Protein AF-A0A517WKD0-F1 (afdb_monomer)

Mean predicted aligned error: 14.49 Å

Organism: NCBI:txid2605989

pLDDT: mean 73.76, std 24.03, range [23.38, 98.62]

Radius of gyration: 26.59 Å; Cα contacts (8 Å, |Δi|>4): 570; chains: 1; bounding box: 70×53×84 Å

Sequence (513 aa):
MKIQEMSMSKTCILGFMILISLSGGEGQAQSVKDQHWKRIVDGESVAVALTGRKQEQAYRDLCYVLTSYMKSYLAASPNSAAYVRELFRLGTFCEYGGQLHDALACYDGCRSFPDAVRTATWNGVPLETVIEQRRVFVLESLTNNLMSRRSGTRSGNYFFSGFEHHKGSISKVFHVAYGEAHKPLKPTEAVRVMLRKIPADQEKEGEKIGRQLLAAKNLDCDVEIRTGMVVFSVYDRINGRPYGNEHRTKYLADILHQARQRMRKVYFDGGGTRPLLYVFANLYRGEELAQKMSIAVHSRGKNELEGYYVPLDNSIVLRKGLLVDNEWYLGTAMHELVHAEVKADLPFAPRWLDECLATLHEETSNGNPIDNYRLFYVQAAIDQNKLPSLSDFISSDISQWYGEEAPLLAAMARYFGIYLIENGNQRVLDSLYKELRAADFKNPPDHIQLVSRLMRKPIGKLDSDFRNFVRKRNPPLSKWRDLRSAISRYVHNLDDKDDKQENSDSGKAQRSK

Nearest PDB structures (foldseek):
  8v41-assembly1_A  TM=3.048E-01  e=5.112E+00  Clostridioides difficile

Foldseek 3Di:
DDDDDDDDDCVVVVVVVVVVVVPDDDDDDPDVVVVVVVVVVVDDDDDDDDDDVVVVVVVVVLCVLVVVVVCQLVVQPVLALSNLVVLQLQLLLCVVLVVLVSSLVSLVVSVVRVNSQQPHDDLNHRNVVVSVVSNVVSVVLVVVVVVVVVLDDPDDPPDDDDADPDDQDGDDDDDDDDDDDDDPDDPVRVSVSSLLQQPQPDQVSNVVSLCVLQVVLVWDWDWDDDVLEIATETEDDDVNDDPPCNVVSVVLVVVLVVLLVVCCVQAFPDPDDATREYEYAYQAQDLVRLQSSCCSNSNRHDDSDQKAADQSNNYIRGSGRQADPNDGQCLSVQLRSLLRSCCRRQVPPQVLLNLLRSNQRRDDDPSGRDFALLLLLLLLCLVVVNQDAPLCLSVPDVVCCVDLCVSSSSSLSNLVSVVCCVQLVSVLSNVLSVPQSPDDPVCGDDSQVSSCVSSVHHRVVVRVVSSVVSNPDDHPCPPNVSCNVVSSVSSVCPVVPPVVSVVVVVVVVVVPD

Structure (mmCIF, N/CA/C/O backbone):
data_AF-A0A517WKD0-F1
#
_entry.id   AF-A0A517WKD0-F1
#
loop_
_atom_site.group_PDB
_atom_site.id
_atom_site.type_symbol
_atom_site.label_atom_id
_atom_site.label_alt_id
_atom_site.label_comp_id
_atom_site.label_asym_id
_atom_site.label_entity_id
_atom_site.label_seq_id
_atom_site.pdbx_PDB_ins_code
_atom_site.Cartn_x
_atom_site.Cartn_y
_atom_site.Cartn_z
_atom_site.occupancy
_atom_site.B_iso_or_equiv
_atom_site.auth_seq_id
_atom_site.auth_comp_id
_atom_site.auth_asym_id
_atom_site.auth_atom_id
_atom_site.pdbx_PDB_model_num
ATOM 1 N N . MET A 1 1 ? 47.918 29.313 9.735 1.00 33.41 1 MET A N 1
ATOM 2 C CA . MET A 1 1 ? 46.905 28.252 9.953 1.00 33.41 1 MET A CA 1
ATOM 3 C C . MET A 1 1 ? 47.048 27.209 8.858 1.00 33.41 1 MET A C 1
ATOM 5 O O . MET A 1 1 ? 47.208 27.605 7.712 1.00 33.41 1 MET A O 1
ATOM 9 N N . LYS A 1 2 ? 47.030 25.913 9.192 1.00 30.30 2 LYS A N 1
ATOM 10 C CA . LYS A 1 2 ? 46.943 24.824 8.204 1.00 30.30 2 LYS A CA 1
ATOM 11 C C . LYS A 1 2 ? 45.466 24.553 7.909 1.00 30.30 2 LYS A C 1
ATOM 13 O O . LYS A 1 2 ? 44.710 24.350 8.852 1.00 30.30 2 LYS A O 1
ATOM 18 N N . ILE A 1 3 ? 45.087 24.504 6.636 1.00 26.50 3 ILE A N 1
ATOM 19 C CA . ILE A 1 3 ? 43.852 23.855 6.177 1.00 26.50 3 ILE A CA 1
ATOM 20 C C . ILE A 1 3 ? 44.295 22.574 5.468 1.00 26.50 3 ILE A C 1
ATOM 22 O O . ILE A 1 3 ? 45.237 22.608 4.678 1.00 26.50 3 ILE A O 1
ATOM 26 N N . GLN A 1 4 ? 43.692 21.439 5.820 1.00 27.39 4 GLN A N 1
ATOM 27 C CA . GLN A 1 4 ? 44.045 20.141 5.245 1.00 27.39 4 GLN A CA 1
ATOM 28 C C . GLN A 1 4 ? 43.453 19.988 3.843 1.00 27.39 4 GLN A C 1
ATOM 30 O O . GLN A 1 4 ? 42.280 20.279 3.619 1.00 27.39 4 GLN A O 1
ATOM 35 N N . GLU A 1 5 ? 44.258 19.474 2.918 1.00 31.47 5 GLU A N 1
ATOM 36 C CA . GLU A 1 5 ? 43.792 19.024 1.609 1.00 31.47 5 GLU A CA 1
ATOM 37 C C . GLU A 1 5 ? 42.893 17.787 1.772 1.00 31.47 5 GLU A C 1
ATOM 39 O O . GLU A 1 5 ? 43.320 16.768 2.320 1.00 31.47 5 GLU A O 1
ATOM 44 N N . MET A 1 6 ? 41.663 17.835 1.253 1.00 27.38 6 MET A N 1
ATOM 45 C CA . MET A 1 6 ? 40.891 16.615 1.005 1.00 27.38 6 MET A CA 1
ATOM 46 C C . MET A 1 6 ? 41.373 15.977 -0.298 1.00 27.38 6 MET A C 1
ATOM 48 O O . MET A 1 6 ? 41.206 16.540 -1.380 1.00 27.38 6 MET A O 1
ATOM 52 N N . SER A 1 7 ? 41.957 14.782 -0.211 1.00 28.94 7 SER A N 1
ATOM 53 C CA . SER A 1 7 ? 42.450 14.059 -1.381 1.00 28.94 7 SER A CA 1
ATOM 54 C C . SER A 1 7 ? 41.310 13.423 -2.187 1.00 28.94 7 SER A C 1
ATOM 56 O O . SER A 1 7 ? 40.875 12.300 -1.936 1.00 28.94 7 SER A O 1
ATOM 58 N N . MET A 1 8 ? 40.869 14.098 -3.251 1.00 28.86 8 MET A N 1
ATOM 59 C CA . MET A 1 8 ? 40.267 13.374 -4.375 1.00 28.86 8 MET A CA 1
ATOM 60 C C . MET A 1 8 ? 41.344 12.513 -5.044 1.00 28.86 8 MET A C 1
ATOM 62 O O . MET A 1 8 ? 42.437 12.994 -5.348 1.00 28.86 8 MET A O 1
ATOM 66 N N . SER A 1 9 ? 41.056 11.229 -5.287 1.00 31.91 9 SER A N 1
ATOM 67 C CA . SER A 1 9 ? 42.052 10.344 -5.901 1.00 31.91 9 SER A CA 1
ATOM 68 C C . SER A 1 9 ? 42.379 10.798 -7.330 1.00 31.91 9 SER A C 1
ATOM 70 O O . SER A 1 9 ? 41.478 11.080 -8.126 1.00 31.91 9 SER A O 1
ATOM 72 N N . LYS A 1 10 ? 43.675 10.830 -7.673 1.00 29.64 10 LYS A N 1
ATOM 73 C CA . LYS A 1 10 ? 44.179 11.274 -8.989 1.00 29.64 10 LYS A CA 1
ATOM 74 C C . LYS A 1 10 ? 43.578 10.484 -10.165 1.00 29.64 10 LYS A C 1
ATOM 76 O O . LYS A 1 10 ? 43.495 11.004 -11.274 1.00 29.64 10 LYS A O 1
ATOM 81 N N . THR A 1 11 ? 43.075 9.275 -9.909 1.00 32.00 11 THR A N 1
ATOM 82 C CA . THR A 1 11 ? 42.337 8.425 -10.855 1.00 32.00 11 THR A CA 1
ATOM 83 C C . THR A 1 11 ? 41.104 9.117 -11.449 1.00 32.00 11 THR A C 1
ATOM 85 O O . THR A 1 11 ? 40.816 8.936 -12.630 1.00 32.00 11 THR A O 1
ATOM 88 N N . CYS A 1 12 ? 40.404 9.956 -10.672 1.00 34.38 12 CYS A N 1
ATOM 89 C CA . CYS A 1 12 ? 39.228 10.691 -11.152 1.00 34.38 12 CYS A CA 1
ATOM 90 C C . CYS A 1 12 ? 39.596 11.800 -12.150 1.00 34.38 12 CYS A C 1
ATOM 92 O O . CYS A 1 12 ? 38.839 12.0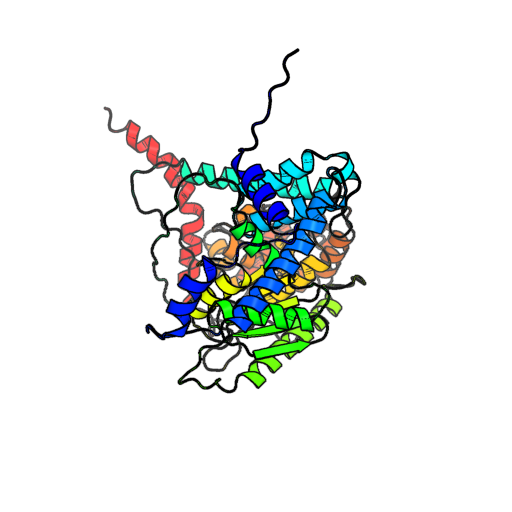54 -13.081 1.00 34.38 12 CYS A O 1
ATOM 94 N N . ILE A 1 13 ? 40.767 12.427 -11.992 1.00 35.78 13 ILE A N 1
ATOM 95 C CA . ILE A 1 13 ? 41.262 13.469 -12.908 1.00 35.78 13 ILE A CA 1
ATOM 96 C C . ILE A 1 13 ? 41.819 12.829 -14.189 1.00 35.78 13 ILE A C 1
ATOM 98 O O . ILE A 1 13 ? 41.575 13.329 -15.285 1.00 35.78 13 ILE A O 1
ATOM 102 N N . LEU A 1 14 ? 42.501 11.684 -14.076 1.00 31.34 14 LEU A N 1
ATOM 103 C CA . LEU A 1 14 ? 43.092 11.000 -15.231 1.00 31.34 14 LEU A CA 1
ATOM 104 C C . LEU A 1 14 ? 42.028 10.439 -16.193 1.00 31.34 14 LEU A C 1
ATOM 106 O O . LEU A 1 14 ? 42.157 10.593 -17.406 1.00 31.34 14 LEU A O 1
ATOM 110 N N . GLY A 1 15 ? 40.936 9.867 -15.668 1.00 35.09 15 GLY A N 1
ATOM 111 C CA . GLY A 1 15 ? 39.791 9.454 -16.492 1.00 35.09 15 GLY A CA 1
ATOM 112 C C . GLY A 1 15 ? 39.073 10.630 -17.172 1.00 35.09 15 GLY A C 1
ATOM 113 O O . GLY A 1 15 ? 38.565 10.486 -18.282 1.00 35.09 15 GLY A O 1
ATOM 114 N N . PHE A 1 16 ? 39.080 11.807 -16.539 1.00 39.97 16 PHE A N 1
ATOM 115 C CA . PHE A 1 16 ? 38.471 13.030 -17.065 1.00 39.97 16 PHE A CA 1
ATOM 116 C C . PHE A 1 16 ? 39.306 13.655 -18.197 1.00 39.97 16 PHE A C 1
ATOM 118 O O . PHE A 1 16 ? 38.752 14.086 -19.206 1.00 39.97 16 PHE A O 1
ATOM 125 N N . MET A 1 17 ? 40.641 13.632 -18.087 1.00 31.98 17 MET A N 1
ATOM 126 C CA . MET A 1 17 ? 41.530 14.118 -19.151 1.00 31.98 17 MET A CA 1
ATOM 127 C C . MET A 1 17 ? 41.516 13.227 -20.399 1.00 31.98 17 MET A C 1
ATOM 129 O O . MET A 1 17 ? 41.488 13.758 -21.504 1.00 31.98 17 MET A O 1
ATOM 133 N N . ILE A 1 18 ? 41.437 11.899 -20.255 1.00 39.50 18 ILE A N 1
ATOM 134 C CA . ILE A 1 18 ? 41.333 10.985 -21.410 1.00 39.50 18 ILE A CA 1
ATOM 135 C C . ILE A 1 18 ? 40.042 11.236 -22.213 1.00 39.50 18 ILE A C 1
ATOM 137 O O . ILE A 1 18 ? 40.062 11.179 -23.440 1.00 39.50 18 ILE A O 1
ATOM 141 N N . LEU A 1 19 ? 38.931 11.571 -21.547 1.00 38.09 19 LEU A N 1
ATOM 142 C CA . LEU A 1 19 ? 37.661 11.880 -22.216 1.00 38.09 19 LEU A CA 1
ATOM 143 C C . LEU A 1 19 ? 37.651 13.242 -22.929 1.00 38.09 19 LEU A C 1
ATOM 145 O O . LEU A 1 19 ? 36.985 13.364 -23.952 1.00 38.09 19 LEU A O 1
ATOM 149 N N . ILE A 1 20 ? 38.406 14.234 -22.447 1.00 37.69 20 ILE A N 1
ATOM 150 C CA . ILE A 1 20 ? 38.555 15.537 -23.124 1.00 37.69 20 ILE A CA 1
ATOM 151 C C . ILE A 1 20 ? 39.562 15.444 -24.287 1.00 37.69 20 ILE A C 1
ATOM 153 O O . ILE A 1 20 ? 39.328 16.013 -25.353 1.00 37.69 20 ILE A O 1
ATOM 157 N N . SER A 1 21 ? 40.642 14.667 -24.137 1.00 34.97 21 SER A N 1
ATOM 158 C CA . SER A 1 21 ? 41.628 14.422 -25.203 1.00 34.97 21 SER A CA 1
ATOM 159 C C . SER A 1 21 ? 41.096 13.586 -26.376 1.00 34.97 21 SER A C 1
ATOM 161 O O . SER A 1 21 ? 41.702 13.596 -27.441 1.00 34.97 21 SER A O 1
ATOM 163 N N . LEU A 1 22 ? 39.970 12.882 -26.217 1.00 41.44 22 LEU A N 1
ATOM 164 C CA . LEU A 1 22 ? 39.315 12.128 -27.297 1.00 41.44 22 LEU A CA 1
ATOM 165 C C . LEU A 1 22 ? 38.266 12.944 -28.078 1.00 41.44 22 LEU A C 1
ATOM 167 O O . LEU A 1 22 ? 37.609 12.397 -28.963 1.00 41.44 22 LEU A O 1
ATOM 171 N N . SER A 1 23 ? 38.118 14.242 -27.787 1.00 43.59 23 SER A N 1
ATOM 172 C CA . SER A 1 23 ? 37.191 15.146 -28.486 1.00 43.59 23 SER A CA 1
ATOM 173 C C . SER A 1 23 ? 37.846 16.424 -29.031 1.00 43.59 23 SER A C 1
ATOM 175 O O . SER A 1 23 ? 37.154 17.419 -29.238 1.00 43.59 23 SER A O 1
ATOM 177 N N . GLY A 1 24 ? 39.162 16.426 -29.270 1.00 37.25 24 GLY A N 1
ATOM 178 C CA . GLY A 1 24 ? 39.855 17.571 -29.865 1.00 37.25 24 GLY A CA 1
ATOM 179 C C . GLY A 1 24 ? 41.128 17.189 -30.620 1.00 37.25 24 GLY A C 1
ATOM 180 O O . GLY A 1 24 ? 42.026 16.591 -30.038 1.00 37.25 24 GLY A O 1
ATOM 181 N N . GLY A 1 25 ? 41.215 17.600 -31.889 1.00 39.69 25 GLY A N 1
ATOM 182 C CA . GLY A 1 25 ? 42.435 17.536 -32.702 1.00 39.69 25 GLY A CA 1
ATOM 183 C C . GLY A 1 25 ? 42.382 16.533 -33.857 1.00 39.69 25 GLY A C 1
ATOM 184 O O . GLY A 1 25 ? 42.365 15.322 -33.655 1.00 39.69 25 GLY A O 1
ATOM 185 N N . GLU A 1 26 ? 42.400 17.053 -35.083 1.00 42.84 26 GLU A N 1
ATOM 186 C CA . GLU A 1 26 ? 42.705 16.287 -36.295 1.00 42.84 26 GLU A CA 1
ATOM 187 C C . GLU A 1 26 ? 44.201 15.916 -36.331 1.00 42.84 26 GLU A C 1
ATOM 189 O O . GLU A 1 26 ? 45.035 16.696 -35.874 1.00 42.84 26 GLU A O 1
ATOM 194 N N . GLY A 1 27 ? 44.563 14.774 -36.935 1.00 39.78 27 GLY A N 1
ATOM 195 C CA . GLY A 1 27 ? 45.956 14.507 -37.337 1.00 39.78 27 GLY A CA 1
ATOM 196 C C . GLY A 1 27 ? 46.513 13.107 -37.042 1.00 39.78 27 GLY A C 1
ATOM 197 O O . GLY A 1 27 ? 46.975 12.826 -35.947 1.00 39.78 27 GLY A O 1
ATOM 198 N N . GLN A 1 28 ? 46.556 12.271 -38.085 1.00 41.25 28 GLN A N 1
ATOM 199 C CA . GLN A 1 28 ? 47.553 11.207 -38.328 1.00 41.25 28 GLN A CA 1
ATOM 200 C C . GLN A 1 28 ? 47.929 10.224 -37.188 1.00 41.25 28 GLN A C 1
ATOM 202 O O . GLN A 1 28 ? 48.959 10.365 -36.537 1.00 41.25 28 GLN A O 1
ATOM 207 N N . ALA A 1 29 ? 47.205 9.098 -37.097 1.00 36.06 29 ALA A N 1
ATOM 208 C CA . ALA A 1 29 ? 47.723 7.837 -36.531 1.00 36.06 29 ALA A CA 1
ATOM 209 C C . ALA A 1 29 ? 46.943 6.610 -37.064 1.00 36.06 29 ALA A C 1
ATOM 211 O O . ALA A 1 29 ? 46.201 5.953 -36.329 1.00 36.06 29 ALA A O 1
ATOM 212 N N . GLN A 1 30 ? 47.058 6.327 -38.368 1.00 40.59 30 GLN A N 1
ATOM 213 C CA . GLN A 1 30 ? 46.219 5.328 -39.053 1.00 40.59 30 GLN A CA 1
ATOM 214 C C . GLN A 1 30 ? 46.807 3.896 -39.043 1.00 40.59 30 GLN A C 1
ATOM 216 O O . GLN A 1 30 ? 46.086 2.932 -38.793 1.00 40.59 30 GLN A O 1
ATOM 221 N N . SER A 1 31 ? 48.122 3.740 -39.237 1.00 40.59 31 SER A N 1
ATOM 222 C CA . SER A 1 31 ? 48.730 2.466 -39.676 1.00 40.59 31 SER A CA 1
ATOM 223 C C . SER A 1 31 ? 48.687 1.295 -38.681 1.00 40.59 31 SER A C 1
ATOM 225 O O . SER A 1 31 ? 48.734 0.142 -39.103 1.00 40.59 31 SER A O 1
ATOM 227 N N . VAL A 1 32 ? 48.573 1.546 -37.372 1.00 40.22 32 VAL A N 1
ATOM 228 C CA . VAL A 1 32 ? 48.476 0.470 -36.360 1.00 40.22 32 VAL A CA 1
ATOM 229 C C . VAL A 1 32 ? 47.051 -0.098 -36.269 1.00 40.22 32 VAL A C 1
ATOM 231 O O . VAL A 1 32 ? 46.872 -1.276 -35.953 1.00 40.22 32 VAL A O 1
ATOM 234 N N . LYS A 1 33 ? 46.025 0.704 -36.592 1.00 43.59 33 LYS A N 1
ATOM 235 C CA . LYS A 1 33 ? 44.623 0.252 -36.590 1.00 43.59 33 LYS A CA 1
ATOM 236 C C . LYS A 1 33 ? 44.352 -0.734 -37.726 1.00 43.59 33 LYS A C 1
ATOM 238 O O . LYS A 1 33 ? 43.658 -1.728 -37.516 1.00 43.59 33 LYS A O 1
ATOM 243 N N . ASP A 1 34 ? 44.957 -0.506 -38.889 1.00 42.75 34 ASP A N 1
ATOM 244 C CA . ASP A 1 34 ? 44.676 -1.277 -40.103 1.00 42.75 34 ASP A CA 1
ATOM 245 C C . ASP A 1 34 ? 45.132 -2.751 -40.003 1.00 42.75 34 ASP A C 1
ATOM 247 O O . ASP A 1 34 ? 44.473 -3.638 -40.547 1.00 42.75 34 ASP A O 1
ATOM 251 N N . GLN A 1 35 ? 46.192 -3.063 -39.239 1.00 40.62 35 GLN A N 1
ATOM 252 C CA . GLN A 1 35 ? 46.623 -4.456 -39.016 1.00 40.62 35 GLN A CA 1
ATOM 253 C C . GLN A 1 35 ? 45.673 -5.258 -38.112 1.00 40.62 35 GLN A C 1
ATOM 255 O O . GLN A 1 35 ? 45.451 -6.444 -38.364 1.00 40.62 35 GLN A O 1
ATOM 260 N N . HIS A 1 36 ? 45.083 -4.636 -37.084 1.00 41.44 36 HIS A N 1
ATOM 261 C CA . HIS A 1 36 ? 44.039 -5.290 -36.283 1.00 41.44 36 HIS A CA 1
ATOM 262 C C . HIS A 1 36 ? 42.720 -5.391 -37.053 1.00 41.44 36 HIS A C 1
ATOM 264 O O . HIS A 1 36 ? 42.025 -6.399 -36.944 1.00 41.44 36 HIS A O 1
ATOM 270 N N . TRP A 1 37 ? 42.404 -4.390 -37.880 1.00 41.25 37 TRP A N 1
ATOM 271 C CA . TRP A 1 37 ? 41.227 -4.416 -38.744 1.00 41.25 37 TRP A CA 1
ATOM 272 C C . TRP A 1 37 ? 41.281 -5.567 -39.755 1.00 41.25 37 TRP A C 1
ATOM 274 O O . TRP A 1 37 ? 40.298 -6.287 -39.916 1.00 41.25 37 TRP A O 1
ATOM 284 N N . LYS A 1 38 ? 42.445 -5.815 -40.371 1.00 38.94 38 LYS A N 1
ATOM 285 C CA . LYS A 1 38 ? 42.604 -6.887 -41.362 1.00 38.94 38 LYS A CA 1
ATOM 286 C C . LYS A 1 38 ? 42.314 -8.287 -40.798 1.00 38.94 38 LYS A C 1
ATOM 288 O O . LYS A 1 38 ? 41.573 -9.038 -41.417 1.00 38.94 38 LYS A O 1
ATOM 293 N N . ARG A 1 39 ? 42.772 -8.597 -39.577 1.00 44.56 39 ARG A N 1
ATOM 294 C CA . ARG A 1 39 ? 42.451 -9.872 -38.897 1.00 44.56 39 ARG A CA 1
ATOM 295 C C . ARG A 1 39 ? 40.954 -10.088 -38.645 1.00 44.56 39 ARG A C 1
ATOM 297 O O . ARG A 1 39 ? 40.509 -11.225 -38.588 1.00 44.56 39 ARG A O 1
ATOM 304 N N . ILE A 1 40 ? 40.184 -9.009 -38.502 1.00 41.00 40 ILE A N 1
ATOM 305 C CA . ILE A 1 40 ? 38.724 -9.064 -38.326 1.00 41.00 40 ILE A CA 1
ATOM 306 C C . ILE A 1 40 ? 38.013 -9.224 -39.684 1.00 41.00 40 ILE A C 1
ATOM 308 O O . ILE A 1 40 ? 36.951 -9.837 -39.752 1.00 41.00 40 ILE A O 1
ATOM 312 N N . VAL A 1 41 ? 38.605 -8.712 -40.770 1.00 39.59 41 VAL A N 1
ATOM 313 C CA . VAL A 1 41 ? 38.112 -8.889 -42.149 1.00 39.59 41 VAL A CA 1
ATOM 314 C C . VAL A 1 41 ? 38.370 -10.307 -42.677 1.00 39.59 41 VAL A C 1
ATOM 316 O O . VAL A 1 41 ? 37.521 -10.843 -43.384 1.00 39.59 41 VAL A O 1
ATOM 319 N N . ASP A 1 42 ? 39.487 -10.935 -42.297 1.00 36.56 42 ASP A N 1
ATOM 320 C CA . ASP A 1 42 ? 39.921 -12.243 -42.820 1.00 36.56 42 ASP A CA 1
ATOM 321 C C . ASP A 1 42 ? 39.166 -13.463 -42.217 1.00 36.56 42 ASP A C 1
ATOM 323 O O . ASP A 1 42 ? 39.445 -14.605 -42.574 1.00 36.56 42 ASP A O 1
ATOM 327 N N . GLY A 1 43 ? 38.154 -13.244 -41.363 1.00 35.44 43 GLY A N 1
ATOM 328 C CA . GLY A 1 43 ? 37.092 -14.232 -41.110 1.00 35.44 43 GLY A CA 1
ATOM 329 C C . GLY A 1 43 ? 37.357 -15.340 -40.077 1.00 35.44 43 GLY A C 1
ATOM 330 O O . GLY A 1 43 ? 36.654 -16.352 -40.101 1.00 35.44 43 GLY A O 1
ATOM 331 N N . GLU A 1 44 ? 38.309 -15.178 -39.153 1.00 34.44 44 GLU A N 1
ATOM 332 C CA . GLU A 1 44 ? 38.514 -16.144 -38.057 1.00 34.44 44 GLU A CA 1
ATOM 333 C C . GLU A 1 44 ? 37.291 -16.199 -37.111 1.00 34.44 44 GLU A C 1
ATOM 335 O O . GLU A 1 44 ? 36.836 -15.191 -36.566 1.00 34.44 44 GLU A O 1
ATOM 340 N N . SER A 1 45 ? 36.713 -17.393 -36.940 1.00 32.31 45 SER A N 1
ATOM 341 C CA . SER A 1 45 ? 35.328 -17.563 -36.484 1.00 32.31 45 SER A CA 1
ATOM 342 C C . SER A 1 45 ? 35.162 -18.008 -35.024 1.00 32.31 45 SER A C 1
ATOM 344 O O . SER A 1 45 ? 35.586 -19.112 -34.682 1.00 32.31 45 SER A O 1
ATOM 346 N N . VAL A 1 46 ? 34.371 -17.268 -34.230 1.00 30.70 46 VAL A N 1
ATOM 347 C CA . VAL A 1 46 ? 33.496 -17.841 -33.177 1.00 30.70 46 VAL A CA 1
ATOM 348 C C . VAL A 1 46 ? 32.154 -17.081 -33.118 1.00 30.70 46 VAL A C 1
ATOM 350 O O . VAL A 1 46 ? 32.112 -15.859 -33.000 1.00 30.70 46 VAL A O 1
ATOM 353 N N . ALA A 1 47 ? 31.051 -17.825 -33.216 1.00 28.62 47 ALA A N 1
ATOM 354 C CA . ALA A 1 47 ? 29.640 -17.393 -33.210 1.00 28.62 47 ALA A CA 1
ATOM 355 C C . ALA A 1 47 ? 29.077 -17.228 -31.762 1.00 28.62 47 ALA A C 1
ATOM 357 O O . ALA A 1 47 ? 29.709 -17.726 -30.839 1.00 28.62 47 ALA A O 1
ATOM 358 N N . VAL A 1 48 ? 27.898 -16.671 -31.404 1.00 32.56 48 VAL A N 1
ATOM 359 C CA . VAL A 1 48 ? 26.823 -15.813 -31.993 1.00 32.56 48 VAL A CA 1
ATOM 360 C C . VAL A 1 48 ? 25.834 -15.472 -30.837 1.00 32.56 48 VAL A C 1
ATOM 362 O O . VAL A 1 48 ? 25.702 -16.282 -29.927 1.00 32.56 48 VAL A O 1
ATOM 365 N N . ALA A 1 49 ? 25.012 -14.409 -30.794 1.00 30.25 49 ALA A N 1
ATOM 366 C CA . ALA A 1 49 ? 25.125 -13.003 -31.218 1.00 30.25 49 ALA A CA 1
ATOM 367 C C . ALA A 1 49 ? 23.909 -12.191 -30.679 1.00 30.25 49 ALA A C 1
ATOM 369 O O . ALA A 1 49 ? 22.790 -12.698 -30.650 1.00 30.25 49 ALA A O 1
ATOM 370 N N . LEU A 1 50 ? 24.083 -10.898 -30.370 1.00 31.56 50 LEU A N 1
ATOM 371 C CA . LEU A 1 50 ? 23.029 -9.868 -30.482 1.00 31.56 50 LEU A CA 1
ATOM 372 C C . LEU A 1 50 ? 23.619 -8.694 -31.280 1.00 31.56 50 LEU A C 1
ATOM 374 O O . LEU A 1 50 ? 24.803 -8.395 -31.154 1.00 31.56 50 LEU A O 1
ATOM 378 N N . THR A 1 51 ? 22.842 -8.073 -32.1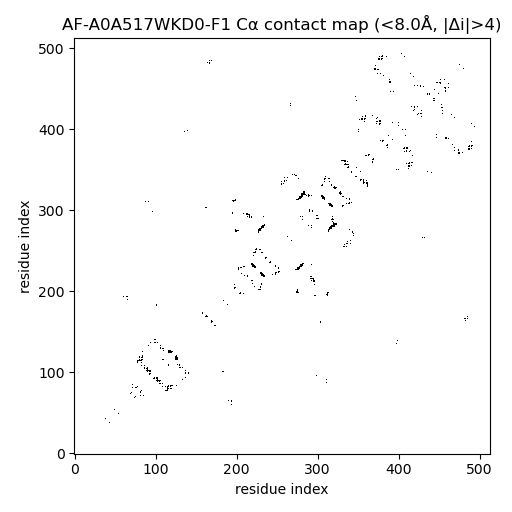72 1.00 44.41 51 THR A N 1
ATOM 379 C CA . THR A 1 51 ? 23.415 -7.268 -33.267 1.00 44.41 51 THR A CA 1
ATOM 380 C C . THR A 1 51 ? 23.894 -5.872 -32.846 1.00 44.41 51 THR A C 1
ATOM 382 O O . THR A 1 51 ? 23.140 -5.061 -32.301 1.00 44.41 51 THR A O 1
ATOM 385 N N . GLY A 1 52 ? 25.154 -5.569 -33.187 1.00 45.06 52 GLY A N 1
ATOM 386 C CA . GLY A 1 52 ? 25.911 -4.423 -32.670 1.00 45.06 52 GLY A CA 1
ATOM 387 C C . GLY A 1 52 ? 25.217 -3.063 -32.771 1.00 45.06 52 GLY A C 1
ATOM 388 O O . GLY A 1 52 ? 25.149 -2.364 -31.769 1.00 45.06 52 GLY A O 1
ATOM 389 N N . ARG A 1 53 ? 24.609 -2.697 -33.912 1.00 40.75 53 ARG A N 1
ATOM 390 C CA . ARG A 1 53 ? 23.987 -1.360 -34.074 1.00 40.75 53 ARG A CA 1
ATOM 391 C C . ARG A 1 53 ? 22.866 -1.070 -33.065 1.00 40.75 53 ARG A C 1
ATOM 393 O O . ARG A 1 53 ? 22.681 0.081 -32.688 1.00 40.75 53 ARG A O 1
ATOM 400 N N . LYS A 1 54 ? 22.117 -2.087 -32.616 1.00 37.91 54 LYS A N 1
ATOM 401 C CA . LYS A 1 54 ? 21.043 -1.902 -31.619 1.00 37.91 54 LYS A CA 1
ATOM 402 C C . LYS A 1 54 ? 21.594 -1.788 -30.198 1.00 37.91 54 LYS A C 1
ATOM 404 O O . LYS A 1 54 ? 21.078 -0.992 -29.422 1.00 37.91 54 LYS A O 1
ATOM 409 N N . GLN A 1 55 ? 22.653 -2.533 -29.875 1.00 39.12 55 GLN A N 1
ATOM 410 C CA . GLN A 1 55 ? 23.369 -2.385 -28.603 1.00 39.12 55 GLN A CA 1
ATOM 411 C C . GLN A 1 55 ? 24.111 -1.046 -28.533 1.00 39.12 55 GLN A C 1
ATOM 413 O O . GLN A 1 55 ? 24.066 -0.377 -27.508 1.00 39.12 55 GLN A O 1
ATOM 418 N N . GLU A 1 56 ? 24.728 -0.622 -29.635 1.00 41.56 56 GLU A N 1
ATOM 419 C CA . GLU A 1 56 ? 25.410 0.662 -29.754 1.00 41.56 56 GLU A CA 1
ATOM 420 C C . GLU A 1 56 ? 24.427 1.835 -29.659 1.00 41.56 56 GLU A C 1
ATOM 422 O O . GLU A 1 56 ? 24.695 2.778 -28.923 1.00 41.56 56 GLU A O 1
ATOM 427 N N . GLN A 1 57 ? 23.264 1.774 -30.322 1.00 44.62 57 GLN A N 1
ATOM 428 C CA . GLN A 1 57 ? 22.241 2.813 -30.171 1.00 44.62 57 GLN A CA 1
ATOM 429 C C . GLN A 1 57 ? 21.682 2.847 -28.745 1.00 44.62 57 GLN A C 1
ATOM 431 O O . GLN A 1 57 ? 21.612 3.920 -28.160 1.00 44.62 57 GLN A O 1
ATOM 436 N N . ALA A 1 58 ? 21.372 1.693 -28.142 1.00 39.44 58 ALA A N 1
ATOM 437 C CA . ALA A 1 58 ? 20.943 1.642 -26.745 1.00 39.44 58 ALA A CA 1
ATOM 438 C C . ALA A 1 58 ? 22.018 2.197 -25.792 1.00 39.44 58 ALA A C 1
ATOM 440 O O . ALA A 1 58 ? 21.677 2.875 -24.829 1.00 39.44 58 ALA A O 1
ATOM 441 N N . TYR A 1 59 ? 23.306 1.970 -26.079 1.00 40.28 59 TYR A N 1
ATOM 442 C CA . TYR A 1 59 ? 24.431 2.544 -25.336 1.00 40.28 59 TYR A CA 1
ATOM 443 C C . TYR A 1 59 ? 24.589 4.059 -25.568 1.00 40.28 59 TYR A C 1
ATOM 445 O O . TYR A 1 59 ? 24.901 4.793 -24.634 1.00 40.28 59 TYR A O 1
ATOM 453 N N . ARG A 1 60 ? 24.321 4.557 -26.780 1.00 42.88 60 ARG A N 1
ATOM 454 C CA . ARG A 1 60 ? 24.307 5.995 -27.099 1.00 42.88 60 ARG A CA 1
ATOM 455 C C . ARG A 1 60 ? 23.133 6.711 -26.421 1.00 42.88 60 ARG A C 1
ATOM 457 O O . ARG A 1 60 ? 23.353 7.761 -25.825 1.00 42.88 60 ARG A O 1
ATOM 464 N N . ASP A 1 61 ? 21.935 6.127 -26.431 1.00 41.81 61 ASP A N 1
ATOM 465 C CA . ASP A 1 61 ? 20.736 6.647 -25.753 1.00 41.81 61 ASP A CA 1
ATOM 466 C C . ASP A 1 61 ? 20.927 6.653 -24.223 1.00 41.81 61 ASP A C 1
ATOM 468 O O . ASP A 1 61 ? 20.681 7.660 -23.558 1.00 41.81 61 ASP A O 1
ATOM 472 N N . LEU A 1 62 ? 21.468 5.557 -23.677 1.00 39.16 62 LEU A N 1
ATOM 473 C CA . LEU A 1 62 ? 21.967 5.423 -22.304 1.00 39.16 62 LEU A CA 1
ATOM 474 C C . LEU A 1 62 ? 22.927 6.567 -21.951 1.00 39.16 62 LEU A C 1
ATOM 476 O O . LEU A 1 62 ? 22.676 7.324 -21.014 1.00 39.16 62 LEU A O 1
ATOM 480 N N . CYS A 1 63 ? 24.006 6.731 -22.719 1.00 38.97 63 CYS A N 1
ATOM 481 C CA . CYS A 1 63 ? 24.966 7.809 -22.516 1.00 38.97 63 CYS A CA 1
ATOM 482 C C . CYS A 1 63 ? 24.320 9.191 -22.653 1.00 38.97 63 CYS A C 1
ATOM 484 O O . CYS A 1 63 ? 24.710 10.087 -21.913 1.00 38.97 63 CYS A O 1
ATOM 486 N N . TYR A 1 64 ? 23.327 9.380 -23.524 1.00 42.09 64 TYR A N 1
ATOM 487 C CA . TYR A 1 64 ? 22.616 10.648 -23.686 1.00 42.09 64 TYR A CA 1
ATOM 488 C C . TYR A 1 64 ? 21.756 10.995 -22.464 1.00 42.09 64 TYR A C 1
ATOM 490 O O . TYR A 1 64 ? 21.886 12.100 -21.939 1.00 42.09 64 TYR A O 1
ATOM 498 N N . VAL A 1 65 ? 20.945 10.062 -21.950 1.00 41.72 65 VAL A N 1
ATOM 499 C CA . VAL A 1 65 ? 20.118 10.273 -20.743 1.00 41.72 65 VAL A CA 1
ATOM 500 C C . VAL A 1 65 ? 20.997 10.523 -19.518 1.00 41.72 65 VAL A C 1
ATOM 502 O O . VAL A 1 65 ? 20.768 11.478 -18.775 1.00 41.72 65 VAL A O 1
ATOM 505 N N . LEU A 1 66 ? 22.056 9.729 -19.343 1.00 40.75 66 LEU A N 1
ATOM 506 C CA . LEU A 1 66 ? 23.034 9.921 -18.272 1.00 40.75 66 LEU A CA 1
ATOM 507 C C . LEU A 1 66 ? 23.789 11.239 -18.402 1.00 40.75 66 LEU A C 1
ATOM 509 O O . LEU A 1 66 ? 23.991 11.925 -17.408 1.00 40.75 66 LEU A O 1
ATOM 513 N N . THR A 1 67 ? 24.187 11.614 -19.617 1.00 42.12 67 THR A N 1
ATOM 514 C CA . THR A 1 67 ? 24.849 12.894 -19.877 1.00 42.12 67 THR A CA 1
ATOM 515 C C . THR A 1 67 ? 23.886 14.047 -19.645 1.00 42.12 67 THR A C 1
ATOM 517 O O . THR A 1 67 ? 24.317 15.061 -19.124 1.00 42.12 67 THR A O 1
ATOM 520 N N . SER A 1 68 ? 22.598 13.915 -19.968 1.00 46.56 68 SER A N 1
ATOM 521 C CA . SER A 1 68 ? 21.586 14.938 -19.693 1.00 46.56 68 SER A CA 1
ATOM 522 C C . SER A 1 68 ? 21.341 15.091 -18.190 1.00 46.56 68 SER A C 1
ATOM 524 O O . SER A 1 68 ? 21.407 16.203 -17.680 1.00 46.56 68 SER A O 1
ATOM 526 N N . TYR A 1 69 ? 21.181 13.990 -17.447 1.00 49.19 69 TYR A N 1
ATOM 527 C CA . TYR A 1 69 ? 20.975 14.041 -15.998 1.00 49.19 69 TYR A CA 1
ATOM 528 C C . TYR A 1 69 ? 22.231 14.454 -15.225 1.00 49.19 69 TYR A C 1
ATOM 530 O O . TYR A 1 69 ? 22.150 15.307 -14.346 1.00 49.19 69 TYR A O 1
ATOM 538 N N . MET A 1 70 ? 23.409 13.919 -15.566 1.00 47.12 70 MET A N 1
ATOM 539 C CA . MET A 1 70 ? 24.660 14.410 -14.988 1.00 47.12 70 MET A CA 1
ATOM 540 C C . MET A 1 70 ? 24.927 15.852 -15.413 1.00 47.12 70 MET A C 1
ATOM 542 O O . MET A 1 70 ? 25.403 16.607 -14.583 1.00 47.12 70 MET A O 1
ATOM 546 N N . LYS A 1 71 ? 24.553 16.302 -16.621 1.00 49.06 71 LYS A N 1
ATOM 547 C CA . LYS A 1 71 ? 24.539 17.741 -16.936 1.00 49.06 71 LYS A CA 1
ATOM 548 C C . LYS A 1 71 ? 23.560 18.490 -16.038 1.00 49.06 71 LYS A C 1
ATOM 550 O O . LYS A 1 71 ? 23.944 19.528 -15.537 1.00 49.06 71 LYS A O 1
ATOM 555 N N . SER A 1 72 ? 22.355 17.996 -15.757 1.00 52.59 72 SER A N 1
ATOM 556 C CA . SER A 1 72 ? 21.448 18.659 -14.808 1.00 52.59 72 SER A CA 1
ATOM 557 C C . SER A 1 72 ? 22.014 18.714 -13.386 1.00 52.59 72 SER A C 1
ATOM 559 O O . SER A 1 72 ? 21.864 19.738 -12.738 1.00 52.59 72 SER A O 1
ATOM 561 N N . TYR A 1 73 ? 22.698 17.672 -12.911 1.00 53.62 73 TYR A N 1
ATOM 562 C CA . TYR A 1 73 ? 23.311 17.624 -11.576 1.00 53.62 73 TYR A CA 1
ATOM 563 C C . TYR A 1 73 ? 24.618 18.435 -11.472 1.00 53.62 73 TYR A C 1
ATOM 565 O O . TYR A 1 73 ? 24.873 19.047 -10.442 1.00 53.62 73 TYR A O 1
ATOM 573 N N . LEU A 1 74 ? 25.430 18.467 -12.537 1.00 47.94 74 LEU A N 1
ATOM 574 C CA . LEU A 1 74 ? 26.713 19.185 -12.612 1.00 47.94 74 LEU A CA 1
ATOM 575 C C . LEU A 1 74 ? 26.565 20.646 -13.081 1.00 47.94 74 LEU A C 1
ATOM 577 O O . LEU A 1 74 ? 27.441 21.457 -12.799 1.00 47.94 74 LEU A O 1
ATOM 581 N N . ALA A 1 75 ? 25.495 20.983 -13.810 1.00 52.91 75 ALA A N 1
ATOM 582 C CA . ALA A 1 75 ? 25.152 22.353 -14.213 1.00 52.91 75 ALA A CA 1
ATOM 583 C C . ALA A 1 75 ? 24.108 23.000 -13.291 1.00 52.91 75 ALA A C 1
ATOM 585 O O . ALA A 1 75 ? 23.987 24.225 -13.276 1.00 52.91 75 ALA A O 1
ATOM 586 N N . ALA A 1 76 ? 23.386 22.221 -12.475 1.00 63.66 76 ALA A N 1
ATOM 587 C CA . ALA A 1 76 ? 22.850 22.765 -11.238 1.00 63.66 76 ALA A CA 1
ATOM 588 C C . ALA A 1 76 ? 24.046 23.228 -10.407 1.00 63.66 76 ALA A C 1
ATOM 590 O O . ALA A 1 76 ? 24.880 22.415 -10.014 1.00 63.66 76 ALA A O 1
ATOM 591 N N . SER A 1 77 ? 24.133 24.536 -10.153 1.00 76.31 77 SER A N 1
ATOM 592 C CA . SER A 1 77 ? 25.179 25.070 -9.284 1.00 76.31 77 SER A CA 1
ATOM 593 C C . SER A 1 77 ? 25.185 24.270 -7.977 1.00 76.31 77 SER A C 1
ATOM 595 O O . SER A 1 77 ? 24.102 24.063 -7.403 1.00 76.31 77 SER A O 1
ATOM 597 N N . PRO A 1 78 ? 26.360 23.870 -7.461 1.00 68.06 78 PRO A N 1
ATOM 598 C CA . PRO A 1 78 ? 26.501 23.570 -6.046 1.00 68.06 78 PRO A CA 1
ATOM 599 C C . PRO A 1 78 ? 25.811 24.686 -5.250 1.00 68.06 78 PRO A C 1
ATOM 601 O O . PRO A 1 78 ? 25.870 25.857 -5.639 1.00 68.06 78 PRO A O 1
ATOM 604 N N . ASN A 1 79 ? 25.092 24.320 -4.190 1.00 78.62 79 ASN A N 1
ATOM 605 C CA . ASN A 1 79 ? 24.253 25.234 -3.404 1.00 78.62 79 ASN A CA 1
ATOM 606 C C . ASN A 1 79 ? 22.966 25.735 -4.114 1.00 78.62 79 ASN A C 1
ATOM 608 O O . ASN A 1 79 ? 22.347 26.683 -3.638 1.00 78.62 79 ASN A O 1
ATOM 612 N N . SER A 1 80 ? 22.512 25.123 -5.216 1.00 88.56 80 SER A N 1
ATOM 613 C CA . SER A 1 80 ? 21.201 25.443 -5.816 1.00 88.56 80 SER A CA 1
ATOM 614 C C . SER A 1 80 ? 20.070 24.549 -5.299 1.00 88.56 80 SER A C 1
ATOM 616 O O . SER A 1 80 ? 20.256 23.357 -5.048 1.00 88.56 80 SER A O 1
ATOM 618 N N . ALA A 1 81 ? 18.852 25.096 -5.239 1.00 86.00 81 ALA A N 1
ATOM 619 C CA . ALA A 1 81 ? 17.641 24.343 -4.900 1.00 86.00 81 ALA A CA 1
ATOM 620 C C . ALA A 1 81 ? 17.399 23.128 -5.826 1.00 86.00 81 ALA A C 1
ATOM 622 O O . ALA A 1 81 ? 16.771 22.151 -5.425 1.00 86.00 81 ALA A O 1
ATOM 623 N N . ALA A 1 82 ? 17.895 23.169 -7.070 1.00 81.62 82 ALA A N 1
ATOM 624 C CA . ALA A 1 82 ? 17.855 22.034 -7.990 1.00 81.62 82 ALA A CA 1
ATOM 625 C C . ALA A 1 82 ? 18.821 20.920 -7.561 1.00 81.62 82 ALA A C 1
ATOM 627 O O . ALA A 1 82 ? 18.398 19.773 -7.440 1.00 81.62 82 ALA A O 1
ATOM 628 N N . TYR A 1 83 ? 20.075 21.267 -7.255 1.00 82.56 83 TYR A N 1
ATOM 629 C CA . TYR A 1 83 ? 21.098 20.322 -6.806 1.00 82.56 83 TYR A CA 1
ATOM 630 C C . TYR A 1 83 ? 20.635 19.513 -5.582 1.00 82.56 83 TYR A C 1
ATOM 632 O O . TYR A 1 83 ? 20.674 18.282 -5.595 1.00 82.56 83 TYR A O 1
ATOM 640 N N . VAL A 1 84 ? 20.104 20.182 -4.551 1.00 85.75 84 VAL A N 1
ATOM 641 C CA . VAL A 1 84 ? 19.646 19.488 -3.332 1.00 85.75 84 VAL A CA 1
ATOM 642 C C . VAL A 1 84 ? 18.379 18.660 -3.535 1.00 85.75 84 VAL A C 1
ATOM 644 O O . VAL A 1 84 ? 18.231 17.635 -2.876 1.00 85.75 84 VAL A O 1
ATOM 647 N N . ARG A 1 85 ? 17.490 19.021 -4.476 1.00 84.75 85 ARG A N 1
ATOM 648 C CA . ARG A 1 85 ? 16.353 18.158 -4.848 1.00 84.75 85 ARG A CA 1
ATOM 649 C C . ARG A 1 85 ? 16.820 16.849 -5.473 1.00 84.75 85 ARG A C 1
ATOM 651 O O . ARG A 1 85 ? 16.256 15.806 -5.156 1.00 84.75 85 ARG A O 1
ATOM 658 N N . GLU A 1 86 ? 17.832 16.888 -6.337 1.00 79.38 86 GLU A N 1
ATOM 659 C CA . GLU A 1 86 ? 18.382 15.676 -6.956 1.00 79.38 86 GLU A CA 1
ATOM 660 C C . GLU A 1 86 ? 19.186 14.830 -5.954 1.00 79.38 86 GLU A C 1
ATOM 662 O O . GLU A 1 86 ? 19.083 13.603 -5.965 1.00 79.38 86 GLU A O 1
ATOM 667 N N . LEU A 1 87 ? 19.904 15.459 -5.017 1.00 80.50 87 LEU A N 1
ATOM 668 C CA . LEU A 1 87 ? 20.597 14.748 -3.938 1.00 80.50 87 LEU A CA 1
ATOM 669 C C . LEU A 1 87 ? 19.614 14.103 -2.939 1.00 80.50 87 LEU A C 1
ATOM 671 O O . LEU A 1 87 ? 19.771 12.936 -2.581 1.00 80.50 87 LEU A O 1
ATOM 675 N N . PHE A 1 88 ? 18.539 14.801 -2.559 1.00 85.50 88 PHE A N 1
ATOM 676 C CA . PHE A 1 88 ? 17.463 14.237 -1.735 1.00 85.50 88 PHE A CA 1
ATOM 677 C C . PHE A 1 88 ? 16.723 13.098 -2.456 1.00 85.50 88 PHE A C 1
ATOM 679 O O . PHE A 1 88 ? 16.391 12.076 -1.846 1.00 85.50 88 PHE A O 1
ATOM 686 N N . ARG A 1 89 ? 16.503 13.240 -3.771 1.00 77.75 89 ARG A N 1
ATOM 687 C CA . ARG A 1 89 ? 15.936 12.192 -4.630 1.00 77.75 89 ARG A CA 1
ATOM 688 C C . ARG A 1 89 ? 16.809 10.937 -4.636 1.00 77.75 89 ARG A C 1
ATOM 690 O O . ARG A 1 89 ? 16.270 9.838 -4.529 1.00 77.75 89 ARG A O 1
ATOM 697 N N . LEU A 1 90 ? 18.133 11.093 -4.712 1.00 73.44 90 LEU A N 1
ATOM 698 C CA . LEU A 1 90 ? 19.078 9.979 -4.618 1.00 73.44 90 LEU A CA 1
ATOM 699 C C . LEU A 1 90 ? 19.016 9.302 -3.240 1.00 73.44 90 LEU A C 1
ATOM 701 O O . LEU A 1 90 ? 18.943 8.077 -3.176 1.00 73.44 90 LEU A O 1
ATOM 705 N N . GLY A 1 91 ? 18.937 10.075 -2.152 1.00 76.94 91 GLY A N 1
ATOM 706 C CA . GLY A 1 91 ? 18.752 9.522 -0.805 1.00 76.94 91 GLY A CA 1
ATOM 707 C C . GLY A 1 91 ? 17.461 8.715 -0.667 1.00 76.94 91 GLY A C 1
ATOM 708 O O . GLY A 1 91 ? 17.479 7.577 -0.202 1.00 76.94 91 GLY A O 1
ATOM 709 N N . THR A 1 92 ? 16.365 9.261 -1.197 1.00 73.38 92 THR A N 1
ATOM 710 C CA . THR A 1 92 ? 15.054 8.598 -1.261 1.00 73.38 92 THR A CA 1
ATOM 711 C C . THR A 1 92 ? 15.109 7.299 -2.066 1.00 73.38 92 THR A C 1
ATOM 713 O O . THR A 1 92 ? 14.506 6.303 -1.664 1.00 73.38 92 THR A O 1
ATOM 716 N N . PHE A 1 93 ? 15.854 7.272 -3.178 1.00 60.84 93 PHE A N 1
ATOM 717 C CA . PHE A 1 93 ? 16.084 6.041 -3.932 1.00 60.84 93 PHE A CA 1
ATOM 718 C C . PHE A 1 93 ? 16.835 4.998 -3.097 1.00 60.84 93 PHE A C 1
ATOM 720 O O . PHE A 1 93 ? 16.398 3.849 -3.020 1.00 60.84 93 PHE A O 1
ATOM 727 N N . CYS A 1 94 ? 17.961 5.380 -2.487 1.00 62.28 94 CYS A N 1
ATOM 728 C CA . CYS A 1 94 ? 18.777 4.465 -1.694 1.00 62.28 94 CYS A CA 1
ATOM 729 C C . CYS A 1 94 ? 17.954 3.850 -0.557 1.00 62.28 94 CYS A C 1
ATOM 731 O O . CYS A 1 94 ? 17.991 2.636 -0.364 1.00 62.28 94 CYS A O 1
ATOM 733 N N . GLU A 1 95 ? 17.122 4.656 0.104 1.00 72.88 95 GLU A N 1
ATOM 734 C CA . GLU A 1 95 ? 16.234 4.211 1.173 1.00 72.88 95 GLU A CA 1
ATOM 735 C C . GLU A 1 95 ? 15.234 3.153 0.690 1.00 72.88 95 GLU A C 1
ATOM 737 O O . GLU A 1 95 ? 15.197 2.048 1.229 1.00 72.88 95 GLU A O 1
ATOM 742 N N . TYR A 1 96 ? 14.487 3.434 -0.385 1.00 58.66 96 TYR A N 1
ATOM 743 C CA . TYR A 1 96 ? 13.569 2.458 -0.981 1.00 58.66 96 TYR A CA 1
ATOM 744 C C . TYR A 1 96 ? 14.294 1.252 -1.606 1.00 58.66 96 TYR A C 1
ATOM 746 O O . TYR A 1 96 ? 13.671 0.223 -1.873 1.00 58.66 96 TYR A O 1
ATOM 754 N N . GLY A 1 97 ? 15.602 1.340 -1.845 1.00 50.84 97 GLY A N 1
ATOM 755 C CA . GLY A 1 97 ? 16.454 0.211 -2.214 1.00 50.84 97 GLY A CA 1
ATOM 756 C C . GLY A 1 97 ? 16.930 -0.642 -1.030 1.00 50.84 97 GLY A C 1
ATOM 757 O O . GLY A 1 97 ? 17.630 -1.623 -1.266 1.00 50.84 97 GLY A O 1
ATOM 758 N N . GLY A 1 98 ? 16.609 -0.276 0.217 1.00 53.50 98 GLY A N 1
ATOM 759 C CA . GLY A 1 98 ? 17.167 -0.890 1.431 1.00 53.50 98 GLY A CA 1
ATOM 760 C C . GLY A 1 98 ? 18.617 -0.477 1.733 1.00 53.50 98 GLY A C 1
ATOM 761 O O . GLY A 1 98 ? 19.223 -0.972 2.680 1.00 53.50 98 GLY A O 1
ATOM 762 N N . GLN A 1 99 ? 19.185 0.449 0.955 1.00 64.06 99 GLN A N 1
ATOM 763 C CA . GLN A 1 99 ? 20.542 0.985 1.107 1.00 64.06 99 GLN A CA 1
ATOM 764 C C . GLN A 1 99 ? 20.519 2.170 2.084 1.00 64.06 99 GLN A C 1
ATOM 766 O O . GLN A 1 99 ? 20.792 3.317 1.732 1.00 64.06 99 GLN A O 1
ATOM 771 N N . LEU A 1 100 ? 20.134 1.883 3.329 1.00 73.00 100 LEU A N 1
ATOM 772 C CA . LEU A 1 100 ? 19.868 2.891 4.359 1.00 73.00 100 LEU A CA 1
ATOM 773 C C . LEU A 1 100 ? 21.093 3.777 4.668 1.00 73.00 100 LEU A C 1
ATOM 775 O O . LEU A 1 100 ? 20.944 4.974 4.889 1.00 73.00 100 LEU A O 1
ATOM 779 N N . HIS A 1 101 ? 22.316 3.240 4.618 1.00 69.31 101 HIS A N 1
ATOM 780 C CA . HIS A 1 101 ? 23.529 4.047 4.813 1.00 69.31 101 HIS A CA 1
ATOM 781 C C . HIS A 1 101 ? 23.765 5.062 3.679 1.00 69.31 101 HIS A C 1
ATOM 783 O O . HIS A 1 101 ? 24.074 6.220 3.957 1.00 69.31 101 HIS A O 1
ATOM 789 N N . ASP A 1 102 ? 23.573 4.671 2.416 1.00 65.50 102 ASP A N 1
ATOM 790 C CA . ASP A 1 102 ? 23.688 5.588 1.274 1.00 65.50 102 ASP A CA 1
ATOM 791 C C . ASP A 1 102 ? 22.553 6.624 1.263 1.00 65.50 102 ASP A C 1
ATOM 793 O O . ASP A 1 102 ? 22.762 7.775 0.875 1.00 65.50 102 ASP A O 1
ATOM 797 N N . ALA A 1 103 ? 21.364 6.243 1.747 1.00 74.56 103 ALA A N 1
ATOM 798 C CA . ALA A 1 103 ? 20.254 7.165 1.965 1.00 74.56 103 ALA A CA 1
ATOM 799 C C . ALA A 1 103 ? 20.626 8.262 2.967 1.00 74.56 103 ALA A C 1
ATOM 801 O O . ALA A 1 103 ? 20.510 9.450 2.658 1.00 74.56 103 ALA A O 1
ATOM 802 N N . LEU A 1 104 ? 21.155 7.858 4.129 1.00 83.25 104 LEU A N 1
ATOM 803 C CA . LEU A 1 104 ? 21.634 8.764 5.169 1.00 83.25 104 LEU A CA 1
ATOM 804 C C . LEU A 1 104 ? 22.705 9.718 4.634 1.00 83.25 104 LEU A C 1
ATOM 806 O O . LEU A 1 104 ? 22.599 10.924 4.838 1.00 83.25 104 LEU A O 1
ATOM 810 N N . ALA A 1 105 ? 23.691 9.194 3.900 1.00 72.81 105 ALA A N 1
ATOM 811 C CA . ALA A 1 105 ? 24.766 9.992 3.316 1.00 72.81 105 ALA A CA 1
ATOM 812 C C . ALA A 1 105 ? 24.246 11.053 2.329 1.00 72.81 105 ALA A C 1
ATOM 814 O O . ALA A 1 105 ? 24.738 12.180 2.320 1.00 72.81 105 ALA A O 1
ATOM 815 N N . CYS A 1 106 ? 23.220 10.734 1.536 1.00 80.75 106 CYS A N 1
ATOM 816 C CA . CYS A 1 106 ? 22.575 11.708 0.655 1.00 80.75 106 CYS A CA 1
ATOM 817 C C . CYS A 1 106 ? 21.777 12.760 1.440 1.00 80.75 106 CYS A C 1
ATOM 819 O O . CYS A 1 106 ? 21.838 13.945 1.112 1.00 80.75 106 CYS A O 1
ATOM 821 N N . TYR A 1 107 ? 21.054 12.359 2.491 1.00 89.06 107 TYR A N 1
ATOM 822 C CA . TYR A 1 107 ? 20.299 13.284 3.339 1.00 89.06 107 TYR A CA 1
ATOM 823 C C . TYR A 1 107 ? 21.224 14.235 4.122 1.00 89.06 107 TYR A C 1
ATOM 825 O O . TYR A 1 107 ? 21.012 15.446 4.083 1.00 89.06 107 TYR A O 1
ATOM 833 N N . ASP A 1 108 ? 22.302 13.739 4.739 1.00 84.12 108 ASP A N 1
ATOM 834 C CA . ASP A 1 108 ? 23.342 14.579 5.359 1.00 84.12 108 ASP A CA 1
ATOM 835 C C . ASP A 1 108 ? 24.095 15.436 4.325 1.00 84.12 108 ASP A C 1
ATOM 837 O O . ASP A 1 108 ? 24.397 16.607 4.576 1.00 84.12 108 ASP A O 1
ATOM 841 N N . GLY A 1 109 ? 24.304 14.909 3.116 1.00 79.44 109 GLY A N 1
ATOM 842 C CA . GLY A 1 109 ? 24.815 15.675 1.984 1.00 79.44 109 GLY A CA 1
ATOM 843 C C . GLY A 1 109 ? 23.925 16.870 1.632 1.00 79.44 109 GLY A C 1
ATOM 844 O O . GLY A 1 109 ? 24.445 17.953 1.387 1.00 79.44 109 GLY A O 1
ATOM 845 N N . CYS A 1 110 ? 22.594 16.737 1.683 1.00 89.19 110 CYS A N 1
ATOM 846 C CA . CYS A 1 110 ? 21.687 17.873 1.477 1.00 89.19 110 CYS A CA 1
ATOM 847 C C . CYS A 1 110 ? 21.857 18.946 2.563 1.00 89.19 110 CYS A C 1
ATOM 849 O O . CYS A 1 110 ? 21.888 20.135 2.252 1.00 89.19 110 CYS A O 1
ATOM 851 N N . ARG A 1 111 ? 22.027 18.538 3.829 1.00 90.00 111 ARG A N 1
ATOM 852 C CA . ARG A 1 111 ? 22.188 19.444 4.987 1.00 90.00 111 ARG A CA 1
ATOM 853 C C . ARG A 1 111 ? 23.468 20.279 4.934 1.00 90.00 111 ARG A C 1
ATOM 855 O O . ARG A 1 111 ? 23.535 21.327 5.566 1.00 90.00 111 ARG A O 1
ATOM 862 N N . SER A 1 112 ? 24.446 19.869 4.125 1.00 85.75 112 SER A N 1
ATOM 863 C CA . SER A 1 112 ? 25.641 20.670 3.821 1.00 85.75 112 SER A CA 1
ATOM 864 C C . SER A 1 112 ? 25.340 21.922 2.974 1.00 85.75 112 SER A C 1
ATOM 866 O O . SER A 1 112 ? 26.221 22.756 2.784 1.00 85.75 112 SER A O 1
ATOM 868 N N . PHE A 1 113 ? 24.101 22.085 2.488 1.00 90.44 113 PHE A N 1
ATOM 869 C CA . PHE A 1 113 ? 23.661 23.182 1.621 1.00 90.44 113 PHE A CA 1
ATOM 870 C C . PHE A 1 113 ? 22.391 23.881 2.164 1.00 90.44 113 PHE A C 1
ATOM 872 O O . PHE A 1 113 ? 21.353 23.878 1.496 1.00 90.44 113 PHE A O 1
ATOM 879 N N . PRO A 1 114 ? 22.428 24.487 3.368 1.00 91.06 114 PRO A N 1
ATOM 880 C CA . PRO A 1 114 ? 21.227 24.952 4.071 1.00 91.06 114 PRO A CA 1
ATOM 881 C C . PRO A 1 114 ? 20.400 25.988 3.290 1.00 91.06 114 PRO A C 1
ATOM 883 O O . PRO A 1 114 ? 19.177 25.890 3.267 1.00 91.06 114 PRO A O 1
ATOM 886 N N . ASP A 1 115 ? 21.020 26.939 2.585 1.00 92.50 115 ASP A N 1
ATOM 887 C CA . ASP A 1 115 ? 20.288 27.934 1.777 1.00 92.50 115 ASP A CA 1
ATOM 888 C C . ASP A 1 115 ? 19.569 27.316 0.569 1.00 92.50 115 ASP A C 1
ATOM 890 O O . ASP A 1 115 ? 18.435 27.678 0.238 1.00 92.50 115 ASP A O 1
ATOM 894 N N . ALA A 1 116 ? 20.204 26.327 -0.058 1.00 90.06 116 ALA A N 1
ATOM 895 C CA . ALA A 1 116 ? 19.628 25.558 -1.153 1.00 90.06 116 ALA A CA 1
ATOM 896 C C . ALA A 1 116 ? 18.428 24.731 -0.676 1.00 90.06 116 ALA A C 1
ATOM 898 O O . ALA A 1 116 ? 17.407 24.650 -1.354 1.00 90.06 116 ALA A O 1
ATOM 899 N N . VAL A 1 117 ? 18.559 24.129 0.508 1.00 92.75 117 VAL A N 1
ATOM 900 C CA . VAL A 1 117 ? 17.530 23.311 1.155 1.00 92.75 117 VAL A CA 1
ATOM 901 C C . VAL A 1 117 ? 16.334 24.159 1.600 1.00 92.75 117 VAL A C 1
ATOM 903 O O . VAL A 1 117 ? 15.200 23.781 1.308 1.00 92.75 117 VAL A O 1
ATOM 906 N N . ARG A 1 118 ? 16.567 25.337 2.198 1.00 93.25 118 ARG A N 1
ATOM 907 C CA . ARG A 1 118 ? 15.515 26.302 2.579 1.00 93.25 118 ARG A CA 1
ATOM 908 C C . ARG A 1 118 ? 14.692 26.811 1.393 1.00 93.25 118 ARG A C 1
ATOM 910 O O . ARG A 1 118 ? 13.504 27.081 1.541 1.00 93.25 118 ARG A O 1
ATOM 917 N N . THR A 1 119 ? 15.319 26.961 0.226 1.00 93.00 119 THR A N 1
ATOM 918 C CA . THR A 1 119 ? 14.670 27.459 -1.004 1.00 93.00 119 THR A CA 1
ATOM 919 C C . THR A 1 119 ? 14.114 26.349 -1.900 1.00 93.00 119 THR A C 1
ATOM 921 O O . THR A 1 119 ? 13.418 26.625 -2.880 1.00 93.00 119 THR A O 1
ATOM 924 N N . ALA A 1 120 ? 14.390 25.083 -1.585 1.00 90.81 120 ALA A N 1
ATOM 925 C CA . ALA A 1 120 ? 13.864 23.939 -2.310 1.00 90.81 120 ALA A CA 1
ATOM 926 C C . ALA A 1 120 ? 12.537 23.443 -1.726 1.00 90.81 120 ALA A C 1
ATOM 928 O O . ALA A 1 120 ? 12.319 23.437 -0.517 1.00 90.81 120 ALA A O 1
ATOM 929 N N . THR A 1 121 ? 11.677 22.921 -2.599 1.00 86.62 121 THR A N 1
ATOM 930 C CA . THR A 1 121 ? 10.494 22.149 -2.213 1.00 86.62 121 THR A CA 1
ATOM 931 C C . THR A 1 121 ? 10.501 20.765 -2.856 1.00 86.62 121 THR A C 1
ATOM 933 O O . THR A 1 121 ? 11.071 20.562 -3.930 1.00 86.62 121 THR A O 1
ATOM 936 N N . TRP A 1 122 ? 9.851 19.805 -2.207 1.00 80.62 122 TRP A N 1
ATOM 937 C CA . TRP A 1 122 ? 9.550 18.479 -2.730 1.00 80.62 122 TRP A CA 1
ATOM 938 C C . TRP A 1 122 ? 8.040 18.269 -2.679 1.00 80.62 122 TRP A C 1
ATOM 940 O O . TRP A 1 122 ? 7.447 18.333 -1.606 1.00 80.62 122 TRP A O 1
ATOM 950 N N . ASN A 1 123 ? 7.402 18.074 -3.836 1.00 72.81 123 ASN A N 1
ATOM 951 C CA . ASN A 1 123 ? 5.939 17.986 -3.962 1.00 72.81 123 ASN A CA 1
ATOM 952 C C . ASN A 1 123 ? 5.191 19.128 -3.228 1.00 72.81 123 ASN A C 1
ATOM 954 O O . ASN A 1 123 ? 4.187 18.897 -2.565 1.00 72.81 123 ASN A O 1
ATOM 958 N N . GLY A 1 124 ? 5.710 20.361 -3.314 1.00 72.06 124 GLY A N 1
ATOM 959 C CA . GLY A 1 124 ? 5.134 21.549 -2.661 1.00 72.06 124 GLY A CA 1
ATOM 960 C C . GLY A 1 124 ? 5.601 21.811 -1.220 1.00 72.06 124 GLY A C 1
ATOM 961 O O . GLY A 1 124 ? 5.372 22.899 -0.702 1.00 72.06 124 GLY A O 1
ATOM 962 N N . VAL A 1 125 ? 6.299 20.867 -0.588 1.00 72.38 125 VAL A N 1
ATOM 963 C CA . VAL A 1 125 ? 6.683 20.915 0.836 1.00 72.38 125 VAL A CA 1
ATOM 964 C C . VAL A 1 125 ? 8.142 21.371 0.969 1.00 72.38 125 VAL A C 1
ATOM 966 O O . VAL A 1 125 ? 8.961 20.898 0.183 1.00 72.38 125 VAL A O 1
ATOM 969 N N . PRO A 1 126 ? 8.522 22.249 1.920 1.00 89.12 126 PRO A N 1
ATOM 970 C CA . PRO A 1 126 ? 9.916 22.650 2.140 1.00 89.12 126 PRO A CA 1
ATOM 971 C C . PRO A 1 126 ? 10.856 21.450 2.288 1.00 89.12 126 PRO A C 1
ATOM 973 O O . PRO A 1 126 ? 10.642 20.586 3.140 1.00 89.12 126 PRO A O 1
ATOM 976 N N . LEU A 1 127 ? 11.902 21.397 1.457 1.00 89.88 127 LEU A N 1
ATOM 977 C CA . LEU A 1 127 ? 12.781 20.230 1.345 1.00 89.88 127 LEU A CA 1
ATOM 978 C C . LEU A 1 127 ? 13.492 19.920 2.671 1.00 89.88 127 LEU A C 1
ATOM 980 O O . LEU A 1 127 ? 13.696 18.754 2.982 1.00 89.88 127 LEU A O 1
ATOM 984 N N . GLU A 1 128 ? 13.806 20.950 3.462 1.00 93.38 128 GLU A N 1
ATOM 985 C CA . GLU A 1 128 ? 14.421 20.847 4.794 1.00 93.38 128 GLU A CA 1
ATOM 986 C C . GLU A 1 128 ? 13.672 19.880 5.715 1.00 93.38 128 GLU A C 1
ATOM 988 O O . GLU A 1 128 ? 14.264 18.952 6.265 1.00 93.38 128 GLU A O 1
ATOM 993 N N . THR A 1 129 ? 12.350 20.040 5.817 1.00 82.25 129 THR A N 1
ATOM 994 C CA . THR A 1 129 ? 11.515 19.187 6.665 1.00 82.25 129 THR A CA 1
ATOM 995 C C . THR A 1 129 ? 11.482 17.752 6.152 1.00 82.25 129 THR A C 1
ATOM 997 O O . THR A 1 129 ? 11.575 16.817 6.945 1.00 82.25 129 THR A O 1
ATOM 1000 N N . VAL A 1 130 ? 11.409 17.565 4.830 1.00 83.25 130 VAL A N 1
ATOM 1001 C CA . VAL A 1 130 ? 11.391 16.222 4.235 1.00 83.25 130 VAL A CA 1
ATOM 1002 C C . VAL A 1 130 ? 12.746 15.523 4.409 1.00 83.25 130 VAL A C 1
ATOM 1004 O O . VAL A 1 130 ? 12.775 14.336 4.715 1.00 83.25 130 VAL A O 1
ATOM 1007 N N . ILE A 1 131 ? 13.868 16.240 4.281 1.00 89.88 131 ILE A N 1
ATOM 1008 C CA . ILE A 1 131 ? 15.209 15.699 4.553 1.00 89.88 131 ILE A CA 1
ATOM 1009 C C . ILE A 1 131 ? 15.292 15.189 5.992 1.00 89.88 131 ILE A C 1
ATOM 1011 O O . ILE A 1 131 ? 15.642 14.028 6.186 1.00 89.88 131 ILE A O 1
ATOM 1015 N N . GLU A 1 132 ? 14.953 16.012 6.989 1.00 88.00 132 GLU A N 1
ATOM 1016 C CA . GLU A 1 132 ? 15.105 15.620 8.398 1.00 88.00 132 GLU A CA 1
ATOM 1017 C C . GLU A 1 132 ? 14.184 14.452 8.781 1.00 88.00 132 GLU A C 1
ATOM 1019 O O . GLU A 1 132 ? 14.646 13.501 9.407 1.00 88.00 132 GLU A O 1
ATOM 1024 N N . GLN A 1 133 ? 12.922 14.443 8.332 1.00 79.25 133 GLN A N 1
ATOM 1025 C CA . GLN A 1 133 ? 12.002 13.317 8.567 1.00 79.25 133 GLN A CA 1
ATOM 1026 C C . GLN A 1 133 ? 12.557 11.991 8.027 1.00 79.25 133 GLN A C 1
ATOM 1028 O O . GLN A 1 133 ? 12.575 10.975 8.722 1.00 79.25 133 GLN A O 1
ATOM 1033 N N . ARG A 1 134 ? 13.031 11.993 6.776 1.00 86.94 134 ARG A N 1
ATOM 1034 C CA . ARG A 1 134 ? 13.533 10.783 6.106 1.00 86.94 134 ARG A CA 1
ATOM 1035 C C . ARG A 1 134 ? 14.883 10.348 6.681 1.00 86.94 134 ARG A C 1
ATOM 1037 O O . ARG A 1 134 ? 15.149 9.157 6.806 1.00 86.94 134 ARG A O 1
ATOM 1044 N N . ARG A 1 135 ? 15.702 11.311 7.106 1.00 91.06 135 ARG A N 1
ATOM 1045 C CA . ARG A 1 135 ? 16.963 11.095 7.819 1.00 91.06 135 ARG A CA 1
ATOM 1046 C C . ARG A 1 135 ? 16.763 10.436 9.182 1.00 91.06 135 ARG A C 1
ATOM 1048 O O . ARG A 1 135 ? 17.477 9.482 9.481 1.00 91.06 135 ARG A O 1
ATOM 1055 N N . VAL A 1 136 ? 15.813 10.921 9.984 1.00 79.50 136 VAL A N 1
ATOM 1056 C CA . VAL A 1 136 ? 15.462 10.330 11.288 1.00 79.50 136 VAL A CA 1
ATOM 1057 C C . VAL A 1 136 ? 14.975 8.894 11.100 1.00 79.50 136 VAL A C 1
ATOM 1059 O O . VAL A 1 136 ? 15.579 7.988 11.669 1.00 79.50 136 VAL A O 1
ATOM 1062 N N . PHE A 1 137 ? 14.025 8.664 10.186 1.00 79.56 137 PHE A N 1
ATOM 1063 C CA . PHE A 1 137 ? 13.552 7.316 9.846 1.00 79.56 137 PHE A CA 1
ATOM 1064 C C . PHE A 1 137 ? 14.691 6.352 9.464 1.00 79.56 137 PHE A C 1
ATOM 1066 O O . PHE A 1 137 ? 14.731 5.197 9.896 1.00 79.56 137 PHE A O 1
ATOM 1073 N N . VAL A 1 138 ? 15.643 6.819 8.651 1.00 73.69 138 VAL A N 1
ATOM 1074 C CA . VAL A 1 138 ? 16.807 6.021 8.252 1.00 73.69 138 VAL A CA 1
ATOM 1075 C C . VAL A 1 138 ? 17.727 5.717 9.438 1.00 73.69 138 VAL A C 1
ATOM 1077 O O . VAL A 1 138 ? 18.213 4.592 9.546 1.00 73.69 138 VAL A O 1
ATOM 1080 N N . LEU A 1 139 ? 17.956 6.674 10.342 1.00 77.94 139 LEU A N 1
ATOM 1081 C CA . LEU A 1 139 ? 18.759 6.470 11.554 1.00 77.94 139 LEU A CA 1
ATOM 1082 C C . LEU A 1 139 ? 18.112 5.470 12.521 1.00 77.94 139 LEU A C 1
ATOM 1084 O O . LEU A 1 139 ? 18.807 4.597 13.045 1.00 77.94 139 LEU A O 1
ATOM 1088 N N . GLU A 1 140 ? 16.799 5.555 12.719 1.00 71.19 140 GLU A N 1
ATOM 1089 C CA . GLU A 1 140 ? 16.014 4.606 13.521 1.00 71.19 140 GLU A CA 1
ATOM 1090 C C . GLU A 1 140 ? 16.086 3.203 12.907 1.00 71.19 140 GLU A C 1
ATOM 1092 O O . GLU A 1 140 ? 16.498 2.247 13.566 1.00 71.19 140 GLU A O 1
ATOM 1097 N N . SER A 1 141 ? 15.830 3.094 11.600 1.00 74.62 141 SER A N 1
ATOM 1098 C CA . SER A 1 141 ? 15.921 1.834 10.851 1.00 74.62 141 SER A CA 1
ATOM 1099 C C . SER A 1 141 ? 17.319 1.205 10.923 1.00 74.62 141 SER A C 1
ATOM 1101 O O . SER A 1 141 ? 17.454 -0.012 11.065 1.00 74.62 141 SER A O 1
ATOM 1103 N N . LEU A 1 142 ? 18.387 2.007 10.849 1.00 73.69 142 LEU A N 1
ATOM 1104 C CA . LEU A 1 142 ? 19.765 1.534 11.022 1.00 73.69 142 LEU A CA 1
ATOM 1105 C C . LEU A 1 142 ? 20.051 1.086 12.463 1.00 73.69 142 LEU A C 1
ATOM 1107 O O . LEU A 1 142 ? 20.739 0.086 12.665 1.00 73.69 142 LEU A O 1
ATOM 1111 N N . THR A 1 143 ? 19.505 1.786 13.457 1.00 72.19 143 THR A N 1
ATOM 1112 C CA . THR A 1 143 ? 19.675 1.455 14.879 1.00 72.19 143 THR A CA 1
ATOM 1113 C C . THR A 1 143 ? 18.976 0.140 15.224 1.00 72.19 143 THR A C 1
ATOM 1115 O O . THR A 1 143 ? 19.602 -0.750 15.805 1.00 72.19 143 THR A O 1
ATOM 1118 N N . ASN A 1 144 ? 17.738 -0.053 14.764 1.00 67.06 144 ASN A N 1
ATOM 1119 C CA . ASN A 1 144 ? 16.973 -1.287 14.971 1.00 67.06 144 ASN A CA 1
ATOM 1120 C C . ASN A 1 144 ? 17.667 -2.497 14.305 1.00 67.06 144 ASN A C 1
ATOM 1122 O O . ASN A 1 144 ? 17.759 -3.575 14.897 1.00 67.06 144 ASN A O 1
ATOM 1126 N N . ASN A 1 145 ? 18.284 -2.297 13.132 1.00 61.59 145 ASN A N 1
ATOM 1127 C CA . ASN A 1 145 ? 19.128 -3.297 12.458 1.00 61.59 145 ASN A CA 1
ATOM 1128 C C . ASN A 1 145 ? 20.456 -3.619 13.181 1.00 61.59 145 ASN A C 1
ATOM 1130 O O . ASN A 1 145 ? 21.050 -4.671 12.935 1.00 61.59 145 ASN A O 1
ATOM 1134 N N . LEU A 1 146 ? 20.956 -2.734 14.049 1.00 47.78 146 LEU A N 1
ATOM 1135 C CA . LEU A 1 146 ? 22.153 -2.982 14.864 1.00 47.78 146 LEU A CA 1
ATOM 1136 C C . LEU A 1 146 ? 21.811 -3.677 16.185 1.00 47.78 146 LEU A C 1
ATOM 1138 O O . LEU A 1 146 ? 22.550 -4.569 16.610 1.00 47.78 146 LEU A O 1
ATOM 1142 N N . MET A 1 147 ? 20.688 -3.314 16.810 1.00 43.09 147 MET A N 1
ATOM 1143 C CA . MET A 1 147 ? 20.218 -3.946 18.046 1.00 43.09 147 MET A CA 1
ATOM 1144 C C . MET A 1 147 ? 19.850 -5.417 17.813 1.00 43.09 147 MET A C 1
ATOM 1146 O O . MET A 1 147 ? 20.308 -6.281 18.561 1.00 43.09 147 MET A O 1
ATOM 1150 N N . SER A 1 148 ? 19.171 -5.732 16.703 1.00 47.78 148 SER A N 1
ATOM 1151 C CA . SER A 1 148 ? 18.862 -7.118 16.310 1.00 47.78 148 SER A CA 1
ATOM 1152 C C . SER A 1 148 ? 20.100 -7.989 16.035 1.00 47.78 148 SER A C 1
ATOM 1154 O O . SER A 1 148 ? 20.016 -9.213 16.109 1.00 47.78 148 SER A O 1
ATOM 1156 N N . ARG A 1 149 ? 21.267 -7.381 15.761 1.00 44.06 149 ARG A N 1
ATOM 1157 C CA . ARG A 1 149 ? 22.547 -8.081 15.533 1.00 44.06 149 ARG A CA 1
ATOM 1158 C C . ARG A 1 149 ? 23.404 -8.265 16.788 1.00 44.06 149 ARG A C 1
ATOM 1160 O O . ARG A 1 149 ? 24.285 -9.123 16.787 1.00 44.06 149 ARG A O 1
ATOM 1167 N N . ARG A 1 150 ? 23.194 -7.477 17.850 1.00 38.50 150 ARG A N 1
ATOM 1168 C CA . ARG A 1 150 ? 24.007 -7.544 19.083 1.00 38.50 150 ARG A CA 1
ATOM 1169 C C . ARG A 1 150 ? 23.581 -8.642 20.067 1.00 38.50 150 ARG A C 1
ATOM 1171 O O . ARG A 1 150 ? 24.333 -8.915 20.995 1.00 38.50 150 ARG A O 1
ATOM 1178 N N . SER A 1 151 ? 22.458 -9.321 19.829 1.00 42.62 151 SER A N 1
ATOM 1179 C CA . SER A 1 151 ? 21.917 -10.413 20.665 1.00 42.62 151 SER A CA 1
ATOM 1180 C C . SER A 1 151 ? 22.693 -11.747 20.604 1.00 42.62 151 SER A C 1
ATOM 1182 O O . SER A 1 151 ? 22.350 -12.694 21.304 1.00 42.62 151 SER A O 1
ATOM 1184 N N . GLY A 1 152 ? 23.772 -11.827 19.817 1.00 39.34 152 GLY A N 1
ATOM 1185 C CA . GLY A 1 152 ? 24.975 -12.592 20.171 1.00 39.34 152 GLY A CA 1
ATOM 1186 C C . GLY A 1 152 ? 24.834 -14.063 20.599 1.00 39.34 152 GLY A C 1
ATOM 1187 O O . GLY A 1 152 ? 25.442 -14.448 21.599 1.00 39.34 152 GLY A O 1
ATOM 1188 N N . THR A 1 153 ? 24.148 -14.920 19.831 1.00 34.78 153 THR A N 1
ATOM 1189 C CA . THR A 1 153 ? 24.303 -16.385 19.982 1.00 34.78 153 THR A CA 1
ATOM 1190 C C . THR A 1 153 ? 25.258 -16.982 18.941 1.00 34.78 153 THR A C 1
ATOM 1192 O O . THR A 1 153 ? 25.364 -16.515 17.806 1.00 34.78 153 THR A O 1
ATOM 1195 N N . ARG A 1 154 ? 26.010 -18.021 19.340 1.00 35.53 154 ARG A N 1
ATOM 1196 C CA . ARG A 1 154 ? 26.970 -18.736 18.478 1.00 35.53 154 ARG A CA 1
ATOM 1197 C C . ARG A 1 154 ? 26.266 -19.400 17.294 1.00 35.53 154 ARG A C 1
ATOM 1199 O O . ARG A 1 154 ? 25.475 -20.307 17.520 1.00 35.53 154 ARG A O 1
ATOM 1206 N N . SER A 1 155 ? 26.647 -19.011 16.074 1.00 36.88 155 SER A N 1
ATOM 1207 C CA . SER A 1 155 ? 26.537 -19.777 14.813 1.00 36.88 155 SER A CA 1
ATOM 1208 C C . SER A 1 155 ? 25.369 -20.776 14.707 1.00 36.88 155 SER A C 1
ATOM 1210 O O . SER A 1 155 ? 25.561 -21.934 14.336 1.00 36.88 155 SER A O 1
ATOM 1212 N N . GLY A 1 156 ? 24.157 -20.317 15.015 1.00 27.39 156 GLY A N 1
ATOM 1213 C CA . GLY A 1 156 ? 22.910 -20.919 14.567 1.00 27.39 156 GLY A CA 1
ATOM 1214 C C . GLY A 1 156 ? 22.396 -20.104 13.388 1.00 27.39 156 GLY A C 1
ATOM 1215 O O . GLY A 1 156 ? 22.424 -18.876 13.435 1.00 27.39 156 GLY A O 1
ATOM 1216 N N . ASN A 1 157 ? 21.958 -20.763 12.316 1.00 26.73 157 ASN A N 1
ATOM 1217 C CA . ASN A 1 157 ? 21.429 -20.083 11.133 1.00 26.73 157 ASN A CA 1
ATOM 1218 C C . ASN A 1 157 ? 20.197 -19.241 11.510 1.00 26.73 157 ASN A C 1
ATOM 1220 O O . ASN A 1 157 ? 19.119 -19.792 11.739 1.00 26.73 157 ASN A O 1
ATOM 1224 N N . TYR A 1 158 ? 20.354 -17.915 11.569 1.00 27.03 158 TYR A N 1
ATOM 1225 C CA . TYR A 1 158 ? 19.259 -16.974 11.806 1.00 27.03 158 TYR A CA 1
ATOM 1226 C C . TYR A 1 158 ? 18.386 -16.878 10.550 1.00 27.03 158 TYR A C 1
ATOM 1228 O O . TYR A 1 158 ? 18.637 -16.075 9.651 1.00 27.03 158 TYR A O 1
ATOM 1236 N N . PHE A 1 159 ? 17.371 -17.737 10.476 1.00 25.55 159 PHE A N 1
ATOM 1237 C CA . PHE A 1 159 ? 16.340 -17.669 9.447 1.00 25.55 159 PHE A CA 1
ATOM 1238 C C . PHE A 1 159 ? 15.569 -16.350 9.581 1.00 25.55 159 PHE A C 1
ATOM 1240 O O . PHE A 1 159 ? 14.869 -16.151 10.570 1.00 25.55 159 PHE A O 1
ATOM 1247 N N . PHE A 1 160 ? 15.646 -15.490 8.565 1.00 25.17 160 PHE A N 1
ATOM 1248 C CA . PHE A 1 160 ? 14.522 -14.607 8.253 1.00 25.17 160 PHE A CA 1
ATOM 1249 C C . PHE A 1 160 ? 13.411 -15.490 7.673 1.00 25.17 160 PHE A C 1
ATOM 1251 O O . PHE A 1 160 ? 13.692 -16.367 6.851 1.00 25.17 160 PHE A O 1
ATOM 1258 N N . SER A 1 161 ? 12.176 -15.308 8.135 1.00 25.91 161 SER A N 1
ATOM 1259 C CA . SER A 1 161 ? 11.033 -16.097 7.677 1.00 25.91 161 SER A CA 1
ATOM 1260 C C . SER A 1 161 ? 9.870 -15.206 7.260 1.00 25.91 161 SER A C 1
ATOM 1262 O O . SER A 1 161 ? 8.927 -15.011 8.030 1.00 25.91 161 SER A O 1
ATOM 1264 N N . GLY A 1 162 ? 9.884 -14.742 6.012 1.00 26.36 162 GLY A N 1
ATOM 1265 C CA . GLY A 1 162 ? 8.639 -14.439 5.328 1.00 26.36 162 GLY A CA 1
ATOM 1266 C C . GLY A 1 162 ? 7.824 -15.712 5.157 1.00 26.36 162 GLY A C 1
ATOM 1267 O O . GLY A 1 162 ? 8.295 -16.729 4.641 1.00 26.36 162 GLY A O 1
ATOM 1268 N N . PHE A 1 163 ? 6.577 -15.661 5.603 1.00 30.56 163 PHE A N 1
ATOM 1269 C CA . PHE A 1 163 ? 5.626 -16.740 5.394 1.00 30.56 163 PHE A CA 1
ATOM 1270 C C . PHE A 1 163 ? 4.984 -16.583 4.011 1.00 30.56 163 PHE A C 1
ATOM 1272 O O . PHE A 1 163 ? 4.069 -15.780 3.834 1.00 30.56 163 PHE A O 1
ATOM 1279 N N . GLU A 1 164 ? 5.438 -17.368 3.028 1.00 32.53 164 GLU A N 1
ATOM 1280 C CA . GLU A 1 164 ? 4.719 -17.517 1.757 1.00 32.53 164 GLU A CA 1
ATOM 1281 C C . GLU A 1 164 ? 3.321 -18.113 2.017 1.00 32.53 164 GLU A C 1
ATOM 1283 O O . GLU A 1 164 ? 3.182 -19.230 2.520 1.00 32.53 164 GLU A O 1
ATOM 1288 N N . HIS A 1 165 ? 2.265 -17.397 1.619 1.00 34.31 165 HIS A N 1
ATOM 1289 C CA . HIS A 1 165 ? 0.911 -17.955 1.544 1.00 34.31 165 HIS A CA 1
ATOM 1290 C C . HIS A 1 165 ? 0.710 -18.660 0.198 1.00 34.31 165 HIS A C 1
ATOM 1292 O O . HIS A 1 165 ? 0.188 -18.085 -0.762 1.00 34.31 165 HIS A O 1
ATOM 1298 N N . HIS A 1 166 ? 1.108 -19.931 0.119 1.00 31.34 166 HIS A N 1
ATOM 1299 C CA . HIS A 1 166 ? 0.809 -20.808 -1.018 1.00 31.34 166 HIS A CA 1
ATOM 1300 C C . HIS A 1 166 ? 0.041 -22.058 -0.572 1.00 31.34 166 HIS A C 1
ATOM 1302 O O . HIS A 1 166 ? 0.550 -22.829 0.231 1.00 31.34 166 HIS A O 1
ATOM 1308 N N . LYS A 1 167 ? -1.194 -22.221 -1.095 1.00 32.12 167 LYS A N 1
ATOM 1309 C CA . LYS A 1 167 ? -2.117 -23.385 -0.985 1.00 32.12 167 LYS A CA 1
ATOM 1310 C C . LYS A 1 167 ? -1.750 -24.393 0.141 1.00 32.12 167 LYS A C 1
ATOM 1312 O O . LYS A 1 167 ? -1.435 -25.543 -0.133 1.00 32.12 167 LYS A O 1
ATOM 1317 N N . GLY A 1 168 ? -1.801 -23.957 1.406 1.00 30.05 168 GLY A N 1
ATOM 1318 C CA . GLY A 1 168 ? -1.665 -24.822 2.590 1.00 30.05 168 GLY A CA 1
ATOM 1319 C C . GLY A 1 168 ? -0.249 -25.244 3.031 1.00 30.05 168 GLY A C 1
ATOM 1320 O O . GLY A 1 168 ? -0.146 -25.982 4.011 1.00 30.05 168 GLY A O 1
ATOM 1321 N N . SER A 1 169 ? 0.838 -24.789 2.395 1.00 24.28 169 SER A N 1
ATOM 1322 C CA . SER A 1 169 ? 2.215 -25.196 2.742 1.00 24.28 169 SER A CA 1
ATOM 1323 C C . SER A 1 169 ? 3.140 -24.021 3.082 1.00 24.28 169 SER A C 1
ATOM 1325 O O . SER A 1 169 ? 3.294 -23.105 2.281 1.00 24.28 169 SER A O 1
ATOM 1327 N N . ILE A 1 170 ? 3.814 -24.098 4.236 1.00 32.31 170 ILE A N 1
ATOM 1328 C CA . ILE A 1 170 ? 4.912 -23.198 4.633 1.00 32.31 170 ILE A CA 1
ATOM 1329 C C . ILE A 1 170 ? 6.236 -23.925 4.357 1.00 32.31 170 ILE A C 1
ATOM 1331 O O . ILE A 1 170 ? 6.483 -24.973 4.956 1.00 32.31 170 ILE A O 1
ATOM 1335 N N . SER A 1 171 ? 7.095 -23.374 3.498 1.00 26.31 171 SER A N 1
ATOM 1336 C CA . SER A 1 171 ? 8.390 -23.968 3.117 1.00 26.31 171 SER A CA 1
ATOM 1337 C C . SER A 1 171 ? 9.582 -23.074 3.480 1.00 26.31 171 SER A C 1
ATOM 1339 O O . SER A 1 171 ? 9.551 -21.864 3.285 1.00 26.31 171 SER A O 1
ATOM 1341 N N . LYS A 1 172 ? 10.657 -23.687 3.996 1.00 25.53 172 LYS A N 1
ATOM 1342 C CA . LYS A 1 172 ? 11.934 -23.024 4.326 1.00 25.53 172 LYS A CA 1
ATOM 1343 C C . LYS A 1 172 ? 12.783 -22.818 3.066 1.00 25.53 172 LYS A C 1
ATOM 1345 O O . LYS A 1 172 ? 12.951 -23.760 2.297 1.00 25.53 172 LYS A O 1
ATOM 1350 N N . VAL A 1 173 ? 13.393 -21.641 2.909 1.00 28.52 173 VAL A N 1
ATOM 1351 C CA . VAL A 1 173 ? 14.367 -21.335 1.839 1.00 28.52 173 VAL A CA 1
ATOM 1352 C C . VAL A 1 173 ? 15.612 -20.663 2.445 1.00 28.52 173 VAL A C 1
ATOM 1354 O O . VAL A 1 173 ? 15.538 -20.067 3.517 1.00 28.52 173 VAL A O 1
ATOM 1357 N N . PHE A 1 174 ? 16.777 -20.845 1.814 1.00 24.98 174 PHE A N 1
ATOM 1358 C CA . PHE A 1 174 ? 18.102 -20.551 2.382 1.00 24.98 174 PHE A CA 1
ATOM 1359 C C . PHE A 1 174 ? 18.660 -19.147 2.054 1.00 24.98 174 PHE A C 1
ATOM 1361 O O . PHE A 1 174 ? 18.177 -18.448 1.167 1.00 24.98 174 PHE A O 1
ATOM 1368 N N . HIS A 1 175 ? 19.702 -18.767 2.803 1.00 23.38 175 HIS A N 1
ATOM 1369 C CA . HIS A 1 175 ? 20.324 -17.438 2.878 1.00 23.38 175 HIS A CA 1
ATOM 1370 C C . HIS A 1 175 ? 20.968 -16.892 1.589 1.00 23.38 175 HIS A C 1
ATOM 1372 O O . HIS A 1 175 ? 21.536 -17.631 0.787 1.00 23.38 175 HIS A O 1
ATOM 1378 N N . VAL A 1 176 ? 21.054 -15.557 1.526 1.00 24.03 176 VAL A N 1
ATOM 1379 C CA . VAL A 1 176 ? 22.106 -14.813 0.808 1.00 24.03 176 VAL A CA 1
ATOM 1380 C C . VAL A 1 176 ? 23.090 -14.252 1.844 1.00 24.03 176 VAL A C 1
ATOM 1382 O O . VAL A 1 176 ? 22.669 -13.709 2.865 1.00 24.03 176 VAL A O 1
ATOM 1385 N N . ALA A 1 177 ? 24.396 -14.393 1.606 1.00 23.69 177 ALA A N 1
ATOM 1386 C CA . ALA A 1 177 ? 25.434 -13.887 2.505 1.00 23.69 177 ALA A CA 1
ATOM 1387 C C . ALA A 1 177 ? 25.708 -12.387 2.283 1.00 23.69 177 ALA A C 1
ATOM 1389 O O . ALA A 1 177 ? 25.789 -11.932 1.143 1.00 23.69 177 ALA A O 1
ATOM 1390 N N . TYR A 1 178 ? 25.909 -11.637 3.371 1.00 28.89 178 TYR A N 1
ATOM 1391 C CA . TYR A 1 178 ? 26.331 -10.233 3.332 1.00 28.89 178 TYR A CA 1
ATOM 1392 C C . TYR A 1 178 ? 27.842 -10.110 3.552 1.00 28.89 178 TYR A C 1
ATOM 1394 O O . TYR A 1 178 ? 28.362 -10.584 4.562 1.00 28.89 178 TYR A O 1
ATOM 1402 N N . GLY A 1 179 ? 28.522 -9.442 2.620 1.00 26.80 179 GLY A N 1
ATOM 1403 C CA . GLY A 1 179 ? 29.901 -8.980 2.774 1.00 26.80 179 GLY A CA 1
ATOM 1404 C C . GLY A 1 179 ? 29.982 -7.546 3.312 1.00 26.80 179 GLY A C 1
ATOM 1405 O O . GLY A 1 179 ? 28.999 -6.815 3.297 1.00 26.80 179 GLY A O 1
ATOM 1406 N N . GLU A 1 180 ? 31.178 -7.211 3.796 1.00 25.83 180 GLU A N 1
ATOM 1407 C CA . GLU A 1 180 ? 31.703 -5.959 4.374 1.00 25.83 180 GLU A CA 1
ATOM 1408 C C . GLU A 1 180 ? 31.029 -4.610 4.037 1.00 25.83 180 GLU A C 1
ATOM 1410 O O . GLU A 1 180 ? 30.470 -4.396 2.966 1.00 25.83 180 GLU A O 1
ATOM 1415 N N . ALA A 1 181 ? 31.200 -3.635 4.944 1.00 30.25 181 ALA A N 1
ATOM 1416 C CA . ALA A 1 181 ? 30.760 -2.250 4.763 1.00 30.25 181 ALA A CA 1
ATOM 1417 C C . ALA A 1 181 ? 31.258 -1.666 3.427 1.00 30.25 181 ALA A C 1
ATOM 1419 O O . ALA A 1 181 ? 32.464 -1.554 3.183 1.00 30.25 181 ALA A O 1
ATOM 1420 N N . HIS A 1 182 ? 30.324 -1.310 2.546 1.00 36.69 182 HIS A N 1
ATOM 1421 C CA . HIS A 1 182 ? 30.644 -0.939 1.175 1.00 36.69 182 HIS A CA 1
ATOM 1422 C C . HIS A 1 182 ? 30.810 0.567 0.953 1.00 36.69 182 HIS A C 1
ATOM 1424 O O . HIS A 1 182 ? 30.285 1.419 1.664 1.00 36.69 182 HIS A O 1
ATOM 1430 N N . LYS A 1 183 ? 31.640 0.851 -0.051 1.00 30.67 183 LYS A N 1
ATOM 1431 C CA . LYS A 1 183 ? 31.994 2.179 -0.558 1.00 30.67 183 LYS A CA 1
ATOM 1432 C C . LYS A 1 183 ? 30.797 2.780 -1.315 1.00 30.67 183 LYS A C 1
ATOM 1434 O O . LYS A 1 183 ? 29.972 1.997 -1.784 1.00 30.67 183 LYS A O 1
ATOM 1439 N N . PRO A 1 184 ? 30.732 4.116 -1.493 1.00 35.84 184 PRO A N 1
ATOM 1440 C CA . PRO A 1 184 ? 29.665 4.765 -2.258 1.00 35.84 184 PRO A CA 1
ATOM 1441 C C . PRO A 1 184 ? 29.420 4.091 -3.612 1.00 35.84 184 PRO A C 1
ATOM 1443 O O . PRO A 1 184 ? 30.379 3.654 -4.262 1.00 35.84 184 PRO A O 1
ATOM 1446 N N . LEU A 1 185 ? 28.143 4.053 -4.019 1.00 37.34 185 LEU A N 1
ATOM 1447 C CA . LEU A 1 185 ? 27.655 3.488 -5.285 1.00 37.34 185 LEU A CA 1
ATOM 1448 C C . LEU A 1 185 ? 28.647 3.711 -6.429 1.00 37.34 185 LEU A C 1
ATOM 1450 O O . LEU A 1 185 ? 29.010 4.849 -6.748 1.00 37.34 185 LEU A O 1
ATOM 1454 N N . LYS A 1 186 ? 29.054 2.628 -7.101 1.00 43.25 186 LYS A N 1
ATOM 1455 C CA . LYS A 1 186 ? 29.911 2.753 -8.283 1.00 43.25 186 LYS A CA 1
ATOM 1456 C C . LYS A 1 186 ? 29.161 3.573 -9.336 1.00 43.25 186 LYS A C 1
ATOM 1458 O O . LYS A 1 186 ? 27.941 3.432 -9.451 1.00 43.25 186 LYS A O 1
ATOM 1463 N N . PRO A 1 187 ? 29.850 4.357 -10.184 1.00 43.25 187 PRO A N 1
ATOM 1464 C CA . PRO A 1 187 ? 29.188 5.121 -11.239 1.00 43.25 187 PRO A CA 1
ATOM 1465 C C . PRO A 1 187 ? 28.258 4.266 -12.110 1.00 43.25 187 PRO A C 1
ATOM 1467 O O . PRO A 1 187 ? 27.182 4.716 -12.469 1.00 43.25 187 PRO A O 1
ATOM 1470 N N . THR A 1 188 ? 28.601 3.000 -12.372 1.00 43.41 188 THR A N 1
ATOM 1471 C CA . THR A 1 188 ? 27.756 2.037 -13.103 1.00 43.41 188 THR A CA 1
ATOM 1472 C C . THR A 1 188 ? 26.481 1.613 -12.361 1.00 43.41 188 THR A C 1
ATOM 1474 O O . THR A 1 188 ? 25.492 1.25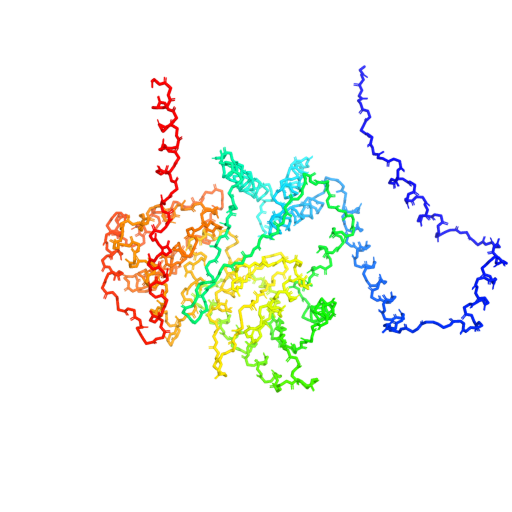5 -13.001 1.00 43.41 188 THR A O 1
ATOM 1477 N N . GLU A 1 189 ? 26.473 1.652 -11.031 1.00 43.31 189 GLU A N 1
ATOM 1478 C CA . GLU A 1 189 ? 25.308 1.365 -10.189 1.00 43.31 189 GLU A CA 1
ATOM 1479 C C . GLU A 1 189 ? 24.414 2.606 -10.102 1.00 43.31 189 GLU A C 1
ATOM 1481 O O . GLU A 1 189 ? 23.230 2.504 -10.413 1.00 43.31 189 GLU A O 1
ATOM 1486 N N . ALA A 1 190 ? 24.981 3.792 -9.846 1.00 45.56 190 ALA A N 1
ATOM 1487 C CA . ALA A 1 190 ? 24.263 5.070 -9.938 1.00 45.56 190 ALA A CA 1
ATOM 1488 C C . ALA A 1 190 ? 23.632 5.282 -11.332 1.00 45.56 190 ALA A C 1
ATOM 1490 O O . ALA A 1 190 ? 22.476 5.680 -11.449 1.00 45.56 190 ALA A O 1
ATOM 1491 N N . VAL A 1 191 ? 24.340 4.909 -12.401 1.00 45.78 191 VAL A N 1
ATOM 1492 C CA . VAL A 1 191 ? 23.814 4.836 -13.773 1.00 45.78 191 VAL A CA 1
ATOM 1493 C C . VAL A 1 191 ? 22.584 3.927 -13.863 1.00 45.78 191 VAL A C 1
ATOM 1495 O O . VAL A 1 191 ? 21.540 4.356 -14.350 1.00 45.78 191 VAL A O 1
ATOM 1498 N N . ARG A 1 192 ? 22.665 2.685 -13.361 1.00 51.06 192 ARG A N 1
ATOM 1499 C CA . ARG A 1 192 ? 21.533 1.737 -13.362 1.00 51.06 192 ARG A CA 1
ATOM 1500 C C . ARG A 1 192 ? 20.339 2.221 -12.551 1.00 51.06 192 ARG A C 1
ATOM 1502 O O . ARG A 1 192 ? 19.230 1.783 -12.834 1.00 51.06 192 ARG A O 1
ATOM 1509 N N . VAL A 1 193 ? 20.564 3.050 -11.537 1.00 46.66 193 VAL A N 1
ATOM 1510 C CA . VAL A 1 193 ? 19.519 3.718 -10.756 1.00 46.66 193 VAL A CA 1
ATOM 1511 C C . VAL A 1 193 ? 18.858 4.811 -11.590 1.00 46.66 193 VAL A C 1
ATOM 1513 O O . VAL A 1 193 ? 17.640 4.805 -11.750 1.00 46.66 193 VAL A O 1
ATOM 1516 N N . MET A 1 194 ? 19.653 5.698 -12.191 1.00 48.00 194 MET A N 1
ATOM 1517 C CA . MET A 1 194 ? 19.136 6.863 -12.912 1.00 48.00 194 MET A CA 1
ATOM 1518 C C . MET A 1 194 ? 18.355 6.526 -14.186 1.00 48.00 194 MET A C 1
ATOM 1520 O O . MET A 1 194 ? 17.430 7.252 -14.542 1.00 48.00 194 MET A O 1
ATOM 1524 N N . LEU A 1 195 ? 18.668 5.405 -14.839 1.00 49.88 195 LEU A N 1
ATOM 1525 C CA . LEU A 1 195 ? 17.939 4.918 -16.020 1.00 49.88 195 LEU A CA 1
ATOM 1526 C C . LEU A 1 195 ? 16.503 4.466 -15.745 1.00 49.88 195 LEU A C 1
ATOM 1528 O O . LEU A 1 195 ? 15.736 4.282 -16.684 1.00 49.88 195 LEU A O 1
ATOM 1532 N N . ARG A 1 196 ? 16.138 4.261 -14.477 1.00 58.53 196 ARG A N 1
ATOM 1533 C CA . ARG A 1 196 ? 14.797 3.802 -14.086 1.00 58.53 196 ARG A CA 1
ATOM 1534 C C . ARG A 1 196 ? 13.783 4.930 -14.031 1.00 58.53 196 ARG A C 1
ATOM 1536 O O . ARG A 1 196 ? 12.610 4.658 -13.819 1.00 58.53 196 ARG A O 1
ATOM 1543 N N . LYS A 1 197 ? 14.209 6.186 -14.212 1.00 58.38 197 LYS A N 1
ATOM 1544 C CA . LYS A 1 197 ? 13.295 7.325 -14.258 1.00 58.38 197 LYS A CA 1
ATOM 1545 C C . LYS A 1 197 ? 12.471 7.274 -15.544 1.00 58.38 197 LYS A C 1
ATOM 1547 O O . LYS A 1 197 ? 12.788 7.932 -16.533 1.00 58.38 197 LYS A O 1
ATOM 1552 N N . ILE A 1 198 ? 11.395 6.501 -15.494 1.00 63.16 198 ILE A N 1
ATOM 1553 C CA . ILE A 1 198 ? 10.342 6.525 -16.496 1.00 63.16 198 ILE A CA 1
ATOM 1554 C C . ILE A 1 198 ? 9.696 7.932 -16.441 1.00 63.16 198 ILE A C 1
ATOM 1556 O O . ILE A 1 198 ? 9.384 8.396 -15.339 1.00 63.16 198 ILE A O 1
ATOM 1560 N N . PRO A 1 199 ? 9.569 8.676 -17.559 1.00 68.00 199 PRO A N 1
ATOM 1561 C CA . PRO A 1 199 ? 9.074 10.055 -17.534 1.00 68.00 199 PRO A CA 1
ATOM 1562 C C . PRO A 1 199 ? 7.657 10.148 -16.962 1.00 68.00 199 PRO A C 1
ATOM 1564 O O . PRO A 1 199 ? 6.720 9.636 -17.557 1.00 68.00 199 PRO A O 1
ATOM 1567 N N . ALA A 1 200 ? 7.475 10.832 -15.830 1.00 66.62 200 ALA A N 1
ATOM 1568 C CA . ALA A 1 200 ? 6.205 10.866 -15.087 1.00 66.62 200 ALA A CA 1
ATOM 1569 C C . ALA A 1 200 ? 5.027 11.564 -15.816 1.00 66.62 200 ALA A C 1
ATOM 1571 O O . ALA A 1 200 ? 3.950 11.722 -15.240 1.00 66.62 200 ALA A O 1
ATOM 1572 N N . ASP A 1 201 ? 5.244 11.995 -17.057 1.00 76.44 201 ASP A N 1
ATOM 1573 C CA . ASP A 1 201 ? 4.377 12.803 -17.907 1.00 76.44 201 ASP A CA 1
ATOM 1574 C C . ASP A 1 201 ? 4.241 12.272 -19.355 1.00 76.44 201 ASP A C 1
ATOM 1576 O O . ASP A 1 201 ? 3.456 12.827 -20.122 1.00 76.44 201 ASP A O 1
ATOM 1580 N N . GLN A 1 202 ? 4.960 11.207 -19.759 1.00 86.38 202 GLN A N 1
ATOM 1581 C CA . GLN A 1 202 ? 4.986 10.740 -21.160 1.00 86.38 202 GLN A CA 1
ATOM 1582 C C . GLN A 1 202 ? 4.711 9.235 -21.308 1.00 86.38 202 GLN A C 1
ATOM 1584 O O . GLN A 1 202 ? 5.608 8.394 -21.222 1.00 86.38 202 GLN A O 1
ATOM 1589 N N . GLU A 1 203 ? 3.458 8.893 -21.627 1.00 92.12 203 GLU A N 1
ATOM 1590 C CA . GLU A 1 203 ? 2.972 7.510 -21.789 1.00 92.12 203 GLU A CA 1
ATOM 1591 C C . GLU A 1 203 ? 3.809 6.691 -22.791 1.00 92.12 203 GLU A C 1
ATOM 1593 O O . GLU A 1 203 ? 4.234 5.581 -22.475 1.00 92.12 203 GLU A O 1
ATOM 1598 N N . LYS A 1 204 ? 4.120 7.253 -23.968 1.00 91.88 204 LYS A N 1
ATOM 1599 C CA . LYS A 1 204 ? 4.851 6.551 -25.044 1.00 91.88 204 LYS A CA 1
ATOM 1600 C C . LYS A 1 204 ? 6.336 6.324 -24.752 1.00 91.88 204 LYS A C 1
ATOM 1602 O O . LYS A 1 204 ? 6.856 5.246 -25.033 1.00 91.88 204 LYS A O 1
ATOM 1607 N N . GLU A 1 205 ? 7.030 7.317 -24.196 1.00 88.25 205 GLU A N 1
ATOM 1608 C CA . GLU A 1 205 ? 8.438 7.135 -23.811 1.00 88.25 205 GLU A CA 1
ATOM 1609 C C . GLU A 1 205 ? 8.534 6.188 -22.606 1.00 88.25 205 GLU A C 1
ATOM 1611 O O . GLU A 1 205 ? 9.442 5.362 -22.530 1.00 88.25 205 GLU A O 1
ATOM 1616 N N . GLY A 1 206 ? 7.535 6.220 -21.718 1.00 88.56 206 GLY A N 1
ATOM 1617 C CA . GLY A 1 206 ? 7.441 5.273 -20.620 1.00 88.56 206 GLY A CA 1
ATOM 1618 C C . GLY A 1 206 ? 7.179 3.830 -21.048 1.00 88.56 206 GLY A C 1
ATOM 1619 O O . GLY A 1 206 ? 7.841 2.929 -20.535 1.00 88.56 206 GLY A O 1
ATOM 1620 N N . GLU A 1 207 ? 6.303 3.596 -22.035 1.00 94.50 207 GLU A N 1
ATOM 1621 C CA . GLU A 1 207 ? 6.174 2.288 -22.697 1.00 94.50 207 GLU A CA 1
ATOM 1622 C C . GLU A 1 207 ? 7.534 1.803 -23.220 1.00 94.50 207 GLU A C 1
ATOM 1624 O O . GLU A 1 207 ? 7.961 0.687 -22.917 1.00 94.50 207 GLU A O 1
ATOM 1629 N N . LYS A 1 208 ? 8.233 2.644 -23.991 1.00 92.62 208 LYS A N 1
ATOM 1630 C CA . LYS A 1 208 ? 9.530 2.306 -24.590 1.00 92.62 208 LYS A CA 1
ATOM 1631 C C . LYS A 1 208 ? 10.562 1.913 -23.528 1.00 92.62 208 LYS A C 1
ATOM 1633 O O . LYS A 1 208 ? 11.212 0.878 -23.680 1.00 92.62 208 LYS A O 1
ATOM 1638 N N . ILE A 1 209 ? 10.682 2.687 -22.448 1.00 86.56 209 ILE A N 1
ATOM 1639 C CA . ILE A 1 209 ? 11.613 2.404 -21.343 1.00 86.56 209 ILE A CA 1
ATOM 1640 C C . ILE A 1 209 ? 11.214 1.124 -20.599 1.00 86.56 209 ILE A C 1
ATOM 1642 O O . ILE A 1 209 ? 12.061 0.256 -20.390 1.00 86.56 209 ILE A O 1
ATOM 1646 N N . GLY A 1 210 ? 9.935 0.940 -20.257 1.00 90.56 210 GLY A N 1
ATOM 1647 C CA . GLY A 1 210 ? 9.471 -0.274 -19.577 1.00 90.56 210 GLY A CA 1
ATOM 1648 C C . GLY A 1 210 ? 9.715 -1.545 -20.399 1.00 90.56 210 GLY A C 1
ATOM 1649 O O . GLY A 1 210 ? 10.212 -2.539 -19.865 1.00 90.56 210 GLY A O 1
ATOM 1650 N N . ARG A 1 211 ? 9.491 -1.492 -21.721 1.00 94.12 211 ARG A N 1
ATOM 1651 C CA . ARG A 1 211 ? 9.853 -2.581 -22.647 1.00 94.12 211 ARG A CA 1
ATOM 1652 C C . ARG A 1 211 ? 11.361 -2.850 -22.663 1.00 94.12 211 ARG A C 1
ATOM 1654 O O . ARG A 1 211 ? 11.757 -4.012 -22.651 1.00 94.12 211 ARG A O 1
ATOM 1661 N N . GLN A 1 212 ? 12.205 -1.814 -22.667 1.00 89.31 212 GLN A N 1
ATOM 1662 C CA . GLN A 1 212 ? 13.667 -1.970 -22.620 1.00 89.31 212 GLN A CA 1
ATOM 1663 C C . GLN A 1 212 ? 14.148 -2.612 -21.308 1.00 89.31 212 GLN A C 1
ATOM 1665 O O . GLN A 1 212 ? 14.987 -3.514 -21.348 1.00 89.31 212 GLN A O 1
ATOM 1670 N N . LEU A 1 213 ? 13.599 -2.194 -20.160 1.00 87.12 213 LEU A N 1
ATOM 1671 C CA . LEU A 1 213 ? 13.918 -2.764 -18.844 1.00 87.12 213 LEU A CA 1
ATOM 1672 C C . LEU A 1 213 ? 13.592 -4.264 -18.794 1.00 87.12 213 LEU A C 1
ATOM 1674 O O . LEU A 1 213 ? 14.436 -5.069 -18.399 1.00 87.12 213 LEU A O 1
ATOM 1678 N N . LEU A 1 214 ? 12.394 -4.648 -19.245 1.00 92.56 214 LEU A N 1
ATOM 1679 C CA . LEU A 1 214 ? 11.943 -6.042 -19.286 1.00 92.56 214 LEU A CA 1
ATOM 1680 C C . LEU A 1 214 ? 12.757 -6.885 -20.285 1.00 92.56 214 LEU A C 1
ATOM 1682 O O . LEU A 1 214 ? 13.272 -7.950 -19.924 1.00 92.56 214 LEU A O 1
ATOM 1686 N N . ALA A 1 215 ? 12.987 -6.375 -21.498 1.00 90.69 215 ALA A N 1
ATOM 1687 C CA . ALA A 1 215 ? 13.797 -7.050 -22.512 1.00 90.69 215 ALA A CA 1
ATOM 1688 C C . ALA A 1 215 ? 15.241 -7.314 -22.041 1.00 90.69 215 ALA A C 1
ATOM 1690 O O . ALA A 1 215 ? 15.808 -8.358 -22.359 1.00 90.69 215 ALA A O 1
ATOM 1691 N N . ALA A 1 216 ? 15.821 -6.440 -21.205 1.00 86.06 216 ALA A N 1
ATOM 1692 C CA . ALA A 1 216 ? 17.146 -6.645 -20.608 1.00 86.06 216 ALA A CA 1
ATOM 1693 C C . ALA A 1 216 ? 17.229 -7.850 -19.639 1.00 86.06 216 ALA A C 1
ATOM 1695 O O . ALA A 1 216 ? 18.327 -8.227 -19.216 1.00 86.06 216 ALA A O 1
ATOM 1696 N N . LYS A 1 217 ? 16.092 -8.469 -19.286 1.00 88.50 217 LYS A N 1
ATOM 1697 C CA . LYS A 1 217 ? 15.993 -9.744 -18.553 1.00 88.50 217 LYS A CA 1
ATOM 1698 C C . LYS A 1 217 ? 15.354 -10.873 -19.365 1.00 88.50 217 LYS A C 1
ATOM 1700 O O . LYS A 1 217 ? 14.968 -11.883 -18.782 1.00 88.50 217 LYS A O 1
ATOM 1705 N N . ASN A 1 218 ? 15.298 -10.726 -20.692 1.00 91.06 218 ASN A N 1
ATOM 1706 C CA . ASN A 1 218 ? 14.626 -11.644 -21.614 1.00 91.06 218 ASN A CA 1
ATOM 1707 C C . ASN A 1 218 ? 13.145 -11.856 -21.251 1.00 91.06 218 ASN A C 1
ATOM 1709 O O . ASN A 1 218 ? 12.634 -12.970 -21.344 1.00 91.06 218 ASN A O 1
ATOM 1713 N N . LEU A 1 219 ? 12.476 -10.793 -20.790 1.00 90.88 219 LEU A N 1
ATOM 1714 C CA . LEU A 1 219 ? 11.047 -10.795 -20.498 1.00 90.88 219 LEU A CA 1
ATOM 1715 C C . LEU A 1 219 ? 10.288 -10.144 -21.646 1.00 90.88 219 LEU A C 1
ATOM 1717 O O . LEU A 1 219 ? 10.504 -8.971 -21.961 1.00 90.88 219 LEU A O 1
ATOM 1721 N N . ASP A 1 220 ? 9.370 -10.900 -22.234 1.00 90.12 220 ASP A N 1
ATOM 1722 C CA . ASP A 1 220 ? 8.345 -10.351 -23.108 1.00 90.12 220 ASP A CA 1
ATOM 1723 C C . ASP A 1 220 ? 7.235 -9.688 -22.288 1.00 90.12 220 ASP A C 1
ATOM 1725 O O . ASP A 1 220 ? 6.982 -10.044 -21.133 1.00 90.12 220 ASP A O 1
ATOM 1729 N N . CYS A 1 221 ? 6.560 -8.719 -22.902 1.00 93.50 221 CYS A N 1
ATOM 1730 C CA . CYS A 1 221 ? 5.377 -8.103 -22.325 1.00 93.50 221 CYS A CA 1
ATOM 1731 C C . CYS A 1 221 ? 4.405 -7.600 -23.390 1.00 93.50 221 CYS A C 1
ATOM 1733 O O . CYS A 1 221 ? 4.793 -6.993 -24.398 1.00 93.50 221 CYS A O 1
ATOM 1735 N N . ASP A 1 222 ? 3.127 -7.770 -23.083 1.00 94.62 222 ASP A N 1
ATOM 1736 C CA . ASP A 1 222 ? 2.066 -6.980 -23.691 1.00 94.62 222 ASP A CA 1
ATOM 1737 C C . ASP A 1 222 ? 1.994 -5.642 -22.946 1.00 94.62 222 ASP A C 1
ATOM 1739 O O . ASP A 1 222 ? 2.275 -5.583 -21.742 1.00 94.62 222 ASP A O 1
ATOM 1743 N N . VAL A 1 223 ? 1.608 -4.569 -23.641 1.00 95.75 223 VAL A N 1
ATOM 1744 C CA . VAL A 1 223 ? 1.459 -3.241 -23.031 1.00 95.75 223 VAL A CA 1
ATOM 1745 C C . VAL A 1 223 ? 0.143 -2.616 -23.444 1.00 95.75 223 VAL A C 1
ATOM 1747 O O . VAL A 1 223 ? -0.197 -2.601 -24.623 1.00 95.75 223 VAL A O 1
ATOM 1750 N N . GLU A 1 224 ? -0.567 -2.067 -22.466 1.00 97.25 224 GLU A N 1
ATOM 1751 C CA . GLU A 1 224 ? -1.816 -1.338 -22.656 1.00 97.25 224 GLU A CA 1
ATOM 1752 C C . GLU A 1 224 ? -1.728 0.030 -21.978 1.00 97.25 224 GLU A C 1
ATOM 1754 O O . GLU A 1 224 ? -1.346 0.146 -20.811 1.00 97.25 224 GLU A O 1
ATOM 1759 N N . ILE A 1 225 ? -2.087 1.076 -22.724 1.00 96.25 225 ILE A N 1
ATOM 1760 C CA . ILE A 1 225 ? -2.074 2.464 -22.255 1.00 96.25 225 ILE A CA 1
ATOM 1761 C C . ILE A 1 225 ? -3.513 2.912 -21.993 1.00 96.25 225 ILE A C 1
ATOM 1763 O O . ILE A 1 225 ? -4.404 2.741 -22.828 1.00 96.25 225 ILE A O 1
ATOM 1767 N N . ARG A 1 226 ? -3.744 3.514 -20.829 1.00 95.75 226 ARG A N 1
ATOM 1768 C CA . ARG A 1 226 ? -4.955 4.269 -20.480 1.00 95.75 226 ARG A CA 1
ATOM 1769 C C . ARG A 1 226 ? -4.522 5.631 -19.962 1.00 95.75 226 ARG A C 1
ATOM 1771 O O . ARG A 1 226 ? -3.415 5.756 -19.463 1.00 95.75 226 ARG A O 1
ATOM 1778 N N . THR A 1 227 ? -5.392 6.635 -20.016 1.00 91.75 227 THR A N 1
ATOM 1779 C CA . THR A 1 227 ? -5.032 8.001 -19.606 1.00 91.75 227 THR A CA 1
ATOM 1780 C C . THR A 1 227 ? -4.424 8.032 -18.198 1.00 91.75 227 THR A C 1
ATOM 1782 O O . THR A 1 227 ? -5.089 7.706 -17.207 1.00 91.75 227 THR A O 1
ATOM 1785 N N . GLY A 1 228 ? -3.148 8.410 -18.122 1.00 91.56 228 GLY A N 1
ATOM 1786 C CA . GLY A 1 228 ? -2.358 8.462 -16.896 1.00 91.56 228 GLY A CA 1
ATOM 1787 C C . GLY A 1 228 ? -1.837 7.111 -16.390 1.00 91.56 228 GLY A C 1
ATOM 1788 O O . GLY A 1 228 ? -1.421 7.046 -15.233 1.00 91.56 228 GLY A O 1
ATOM 1789 N N . MET A 1 229 ? -1.870 6.026 -17.169 1.00 95.62 229 MET A N 1
ATOM 1790 C CA . MET A 1 229 ? -1.389 4.703 -16.747 1.00 95.62 229 MET A CA 1
ATOM 1791 C C . MET A 1 229 ? -0.899 3.835 -17.919 1.00 95.62 229 MET A C 1
ATOM 1793 O O . MET A 1 229 ? -1.630 3.605 -18.880 1.00 95.62 229 MET A O 1
ATOM 1797 N N . VAL A 1 230 ? 0.296 3.259 -17.789 1.00 97.06 230 VAL A N 1
ATOM 1798 C CA . VAL A 1 230 ? 0.828 2.235 -18.703 1.00 97.06 230 VAL A CA 1
ATOM 1799 C C . VAL A 1 230 ? 0.936 0.910 -17.951 1.00 97.06 230 VAL A C 1
ATOM 1801 O O . VAL A 1 230 ? 1.545 0.853 -16.883 1.00 97.06 230 VAL A O 1
ATOM 1804 N N . VAL A 1 231 ? 0.338 -0.151 -18.493 1.00 97.75 231 VAL A N 1
ATOM 1805 C CA . VAL A 1 231 ? 0.315 -1.487 -17.881 1.00 97.75 231 VAL A CA 1
ATOM 1806 C C . VAL A 1 231 ? 1.102 -2.463 -18.744 1.00 97.75 231 VAL A C 1
ATOM 1808 O O . VAL A 1 231 ? 0.693 -2.766 -19.861 1.00 97.75 231 VAL A O 1
ATOM 1811 N N . PHE A 1 232 ? 2.205 -2.978 -18.207 1.00 97.00 232 PHE A N 1
ATOM 1812 C CA . PHE A 1 232 ? 3.023 -4.049 -18.770 1.00 97.00 232 PHE A CA 1
ATOM 1813 C C . PHE A 1 232 ? 2.599 -5.370 -18.132 1.00 97.00 232 PHE A C 1
ATOM 1815 O O . PHE A 1 232 ? 2.730 -5.538 -16.919 1.00 97.00 232 PHE A O 1
ATOM 1822 N N . SER A 1 233 ? 2.123 -6.323 -18.928 1.00 95.88 233 SER A N 1
ATOM 1823 C CA . SER A 1 233 ? 1.827 -7.676 -18.447 1.00 95.88 233 SER A CA 1
ATOM 1824 C C . SER A 1 233 ? 2.894 -8.653 -18.917 1.00 95.88 233 SER A C 1
ATOM 1826 O O . SER A 1 233 ? 3.107 -8.823 -20.117 1.00 95.88 233 SER A O 1
ATOM 1828 N N . VAL A 1 234 ? 3.557 -9.289 -17.955 1.00 93.06 234 VAL A N 1
ATOM 1829 C CA . VAL A 1 234 ? 4.642 -10.254 -18.148 1.00 93.06 234 VAL A CA 1
ATOM 1830 C C . VAL A 1 234 ? 4.101 -11.670 -17.941 1.00 93.06 234 VAL A C 1
ATOM 1832 O O . VAL A 1 234 ? 3.302 -11.926 -17.034 1.00 93.06 234 VAL A O 1
ATOM 1835 N N . TYR A 1 235 ? 4.527 -12.593 -18.801 1.00 87.25 235 TYR A N 1
ATOM 1836 C CA . TYR A 1 235 ? 4.080 -13.984 -18.821 1.00 87.25 235 TYR A CA 1
ATOM 1837 C C . TYR A 1 235 ? 5.154 -14.907 -19.407 1.00 87.25 235 TYR A C 1
ATOM 1839 O O . TYR A 1 235 ? 5.960 -14.487 -20.236 1.00 87.25 235 TYR A O 1
ATOM 1847 N N . ASP A 1 236 ? 5.134 -16.184 -19.022 1.00 79.81 236 ASP A N 1
ATOM 1848 C CA . ASP A 1 236 ? 5.997 -17.196 -19.631 1.00 79.81 236 ASP A CA 1
ATOM 1849 C C . ASP A 1 236 ? 5.488 -17.591 -21.027 1.00 79.81 236 ASP A C 1
ATOM 1851 O O . ASP A 1 236 ? 4.290 -17.803 -21.247 1.00 79.81 236 ASP A O 1
ATOM 1855 N N . ARG A 1 237 ? 6.408 -17.739 -21.989 1.00 72.62 237 ARG A N 1
ATOM 1856 C CA . ARG A 1 237 ? 6.093 -18.299 -23.311 1.00 72.62 237 ARG A CA 1
ATOM 1857 C C . ARG A 1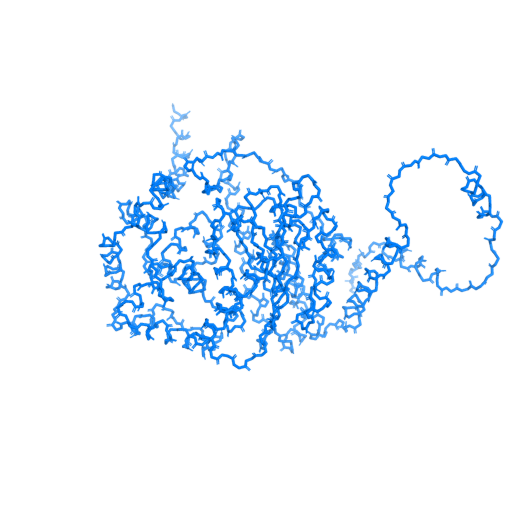 237 ? 6.041 -19.824 -23.251 1.00 72.62 237 ARG A C 1
ATOM 1859 O O . ARG A 1 237 ? 7.070 -20.488 -23.362 1.00 72.62 237 ARG A O 1
ATOM 1866 N N . ILE A 1 238 ? 4.842 -20.395 -23.199 1.00 62.38 238 ILE A N 1
ATOM 1867 C CA . ILE A 1 238 ? 4.666 -21.836 -23.418 1.00 62.38 238 ILE A CA 1
ATOM 1868 C C . ILE A 1 238 ? 4.875 -22.126 -24.914 1.00 62.38 238 ILE A C 1
ATOM 1870 O O . ILE A 1 238 ? 4.160 -21.602 -25.770 1.00 62.38 238 ILE A O 1
ATOM 1874 N N . ASN A 1 239 ? 5.876 -22.948 -25.245 1.00 61.06 239 ASN A N 1
ATOM 1875 C CA . ASN A 1 239 ? 6.231 -23.336 -26.621 1.00 61.06 239 ASN A CA 1
ATOM 1876 C C . ASN A 1 239 ? 6.445 -22.145 -27.583 1.00 61.06 239 ASN A C 1
ATOM 1878 O O . ASN A 1 239 ? 6.084 -22.201 -28.759 1.00 61.06 239 ASN A O 1
ATOM 1882 N N . GLY A 1 240 ? 7.004 -21.038 -27.079 1.00 65.56 240 GLY A N 1
ATOM 1883 C CA . GLY A 1 240 ? 7.355 -19.856 -27.877 1.00 65.56 240 GLY A CA 1
ATOM 1884 C C . GLY A 1 240 ? 6.180 -18.980 -28.338 1.00 65.56 240 GLY A C 1
ATOM 1885 O O . GLY A 1 240 ? 6.426 -17.899 -28.882 1.00 65.56 240 GLY A O 1
ATOM 1886 N N . ARG A 1 241 ? 4.926 -19.391 -28.097 1.00 56.66 241 ARG A N 1
ATOM 1887 C CA . ARG A 1 241 ? 3.722 -18.622 -28.447 1.00 56.66 241 ARG A CA 1
ATOM 1888 C C . ARG A 1 241 ? 3.242 -17.783 -27.251 1.00 56.66 241 ARG A C 1
ATOM 1890 O O . ARG A 1 241 ? 3.184 -18.313 -26.141 1.00 56.66 241 ARG A O 1
ATOM 1897 N N . PRO A 1 242 ? 2.860 -16.507 -27.445 1.00 59.25 242 PRO A N 1
ATOM 1898 C CA . PRO A 1 242 ? 2.146 -15.755 -26.419 1.00 59.25 242 PRO A CA 1
ATOM 1899 C C . PRO A 1 242 ? 0.758 -16.380 -26.214 1.00 59.25 242 PRO A C 1
ATOM 1901 O O . PRO A 1 242 ? 0.021 -16.616 -27.173 1.00 59.25 242 PRO A O 1
ATOM 1904 N N . TYR A 1 243 ? 0.402 -16.686 -24.966 1.00 59.78 243 TYR A N 1
ATOM 1905 C CA . TYR A 1 243 ? -0.816 -17.435 -24.637 1.00 59.78 243 TYR A CA 1
ATOM 1906 C C . TYR A 1 243 ? -2.056 -16.520 -24.598 1.00 59.78 243 TYR A C 1
ATOM 1908 O O . TYR A 1 243 ? -2.637 -16.292 -23.543 1.00 59.78 243 TYR A O 1
ATOM 1916 N N . GLY A 1 244 ? -2.438 -15.938 -25.743 1.00 59.16 244 GLY A N 1
ATOM 1917 C CA . GLY A 1 244 ? -3.669 -15.137 -25.885 1.00 59.16 244 GLY A CA 1
ATOM 1918 C C . GLY A 1 244 ? -3.802 -13.975 -24.886 1.00 59.16 244 GLY A C 1
ATOM 1919 O O . GLY A 1 244 ? -4.911 -13.647 -24.462 1.00 59.16 244 GLY A O 1
ATOM 1920 N N . ASN A 1 245 ? -2.674 -13.401 -24.452 1.00 67.00 245 ASN A N 1
ATOM 1921 C CA . ASN A 1 245 ? -2.617 -12.519 -23.285 1.00 67.00 245 ASN A CA 1
ATOM 1922 C C . ASN A 1 245 ? -3.020 -11.062 -23.572 1.00 67.00 245 ASN A C 1
ATOM 1924 O O . ASN A 1 245 ? -3.381 -10.369 -22.625 1.00 67.00 245 ASN A O 1
ATOM 1928 N N . GLU A 1 246 ? -3.075 -10.612 -24.832 1.00 76.31 246 GLU A N 1
ATOM 1929 C CA . GLU A 1 246 ? -3.422 -9.220 -25.178 1.00 76.31 246 GLU A CA 1
ATOM 1930 C C . GLU A 1 246 ? -4.760 -8.793 -24.550 1.00 76.31 246 GLU A C 1
ATOM 1932 O O . GLU A 1 246 ? -4.851 -7.776 -23.861 1.00 76.31 246 GLU A O 1
ATOM 1937 N N . HIS A 1 247 ? -5.790 -9.640 -24.664 1.00 87.12 247 HIS A N 1
ATOM 1938 C CA . HIS A 1 247 ? -7.091 -9.413 -24.028 1.00 87.12 247 HIS A CA 1
ATOM 1939 C C . HIS A 1 247 ? -7.021 -9.357 -22.490 1.00 87.12 247 HIS A C 1
ATOM 1941 O O . HIS A 1 247 ? -7.812 -8.645 -21.872 1.00 87.12 247 HIS A O 1
ATOM 1947 N N . ARG A 1 248 ? -6.084 -10.082 -21.863 1.00 91.44 248 ARG A N 1
ATOM 1948 C CA . ARG A 1 248 ? -5.881 -10.111 -20.401 1.00 91.44 248 ARG A CA 1
ATOM 1949 C C . ARG A 1 248 ? -5.194 -8.835 -19.921 1.00 91.44 248 ARG A C 1
ATOM 1951 O O . ARG A 1 248 ? -5.641 -8.236 -18.947 1.00 91.44 248 ARG A O 1
ATOM 1958 N N . THR A 1 249 ? -4.177 -8.383 -20.647 1.00 93.81 249 THR A N 1
ATOM 1959 C CA . THR A 1 249 ? -3.485 -7.103 -20.436 1.00 93.81 249 THR A CA 1
ATOM 1960 C C . THR A 1 249 ? -4.462 -5.937 -20.561 1.00 93.81 249 THR A C 1
ATOM 1962 O O . THR A 1 249 ? -4.517 -5.073 -19.683 1.00 93.81 249 THR A O 1
ATOM 1965 N N . LYS A 1 250 ? -5.310 -5.967 -21.598 1.00 95.62 250 LYS A N 1
ATOM 1966 C CA . LYS A 1 250 ? -6.359 -4.972 -21.835 1.00 95.62 250 LYS A CA 1
ATOM 1967 C C . LYS A 1 250 ? -7.361 -4.916 -20.684 1.00 95.62 250 LYS A C 1
ATOM 1969 O O . LYS A 1 250 ? -7.610 -3.847 -20.135 1.00 95.62 250 LYS A O 1
ATOM 1974 N N . TYR A 1 251 ? -7.873 -6.078 -20.284 1.00 95.31 251 TYR A N 1
ATOM 1975 C CA . TYR A 1 251 ? -8.815 -6.229 -19.176 1.00 95.31 251 TYR A CA 1
ATOM 1976 C C . TYR A 1 251 ? -8.237 -5.743 -17.836 1.00 95.31 251 TYR A C 1
ATOM 1978 O O . TYR A 1 251 ? -8.914 -5.025 -17.098 1.00 95.31 251 TYR A O 1
ATOM 1986 N N . LEU A 1 252 ? -6.971 -6.065 -17.541 1.00 95.75 252 LEU A N 1
ATOM 1987 C CA . LEU A 1 252 ? -6.274 -5.568 -16.354 1.00 95.75 252 LEU A CA 1
ATOM 1988 C C . LEU A 1 252 ? -6.159 -4.036 -16.375 1.00 95.75 252 LEU A C 1
ATOM 1990 O O . LEU A 1 252 ? -6.492 -3.385 -15.384 1.00 95.75 252 LEU A O 1
ATOM 1994 N N . ALA A 1 253 ? -5.740 -3.454 -17.503 1.00 97.06 253 ALA A N 1
ATOM 1995 C CA . ALA A 1 253 ? -5.635 -2.005 -17.656 1.00 97.06 253 ALA A CA 1
ATOM 1996 C C . ALA A 1 253 ? -6.995 -1.302 -17.515 1.00 97.06 253 ALA A C 1
ATOM 1998 O O . ALA A 1 253 ? -7.086 -0.283 -16.827 1.00 97.06 253 ALA A O 1
ATOM 1999 N N . ASP A 1 254 ? -8.059 -1.864 -18.095 1.00 97.19 254 ASP A N 1
ATOM 2000 C CA . ASP A 1 254 ? -9.424 -1.343 -17.969 1.00 97.19 254 ASP A CA 1
ATOM 2001 C C . ASP A 1 254 ? -9.909 -1.372 -16.512 1.00 97.19 254 ASP A C 1
ATOM 2003 O O . ASP A 1 254 ? -10.426 -0.369 -16.013 1.00 97.19 254 ASP A O 1
ATOM 2007 N N . ILE A 1 255 ? -9.694 -2.478 -15.789 1.00 96.00 255 ILE A N 1
ATOM 2008 C CA . ILE A 1 255 ? -10.112 -2.596 -14.387 1.00 96.00 255 ILE A CA 1
ATOM 2009 C C . ILE A 1 255 ? -9.324 -1.663 -13.471 1.00 96.00 255 ILE A C 1
ATOM 2011 O O . ILE A 1 255 ? -9.940 -0.969 -12.659 1.00 96.00 255 ILE A O 1
ATOM 2015 N N . LEU A 1 256 ? -7.995 -1.607 -13.598 1.00 96.62 256 LEU A N 1
ATOM 2016 C CA . LEU A 1 256 ? -7.175 -0.703 -12.787 1.00 96.62 256 LEU A CA 1
ATOM 2017 C C . LEU A 1 256 ? -7.537 0.761 -13.070 1.00 96.62 256 LEU A C 1
ATOM 2019 O O . LEU A 1 256 ? -7.666 1.550 -12.135 1.00 96.62 256 LEU A O 1
ATOM 2023 N N . HIS A 1 257 ? -7.816 1.121 -14.327 1.00 95.94 257 HIS A N 1
ATOM 2024 C CA . HIS A 1 257 ? -8.256 2.470 -14.681 1.00 95.94 257 HIS A CA 1
ATOM 2025 C C . HIS A 1 257 ? -9.625 2.806 -14.063 1.00 95.94 257 HIS A C 1
ATOM 2027 O O . HIS A 1 257 ? -9.781 3.856 -13.437 1.00 95.94 257 HIS A O 1
ATOM 2033 N N . GLN A 1 258 ? -10.605 1.901 -14.153 1.00 94.69 258 GLN A N 1
ATOM 2034 C CA . GLN A 1 258 ? -11.927 2.080 -13.538 1.00 94.69 258 GLN A CA 1
ATOM 2035 C C . GLN A 1 258 ? -11.880 2.094 -12.003 1.00 94.69 258 GLN A C 1
ATOM 2037 O O . GLN A 1 258 ? -12.676 2.786 -11.365 1.00 94.69 258 GLN A O 1
ATOM 2042 N N . ALA A 1 259 ? -10.999 1.309 -11.380 1.00 93.88 259 ALA A N 1
ATOM 2043 C CA . ALA A 1 259 ? -10.786 1.337 -9.935 1.00 93.88 259 ALA A CA 1
ATOM 2044 C C . ALA A 1 259 ? -10.202 2.690 -9.512 1.00 93.88 259 ALA A C 1
ATOM 2046 O O . ALA A 1 259 ? -10.758 3.353 -8.640 1.00 93.88 259 ALA A O 1
ATOM 2047 N N . ARG A 1 260 ? -9.164 3.157 -10.214 1.00 92.94 260 ARG A N 1
ATOM 2048 C CA . ARG A 1 260 ? -8.540 4.472 -10.017 1.00 92.94 260 ARG A CA 1
ATOM 2049 C C . ARG A 1 260 ? -9.547 5.620 -10.129 1.00 92.94 260 ARG A C 1
ATOM 2051 O O . ARG A 1 260 ? -9.607 6.473 -9.249 1.00 92.94 260 ARG A O 1
ATOM 2058 N N . GLN A 1 261 ? -10.383 5.618 -11.171 1.00 91.38 261 GLN A N 1
ATOM 2059 C CA . GLN A 1 261 ? -11.465 6.596 -11.343 1.00 91.38 261 GLN A CA 1
ATOM 2060 C C . GLN A 1 261 ? -12.473 6.570 -10.181 1.00 91.38 261 GLN A C 1
ATOM 2062 O O . GLN A 1 261 ? -12.874 7.627 -9.693 1.00 91.38 261 GLN A O 1
ATOM 2067 N N . ARG A 1 262 ? -12.867 5.378 -9.711 1.00 89.94 262 ARG A N 1
ATOM 2068 C CA . ARG A 1 262 ? -13.789 5.226 -8.573 1.00 89.94 262 ARG A CA 1
ATOM 2069 C C . ARG A 1 262 ? -13.181 5.736 -7.269 1.00 89.94 262 ARG A C 1
ATOM 2071 O O . ARG A 1 262 ? -13.820 6.536 -6.597 1.00 89.94 262 ARG A O 1
ATOM 2078 N N . MET A 1 263 ? -11.950 5.343 -6.943 1.00 89.25 263 MET A N 1
ATOM 2079 C CA . MET A 1 263 ? -11.270 5.780 -5.716 1.00 89.25 263 MET A CA 1
ATOM 2080 C C . MET A 1 263 ? -11.087 7.299 -5.671 1.00 89.25 263 MET A C 1
ATOM 2082 O O . MET A 1 263 ? -11.320 7.910 -4.632 1.00 89.25 263 MET A O 1
ATOM 2086 N N . ARG A 1 264 ? -10.790 7.934 -6.814 1.00 87.56 264 ARG A N 1
ATOM 2087 C CA . ARG A 1 264 ? -10.756 9.402 -6.929 1.00 87.56 264 ARG A CA 1
ATOM 2088 C C . ARG A 1 264 ? -12.070 10.068 -6.560 1.00 87.56 264 ARG A C 1
ATOM 2090 O O . ARG A 1 264 ? -12.055 11.040 -5.821 1.00 87.56 264 ARG A O 1
ATOM 2097 N N . LYS A 1 265 ? -13.191 9.532 -7.047 1.00 85.88 265 LYS A N 1
ATOM 2098 C CA . LYS A 1 265 ? -14.529 10.066 -6.762 1.00 85.88 265 LYS A CA 1
ATOM 2099 C C . LYS A 1 265 ? -14.946 9.894 -5.293 1.00 85.88 265 LYS A C 1
ATOM 2101 O O . LYS A 1 265 ? -15.806 10.635 -4.834 1.00 85.88 265 LYS A O 1
ATOM 2106 N N . VAL A 1 266 ? -14.396 8.901 -4.590 1.00 83.06 266 VAL A N 1
ATOM 2107 C CA . VAL A 1 266 ? -14.746 8.605 -3.189 1.00 83.06 266 VAL A CA 1
ATOM 2108 C C . VAL A 1 266 ? -13.837 9.349 -2.205 1.00 83.06 266 VAL A C 1
ATOM 2110 O O . VAL A 1 266 ? -14.343 9.963 -1.274 1.00 83.06 266 VAL A O 1
ATOM 2113 N N . TYR A 1 267 ? -12.517 9.325 -2.418 1.00 81.44 267 TYR A N 1
ATOM 2114 C CA . TYR A 1 267 ? -11.536 9.809 -1.436 1.00 81.44 267 TYR A CA 1
ATOM 2115 C C . TYR A 1 267 ? -10.739 11.037 -1.897 1.00 81.44 267 TYR A C 1
ATOM 2117 O O . TYR A 1 267 ? -10.452 11.929 -1.098 1.00 81.44 267 TYR A O 1
ATOM 2125 N N . PHE A 1 268 ? -10.349 11.095 -3.174 1.00 82.75 268 PHE A N 1
ATOM 2126 C CA . PHE A 1 268 ? -9.265 11.973 -3.628 1.00 82.75 268 PHE A CA 1
ATOM 2127 C C . PHE A 1 268 ? -9.770 13.218 -4.373 1.00 82.75 268 PHE A C 1
ATOM 2129 O O . PHE A 1 268 ? -9.533 13.387 -5.571 1.00 82.75 268 PHE A O 1
ATOM 2136 N N . ASP A 1 269 ? -10.371 14.153 -3.627 1.00 72.81 269 ASP A N 1
ATOM 2137 C CA . ASP A 1 269 ? -10.832 15.478 -4.101 1.00 72.81 269 ASP A CA 1
ATOM 2138 C C . ASP A 1 269 ? -9.666 16.437 -4.483 1.00 72.81 269 ASP A C 1
ATOM 2140 O O . ASP A 1 269 ? -9.738 17.657 -4.331 1.00 72.81 269 ASP A O 1
ATOM 2144 N N . GLY A 1 270 ? -8.495 15.910 -4.845 1.00 58.31 270 GLY A N 1
ATOM 2145 C CA . GLY A 1 270 ? -7.290 16.685 -5.147 1.00 58.31 270 GLY A CA 1
ATOM 2146 C C . GLY A 1 270 ? -7.212 17.053 -6.619 1.00 58.31 270 GLY A C 1
ATOM 2147 O O . GLY A 1 270 ? -6.822 16.222 -7.440 1.00 58.31 270 GLY A O 1
ATOM 2148 N N . GLY A 1 271 ? -7.511 18.313 -6.942 1.00 58.25 271 GLY A N 1
ATOM 2149 C CA . GLY A 1 271 ? -7.357 18.903 -8.281 1.00 58.25 271 GLY A CA 1
ATOM 2150 C C . GLY A 1 271 ? -5.906 19.099 -8.751 1.00 58.25 271 GLY A C 1
ATOM 2151 O O . GLY A 1 271 ? -5.659 19.929 -9.619 1.00 58.25 271 GLY A O 1
ATOM 2152 N N . GLY A 1 272 ? -4.943 18.381 -8.166 1.00 62.19 272 GLY A N 1
ATOM 2153 C CA . GLY A 1 272 ? -3.548 18.374 -8.604 1.00 62.19 272 GLY A CA 1
ATOM 2154 C C . GLY A 1 272 ? -3.318 17.451 -9.803 1.00 62.19 272 GLY A C 1
ATOM 2155 O O . GLY A 1 272 ? -4.062 16.493 -10.032 1.00 62.19 272 GLY A O 1
ATOM 2156 N N . THR A 1 273 ? -2.250 17.713 -10.558 1.00 66.00 273 THR A N 1
ATOM 2157 C CA . THR A 1 273 ? -1.771 16.828 -11.626 1.00 66.00 273 THR A CA 1
ATOM 2158 C C . THR A 1 273 ? -1.379 15.469 -11.050 1.00 66.00 273 THR A C 1
ATOM 2160 O O . THR A 1 273 ? -0.418 15.336 -10.296 1.00 66.00 273 THR A O 1
ATOM 2163 N N . ARG A 1 274 ? -2.151 14.438 -11.400 1.00 78.38 274 ARG A N 1
ATOM 2164 C CA . ARG A 1 274 ? -1.927 13.064 -10.934 1.00 78.38 274 ARG A CA 1
ATOM 2165 C C . ARG A 1 274 ? -0.745 12.431 -11.670 1.00 78.38 274 ARG A C 1
ATOM 2167 O O . ARG A 1 274 ? -0.621 12.658 -12.873 1.00 78.38 274 ARG A O 1
ATOM 2174 N N . PRO A 1 275 ? 0.065 11.592 -11.004 1.00 83.00 275 PRO A N 1
ATOM 2175 C CA . PRO A 1 275 ? 1.175 10.919 -11.660 1.00 83.00 275 PRO A CA 1
ATOM 2176 C C . PRO A 1 275 ? 0.690 9.957 -12.747 1.00 83.00 275 PRO A C 1
ATOM 2178 O O . PRO A 1 275 ? -0.334 9.276 -12.595 1.00 83.00 275 PRO A O 1
ATOM 2181 N N . LEU A 1 276 ? 1.471 9.859 -13.818 1.00 90.56 276 LEU A N 1
ATOM 2182 C CA . LEU A 1 276 ? 1.442 8.718 -14.721 1.00 90.56 276 LEU A CA 1
ATOM 2183 C C . LEU A 1 276 ? 1.942 7.478 -13.964 1.00 90.56 276 LEU A C 1
ATOM 2185 O O . LEU A 1 276 ? 3.038 7.512 -13.412 1.00 90.56 276 LEU A O 1
ATOM 2189 N N . LEU A 1 277 ? 1.135 6.414 -13.899 1.00 93.50 277 LEU A N 1
ATOM 2190 C CA . LEU A 1 277 ? 1.498 5.169 -13.209 1.00 93.50 277 LEU A CA 1
ATOM 2191 C C . LEU A 1 277 ? 2.050 4.124 -14.179 1.00 93.50 277 LEU A C 1
ATOM 2193 O O . LEU A 1 277 ? 1.509 3.946 -15.273 1.00 93.50 277 LEU A O 1
ATOM 2197 N N . TYR A 1 278 ? 3.057 3.375 -13.735 1.00 95.88 278 TYR A N 1
ATOM 2198 C CA . TYR A 1 278 ? 3.685 2.302 -14.508 1.00 95.88 278 TYR A CA 1
ATOM 2199 C C . TYR A 1 278 ? 3.494 0.949 -13.823 1.00 95.88 278 TYR A C 1
ATOM 2201 O O . TYR A 1 278 ? 4.196 0.626 -12.870 1.00 95.88 278 TYR A O 1
ATOM 2209 N N . VAL A 1 279 ? 2.529 0.154 -14.284 1.00 97.06 279 VAL A N 1
ATOM 2210 C CA . VAL A 1 279 ? 2.168 -1.122 -13.648 1.00 97.06 279 VAL A CA 1
ATOM 2211 C C . VAL A 1 279 ? 2.877 -2.277 -14.346 1.00 97.06 279 VAL A C 1
ATOM 2213 O O . VAL A 1 279 ? 2.581 -2.575 -15.497 1.00 97.06 279 VAL A O 1
ATOM 2216 N N . PHE A 1 280 ? 3.778 -2.957 -13.647 1.00 96.62 280 PHE A N 1
ATOM 2217 C CA . PHE A 1 280 ? 4.470 -4.162 -14.097 1.00 96.62 280 PHE A CA 1
ATOM 2218 C C . PHE A 1 280 ? 3.841 -5.383 -13.423 1.00 96.62 280 PHE A C 1
ATOM 2220 O O . PHE A 1 280 ? 4.058 -5.634 -12.236 1.00 96.62 280 PHE A O 1
ATOM 2227 N N . ALA A 1 281 ? 3.022 -6.119 -14.169 1.00 96.50 281 ALA A N 1
ATOM 2228 C CA . ALA A 1 281 ? 2.192 -7.194 -13.649 1.00 96.50 281 ALA A CA 1
ATOM 2229 C C . ALA A 1 281 ? 2.686 -8.574 -14.086 1.00 96.50 281 ALA A C 1
ATOM 2231 O O . ALA A 1 281 ? 2.742 -8.875 -15.277 1.00 96.50 281 ALA A O 1
ATOM 2232 N N . ASN A 1 282 ? 2.965 -9.446 -13.119 1.00 93.94 282 ASN A N 1
ATOM 2233 C CA . ASN A 1 282 ? 3.113 -10.869 -13.377 1.00 93.94 282 ASN A CA 1
ATOM 2234 C C . ASN A 1 282 ? 1.719 -11.502 -13.478 1.00 93.94 282 ASN A C 1
ATOM 2236 O O . ASN A 1 282 ? 0.974 -11.550 -12.496 1.00 93.94 282 ASN A O 1
ATOM 2240 N N . LEU A 1 283 ? 1.347 -11.999 -14.658 1.00 91.19 283 LEU A N 1
ATOM 2241 C CA . LEU A 1 283 ? 0.031 -12.612 -14.828 1.00 91.19 283 LEU A CA 1
ATOM 2242 C C . LEU A 1 283 ? -0.068 -14.008 -14.196 1.00 91.19 283 LEU A C 1
ATOM 2244 O O . LEU A 1 283 ? -1.163 -14.402 -13.815 1.00 91.19 283 LEU A O 1
ATOM 2248 N N . TYR A 1 284 ? 1.032 -14.750 -14.038 1.00 86.75 284 TYR A N 1
ATOM 2249 C CA . TYR A 1 284 ? 1.009 -16.175 -13.673 1.00 86.75 284 TYR A CA 1
ATOM 2250 C C . TYR A 1 284 ? 1.812 -16.463 -12.394 1.00 86.75 284 TYR A C 1
ATOM 2252 O O . TYR A 1 284 ? 2.639 -15.669 -11.963 1.00 86.75 284 TYR A O 1
ATOM 2260 N N . ARG A 1 285 ? 1.592 -17.610 -11.738 1.00 74.31 285 ARG A N 1
ATOM 2261 C CA . ARG A 1 285 ? 2.206 -17.939 -10.428 1.00 74.31 285 ARG A CA 1
ATOM 2262 C C . ARG A 1 285 ? 3.714 -18.292 -10.456 1.00 74.31 285 ARG A C 1
ATOM 2264 O O . ARG A 1 285 ? 4.189 -19.017 -9.589 1.00 74.31 285 ARG A O 1
ATOM 2271 N N . GLY A 1 286 ? 4.479 -17.793 -11.426 1.00 84.06 286 GLY A N 1
ATOM 2272 C CA . GLY A 1 286 ? 5.924 -18.021 -11.519 1.00 84.06 286 GLY A CA 1
ATOM 2273 C C . GLY A 1 286 ? 6.734 -17.052 -10.653 1.00 84.06 286 GLY A C 1
ATOM 2274 O O . GLY A 1 286 ? 6.895 -15.892 -11.025 1.00 84.06 286 GLY A O 1
ATOM 2275 N N . GLU A 1 287 ? 7.303 -17.519 -9.538 1.00 86.88 287 GLU A N 1
ATOM 2276 C CA . GLU A 1 287 ? 8.207 -16.702 -8.702 1.00 86.88 287 GLU A CA 1
ATOM 2277 C C . GLU A 1 287 ? 9.511 -16.345 -9.438 1.00 86.88 287 GLU A C 1
ATOM 2279 O O . GLU A 1 287 ? 10.022 -15.239 -9.291 1.00 86.88 287 GLU A O 1
ATOM 2284 N N . GLU A 1 288 ? 10.030 -17.219 -10.311 1.00 88.88 288 GLU A N 1
ATOM 2285 C CA . GLU A 1 288 ? 11.184 -16.881 -11.160 1.00 88.88 288 GLU A CA 1
ATOM 2286 C C . GLU A 1 288 ? 10.872 -15.694 -12.090 1.00 88.88 288 GLU A C 1
ATOM 2288 O O . GLU A 1 288 ? 11.699 -14.795 -12.264 1.00 88.88 288 GLU A O 1
ATOM 2293 N N . LEU A 1 289 ? 9.660 -15.659 -12.650 1.00 89.69 289 LEU A N 1
ATOM 2294 C CA . LEU A 1 289 ? 9.196 -14.594 -13.534 1.00 89.69 289 LEU A CA 1
ATOM 2295 C C . LEU A 1 289 ? 9.010 -13.277 -12.763 1.00 89.69 289 LEU A C 1
ATOM 2297 O O . LEU A 1 289 ? 9.552 -12.240 -13.157 1.00 89.69 289 LEU A O 1
ATOM 2301 N N . ALA A 1 290 ? 8.342 -13.342 -11.605 1.00 90.62 290 ALA A N 1
ATOM 2302 C CA . ALA A 1 290 ? 8.207 -12.237 -10.655 1.00 90.62 290 ALA A CA 1
ATOM 2303 C C . ALA A 1 290 ? 9.566 -11.659 -10.228 1.00 90.62 290 ALA A C 1
ATOM 2305 O O . ALA A 1 290 ? 9.742 -10.437 -10.104 1.00 90.62 290 ALA A O 1
ATOM 2306 N N . GLN A 1 291 ? 10.545 -12.544 -10.032 1.00 89.88 291 GLN A N 1
ATOM 2307 C CA . GLN A 1 291 ? 11.891 -12.192 -9.624 1.00 89.88 291 GLN A CA 1
ATOM 2308 C C . GLN A 1 291 ? 12.681 -11.534 -10.755 1.00 89.88 291 GLN A C 1
ATOM 2310 O O . GLN A 1 291 ? 13.268 -10.470 -10.544 1.00 89.88 291 GLN A O 1
ATOM 2315 N N . LYS A 1 292 ? 12.662 -12.099 -11.969 1.00 90.50 292 LYS A N 1
ATOM 2316 C CA . LYS A 1 292 ? 13.263 -11.465 -13.154 1.00 90.50 292 LYS A CA 1
ATOM 2317 C C . LYS A 1 292 ? 12.671 -10.075 -13.383 1.00 90.50 292 LYS A C 1
ATOM 2319 O O . LYS A 1 292 ? 13.436 -9.139 -13.601 1.00 90.50 292 LYS A O 1
ATOM 2324 N N . MET A 1 293 ? 11.349 -9.923 -13.259 1.00 92.88 293 MET A N 1
ATOM 2325 C CA . MET A 1 293 ? 10.652 -8.641 -13.401 1.00 92.88 293 MET A CA 1
ATOM 2326 C C . MET A 1 293 ? 11.076 -7.637 -12.317 1.00 92.88 293 MET A C 1
ATOM 2328 O O . MET A 1 293 ? 11.439 -6.505 -12.629 1.00 92.88 293 MET A O 1
ATOM 2332 N N . SER A 1 294 ? 11.140 -8.056 -11.050 1.00 89.81 294 SER A N 1
ATOM 2333 C CA . SER A 1 294 ? 11.617 -7.197 -9.951 1.00 89.81 294 SER A CA 1
ATOM 2334 C C . SER A 1 294 ? 13.072 -6.746 -10.131 1.00 89.81 294 SER A C 1
ATOM 2336 O O . SER A 1 294 ? 13.414 -5.609 -9.788 1.00 89.81 294 SER A O 1
ATOM 2338 N N . ILE A 1 295 ? 13.931 -7.601 -10.704 1.00 83.56 295 ILE A N 1
ATOM 2339 C CA . ILE A 1 295 ? 15.316 -7.229 -11.021 1.00 83.56 295 ILE A CA 1
ATOM 2340 C C . ILE A 1 295 ? 15.370 -6.301 -12.244 1.00 83.56 295 ILE A C 1
ATOM 2342 O O . ILE A 1 295 ? 16.158 -5.356 -12.242 1.00 83.56 295 ILE A O 1
ATOM 2346 N N . ALA A 1 296 ? 14.553 -6.559 -13.270 1.00 87.56 296 ALA A N 1
ATOM 2347 C CA . ALA A 1 296 ? 14.461 -5.748 -14.484 1.00 87.56 296 ALA A CA 1
ATOM 2348 C C . ALA A 1 296 ? 14.112 -4.290 -14.163 1.00 87.56 296 ALA A C 1
ATOM 2350 O O . ALA A 1 296 ? 14.853 -3.386 -14.537 1.00 87.56 296 ALA A O 1
ATOM 2351 N N . VAL A 1 297 ? 13.017 -4.082 -13.426 1.00 86.19 297 VAL A N 1
ATOM 2352 C CA . VAL A 1 297 ? 12.483 -2.744 -13.144 1.00 86.19 297 VAL A CA 1
ATOM 2353 C C . VAL A 1 297 ? 13.284 -2.054 -12.032 1.00 86.19 297 VAL A C 1
ATOM 2355 O O . VAL A 1 297 ? 13.739 -0.927 -12.204 1.00 86.19 297 VAL A O 1
ATOM 2358 N N . HIS A 1 298 ? 13.548 -2.742 -10.912 1.00 83.56 298 HIS A N 1
ATOM 2359 C CA . HIS A 1 298 ? 14.117 -2.115 -9.707 1.00 83.56 298 HIS A CA 1
ATOM 2360 C C . HIS A 1 298 ? 15.409 -2.742 -9.180 1.00 83.56 298 HIS A C 1
ATOM 2362 O O . HIS A 1 298 ? 15.917 -2.316 -8.141 1.00 83.56 298 HIS A O 1
ATOM 2368 N N . SER A 1 299 ? 15.966 -3.751 -9.852 1.00 80.25 299 SER A N 1
ATOM 2369 C CA . SER A 1 299 ? 17.080 -4.556 -9.317 1.00 80.25 299 SER A CA 1
ATOM 2370 C C . SER A 1 299 ? 16.819 -5.106 -7.904 1.00 80.25 299 SER A C 1
ATOM 2372 O O . SER A 1 299 ? 17.764 -5.406 -7.180 1.00 80.25 299 SER A O 1
ATOM 2374 N N . ARG A 1 300 ? 15.545 -5.256 -7.509 1.00 78.75 300 ARG A N 1
ATOM 2375 C CA . ARG A 1 300 ? 15.163 -5.832 -6.216 1.00 78.75 300 ARG A CA 1
ATOM 2376 C C . ARG A 1 300 ? 15.340 -7.353 -6.284 1.00 78.75 300 ARG A C 1
ATOM 2378 O O . ARG A 1 300 ? 14.853 -7.994 -7.218 1.00 78.75 300 ARG A O 1
ATOM 2385 N N . GLY A 1 301 ? 16.074 -7.903 -5.313 1.00 73.25 301 GLY A N 1
ATOM 2386 C CA . GLY A 1 301 ? 16.338 -9.341 -5.155 1.00 73.25 301 GLY A CA 1
ATOM 2387 C C . GLY A 1 301 ? 15.082 -10.145 -4.802 1.00 73.25 301 GLY A C 1
ATOM 2388 O O . GLY A 1 301 ? 13.967 -9.647 -4.997 1.00 73.25 301 GLY A O 1
ATOM 2389 N N . LYS A 1 302 ? 15.244 -11.387 -4.309 1.00 70.00 302 LYS A N 1
ATOM 2390 C CA . LYS A 1 302 ? 14.092 -12.119 -3.758 1.00 70.00 302 LYS A CA 1
ATOM 2391 C C . LYS A 1 302 ? 13.536 -11.286 -2.611 1.00 70.00 302 LYS A C 1
ATOM 2393 O O . LYS A 1 302 ? 14.265 -10.944 -1.687 1.00 70.00 302 LYS A O 1
ATOM 2398 N N . ASN A 1 303 ? 12.280 -10.890 -2.756 1.00 64.44 303 ASN A N 1
ATOM 2399 C CA . ASN A 1 303 ? 11.556 -10.080 -1.801 1.00 64.44 303 ASN A CA 1
ATOM 2400 C C . ASN A 1 303 ? 10.234 -10.796 -1.540 1.00 64.44 303 ASN A C 1
ATOM 2402 O O . ASN A 1 303 ? 9.592 -11.269 -2.476 1.00 64.44 303 ASN A O 1
ATOM 2406 N N . GLU A 1 304 ? 9.874 -10.890 -0.270 1.00 61.06 304 GLU A N 1
ATOM 2407 C CA . GLU A 1 304 ? 8.734 -11.651 0.240 1.00 61.06 304 GLU A CA 1
ATOM 2408 C C . GLU A 1 304 ? 7.402 -10.911 0.001 1.00 61.06 304 GLU A C 1
ATOM 2410 O O . GLU A 1 304 ? 6.327 -11.482 0.167 1.00 61.06 304 GLU A O 1
ATOM 2415 N N . LEU A 1 305 ? 7.469 -9.650 -0.447 1.00 77.25 305 LEU A N 1
ATOM 2416 C CA . LEU A 1 305 ? 6.314 -8.847 -0.837 1.00 77.25 305 LEU A CA 1
ATOM 2417 C C . LEU A 1 305 ? 5.600 -9.400 -2.083 1.00 77.25 305 LEU A C 1
ATOM 2419 O O . LEU A 1 305 ? 6.203 -9.615 -3.136 1.00 77.25 305 LEU A O 1
ATOM 2423 N N . GLU A 1 306 ? 4.276 -9.539 -1.992 1.00 87.00 306 GLU A N 1
ATOM 2424 C CA . GLU A 1 306 ? 3.412 -9.973 -3.102 1.00 87.00 306 GLU A CA 1
ATOM 2425 C C . GLU A 1 306 ? 3.289 -8.916 -4.216 1.00 87.00 306 GLU A C 1
ATOM 2427 O O . GLU A 1 306 ? 3.063 -9.243 -5.384 1.00 87.00 306 GLU A O 1
ATOM 2432 N N . GLY A 1 307 ? 3.460 -7.648 -3.857 1.00 92.62 307 GLY A N 1
ATOM 2433 C CA . GLY A 1 307 ? 3.511 -6.490 -4.738 1.00 92.62 307 GLY A CA 1
ATOM 2434 C C . GLY A 1 307 ? 4.173 -5.320 -4.012 1.00 92.62 307 GLY A C 1
ATOM 2435 O O . GLY A 1 307 ? 4.515 -5.447 -2.839 1.00 92.62 307 GLY A O 1
ATOM 2436 N N . TYR A 1 308 ? 4.446 -4.228 -4.722 1.00 92.75 308 TYR A N 1
ATOM 2437 C CA . TYR A 1 308 ? 4.873 -2.971 -4.107 1.00 92.75 308 TYR A CA 1
ATOM 2438 C C . TYR A 1 308 ? 4.716 -1.778 -5.061 1.00 92.75 308 TYR A C 1
ATOM 2440 O O . TYR A 1 308 ? 4.983 -1.882 -6.262 1.00 92.75 308 TYR A O 1
ATOM 2448 N N . TYR A 1 309 ? 4.382 -0.622 -4.501 1.00 93.00 309 TYR A N 1
ATOM 2449 C CA . TYR A 1 309 ? 4.476 0.693 -5.127 1.00 93.00 309 TYR A CA 1
ATOM 2450 C C . TYR A 1 309 ? 5.848 1.353 -4.875 1.00 93.00 309 TYR A C 1
ATOM 2452 O O . TYR A 1 309 ? 6.448 1.202 -3.807 1.00 93.00 309 TYR A O 1
ATOM 2460 N N . VAL A 1 310 ? 6.355 2.112 -5.852 1.00 84.69 310 VAL A N 1
ATOM 2461 C CA . VAL A 1 310 ? 7.576 2.926 -5.749 1.00 84.69 310 VAL A CA 1
ATOM 2462 C C . VAL A 1 310 ? 7.239 4.399 -6.038 1.00 84.69 310 VAL A C 1
ATOM 2464 O O . VAL A 1 310 ? 7.103 4.793 -7.196 1.00 84.69 310 VAL A O 1
ATOM 2467 N N . PRO A 1 311 ? 7.162 5.266 -5.007 1.00 79.88 311 PRO A N 1
ATOM 2468 C CA . PRO A 1 311 ? 6.834 6.690 -5.168 1.00 79.88 311 PRO A CA 1
ATOM 2469 C C . PRO A 1 311 ? 7.801 7.527 -6.018 1.00 79.88 311 PRO A C 1
ATOM 2471 O O . PRO A 1 311 ? 7.514 8.687 -6.298 1.00 79.88 311 PRO A O 1
ATOM 2474 N N . LEU A 1 312 ? 8.981 6.999 -6.350 1.00 74.44 312 LEU A N 1
ATOM 2475 C CA . LEU A 1 312 ? 10.037 7.742 -7.043 1.00 74.44 312 LEU A CA 1
ATOM 2476 C C . LEU A 1 312 ? 9.780 7.883 -8.551 1.00 74.44 312 LEU A C 1
ATOM 2478 O O . LEU A 1 312 ? 10.052 8.936 -9.128 1.00 74.44 312 LEU A O 1
ATOM 2482 N N . ASP A 1 313 ? 9.295 6.811 -9.171 1.00 79.69 313 ASP A N 1
ATOM 2483 C CA . ASP A 1 313 ? 8.991 6.689 -10.602 1.00 79.69 313 ASP A CA 1
ATOM 2484 C C . ASP A 1 313 ? 7.503 6.372 -10.845 1.00 79.69 313 ASP A C 1
ATOM 2486 O O . ASP A 1 313 ? 7.078 6.200 -11.985 1.00 79.69 313 ASP A O 1
ATOM 2490 N N . ASN A 1 314 ? 6.699 6.361 -9.774 1.00 88.31 314 ASN A N 1
ATOM 2491 C CA . ASN A 1 314 ? 5.274 6.033 -9.754 1.00 88.31 314 ASN A CA 1
ATOM 2492 C C . ASN A 1 314 ? 4.956 4.636 -10.317 1.00 88.31 314 ASN A C 1
ATOM 2494 O O . ASN A 1 314 ? 3.876 4.400 -10.873 1.00 88.31 314 ASN A O 1
ATOM 2498 N N . SER A 1 315 ? 5.894 3.699 -10.189 1.00 92.69 315 SER A N 1
ATOM 2499 C CA . SER A 1 315 ? 5.699 2.332 -10.650 1.00 92.69 315 SER A CA 1
ATOM 2500 C C . SER A 1 315 ? 5.045 1.441 -9.592 1.00 92.69 315 SER A C 1
ATOM 2502 O O . SER A 1 315 ? 5.245 1.592 -8.388 1.00 92.69 315 SER A O 1
ATOM 2504 N N . ILE A 1 316 ? 4.253 0.481 -10.056 1.00 96.31 316 ILE A N 1
ATOM 2505 C CA . ILE A 1 316 ? 3.651 -0.591 -9.265 1.00 96.31 316 ILE A CA 1
ATOM 2506 C C . ILE A 1 316 ? 4.199 -1.902 -9.820 1.00 96.31 316 ILE A C 1
ATOM 2508 O O . ILE A 1 316 ? 4.112 -2.136 -11.023 1.00 96.31 316 ILE A O 1
ATOM 2512 N N . VAL A 1 317 ? 4.734 -2.776 -8.973 1.00 95.31 317 VAL A N 1
ATOM 2513 C CA . VAL A 1 317 ? 5.214 -4.103 -9.382 1.00 95.31 317 VAL A CA 1
ATOM 2514 C C . VAL A 1 317 ? 4.399 -5.167 -8.670 1.00 95.31 317 VAL A C 1
ATOM 2516 O O . VAL A 1 317 ? 4.446 -5.276 -7.450 1.00 95.31 317 VAL A O 1
ATOM 2519 N N . LEU A 1 318 ? 3.664 -5.973 -9.432 1.00 95.94 318 LEU A N 1
ATOM 2520 C CA . LEU A 1 318 ? 2.789 -7.027 -8.921 1.00 95.94 318 LEU A CA 1
ATOM 2521 C C . LEU A 1 318 ? 3.488 -8.369 -9.136 1.00 95.94 318 LEU A C 1
ATOM 2523 O O . LEU A 1 318 ? 3.448 -8.931 -10.230 1.00 95.94 318 LEU A O 1
ATOM 2527 N N . ARG A 1 319 ? 4.203 -8.841 -8.108 1.00 92.56 319 ARG A N 1
ATOM 2528 C CA . ARG A 1 319 ? 5.013 -10.071 -8.159 1.00 92.56 319 ARG A CA 1
ATOM 2529 C C . ARG A 1 319 ? 4.137 -11.319 -8.174 1.00 92.56 319 ARG A C 1
ATOM 2531 O O . ARG A 1 319 ? 4.384 -12.239 -8.952 1.00 92.56 319 ARG A O 1
ATOM 2538 N N . LYS A 1 320 ? 3.113 -11.345 -7.325 1.00 87.50 320 LYS A N 1
ATOM 2539 C CA . LYS A 1 320 ? 2.165 -12.450 -7.207 1.00 87.50 320 LYS A CA 1
ATOM 2540 C C . LYS A 1 320 ? 1.324 -12.566 -8.473 1.00 87.50 320 LYS A C 1
ATOM 2542 O O . LYS A 1 320 ? 0.699 -11.599 -8.896 1.00 87.50 320 LYS A O 1
ATOM 2547 N N . GLY A 1 321 ? 1.299 -13.773 -9.038 1.00 85.81 321 GLY A N 1
ATOM 2548 C CA . GLY A 1 321 ? 0.517 -14.093 -10.229 1.00 85.81 321 GLY A CA 1
ATOM 2549 C C . GLY A 1 321 ? -0.952 -13.716 -10.068 1.00 85.81 321 GLY A C 1
ATOM 2550 O O . GLY A 1 321 ? -1.634 -14.264 -9.198 1.00 85.81 321 GLY A O 1
ATOM 2551 N N . LEU A 1 322 ? -1.424 -12.800 -10.915 1.00 89.88 322 LEU A N 1
ATOM 2552 C CA . LEU A 1 322 ? -2.798 -12.290 -10.876 1.00 89.88 322 LEU A CA 1
ATOM 2553 C C . LEU A 1 322 ? -3.840 -13.291 -11.394 1.00 89.88 322 LEU A C 1
ATOM 2555 O O . LEU A 1 322 ? -5.027 -13.091 -11.148 1.00 89.88 322 LEU A O 1
ATOM 2559 N N . LEU A 1 323 ? -3.422 -14.350 -12.093 1.00 88.50 323 LEU A N 1
ATOM 2560 C CA . LEU A 1 323 ? -4.287 -15.414 -12.595 1.00 88.50 323 LEU A CA 1
ATOM 2561 C C . LEU A 1 323 ? -3.994 -16.748 -11.916 1.00 88.50 323 LEU A C 1
ATOM 2563 O O . LEU A 1 323 ? -2.845 -17.184 -11.790 1.00 88.50 323 LEU A O 1
ATOM 2567 N N . VAL A 1 324 ? -5.068 -17.423 -11.516 1.00 83.50 324 VAL A N 1
ATOM 2568 C CA . VAL A 1 324 ? -5.034 -18.753 -10.906 1.00 83.50 324 VAL A CA 1
ATOM 2569 C C . VAL A 1 324 ? -6.225 -19.516 -11.441 1.00 83.50 324 VAL A C 1
ATOM 2571 O O . VAL A 1 324 ? -7.346 -19.044 -11.302 1.00 83.50 324 VAL A O 1
ATOM 2574 N N . ASP A 1 325 ? -5.990 -20.656 -12.085 1.00 84.75 325 ASP A N 1
ATOM 2575 C CA . ASP A 1 325 ? -7.067 -21.506 -12.603 1.00 84.75 325 ASP A CA 1
ATOM 2576 C C . ASP A 1 325 ? -8.048 -20.711 -13.528 1.00 84.75 325 ASP A C 1
ATOM 2578 O O . ASP A 1 325 ? -9.244 -20.969 -13.586 1.00 84.75 325 ASP A O 1
ATOM 2582 N N . ASN A 1 326 ? -7.497 -19.733 -14.277 1.00 81.56 326 ASN A N 1
ATOM 2583 C CA . ASN A 1 326 ? -8.150 -18.696 -15.112 1.00 81.56 326 ASN A CA 1
ATOM 2584 C C . ASN A 1 326 ? -8.996 -17.617 -14.394 1.00 81.56 326 ASN A C 1
ATOM 2586 O O . ASN A 1 326 ? -9.515 -16.722 -15.063 1.00 81.56 326 ASN A O 1
ATOM 2590 N N . GLU A 1 327 ? -9.078 -17.621 -13.067 1.00 87.38 327 GLU A N 1
ATOM 2591 C CA . GLU A 1 327 ? -9.707 -16.556 -12.277 1.00 87.38 327 GLU A CA 1
ATOM 2592 C C . GLU A 1 327 ? -8.722 -15.426 -11.924 1.00 87.38 327 GLU A C 1
ATOM 2594 O O . GLU A 1 327 ? -7.519 -15.657 -11.771 1.00 87.38 327 GLU A O 1
ATOM 2599 N N . TRP A 1 328 ? -9.239 -14.203 -11.749 1.00 90.88 328 TRP A N 1
ATOM 2600 C CA . TRP A 1 328 ? -8.455 -13.005 -11.423 1.00 90.88 328 TRP A CA 1
ATOM 2601 C C . TRP A 1 328 ? -8.374 -12.727 -9.914 1.00 90.88 328 TRP A C 1
ATOM 2603 O O . TRP A 1 328 ? -9.387 -12.568 -9.235 1.00 90.88 328 TRP A O 1
ATOM 2613 N N . TYR A 1 329 ? -7.152 -12.555 -9.410 1.00 91.31 329 TYR A N 1
ATOM 2614 C CA . TYR A 1 329 ? -6.824 -12.285 -8.007 1.00 91.31 329 TYR A CA 1
ATOM 2615 C C . TYR A 1 329 ? -6.207 -10.888 -7.876 1.00 91.31 329 TYR A C 1
ATOM 2617 O O . TYR A 1 329 ? -5.007 -10.718 -7.685 1.00 91.31 329 TYR A O 1
ATOM 2625 N N . LEU A 1 330 ? -7.054 -9.864 -7.999 1.00 94.62 330 LEU A N 1
ATOM 2626 C CA . LEU A 1 330 ? -6.632 -8.461 -8.103 1.00 94.62 330 LEU A CA 1
ATOM 2627 C C . LEU A 1 330 ? -6.339 -7.766 -6.764 1.00 94.62 330 LEU A C 1
ATOM 2629 O O . LEU A 1 330 ? -6.017 -6.584 -6.776 1.00 94.62 330 LEU A O 1
ATOM 2633 N N . GLY A 1 331 ? -6.433 -8.454 -5.622 1.00 94.44 331 GLY A N 1
ATOM 2634 C CA . GLY A 1 331 ? -6.331 -7.810 -4.306 1.00 94.44 331 GLY A CA 1
ATOM 2635 C C . GLY A 1 331 ? -5.030 -7.030 -4.104 1.00 94.44 331 GLY A C 1
ATOM 2636 O O . GLY A 1 331 ? -5.072 -5.846 -3.786 1.00 94.44 331 GLY A O 1
ATOM 2637 N N . THR A 1 332 ? -3.886 -7.649 -4.410 1.00 94.62 332 THR A N 1
ATOM 2638 C CA . THR A 1 332 ? -2.569 -6.989 -4.409 1.00 94.62 332 THR A CA 1
ATOM 2639 C C . THR A 1 332 ? -2.507 -5.830 -5.412 1.00 94.62 332 THR A C 1
ATOM 2641 O O . THR A 1 332 ? -1.953 -4.779 -5.115 1.00 94.62 332 THR A O 1
ATOM 2644 N N . ALA A 1 333 ? -3.119 -5.981 -6.592 1.00 96.38 333 ALA A N 1
ATOM 2645 C CA . ALA A 1 333 ? -3.143 -4.938 -7.620 1.00 96.38 333 ALA A CA 1
ATOM 2646 C C . ALA A 1 333 ? -3.919 -3.687 -7.172 1.00 96.38 333 ALA A C 1
ATOM 2648 O O . ALA A 1 333 ? -3.500 -2.566 -7.450 1.00 96.38 333 ALA A O 1
ATOM 2649 N N . MET A 1 334 ? -5.030 -3.885 -6.458 1.00 97.06 334 MET A N 1
ATOM 2650 C CA . MET A 1 334 ? -5.826 -2.805 -5.876 1.00 97.06 334 MET A CA 1
ATOM 2651 C C . MET A 1 334 ? -5.111 -2.151 -4.692 1.00 97.06 334 MET A C 1
ATOM 2653 O O . MET A 1 334 ? -5.086 -0.927 -4.619 1.00 97.06 334 MET A O 1
ATOM 2657 N N . HIS A 1 335 ? -4.486 -2.949 -3.821 1.00 97.50 335 HIS A N 1
ATOM 2658 C CA . HIS A 1 335 ? -3.717 -2.476 -2.667 1.00 97.50 335 HIS A CA 1
ATOM 2659 C C . HIS A 1 335 ? -2.617 -1.480 -3.089 1.00 97.50 335 HIS A C 1
ATOM 2661 O O . HIS A 1 335 ? -2.620 -0.328 -2.656 1.00 97.50 335 HIS A O 1
ATOM 2667 N N . GLU A 1 336 ? -1.741 -1.863 -4.025 1.00 97.31 336 GLU A N 1
ATOM 2668 C CA . GLU A 1 336 ? -0.664 -0.975 -4.497 1.00 97.31 336 GLU A CA 1
ATOM 2669 C C . GLU A 1 336 ? -1.177 0.245 -5.281 1.00 97.31 336 GLU A C 1
ATOM 2671 O O . GLU A 1 336 ? -0.575 1.321 -5.242 1.00 97.31 336 GLU A O 1
ATOM 2676 N N . LEU A 1 337 ? -2.306 0.110 -5.987 1.00 97.00 337 LEU A N 1
ATOM 2677 C CA . LEU A 1 337 ? -2.935 1.229 -6.690 1.00 97.00 337 LEU A CA 1
ATOM 2678 C C . LEU A 1 337 ? -3.491 2.279 -5.716 1.00 97.00 337 LEU A C 1
ATOM 2680 O O . LEU A 1 337 ? -3.441 3.473 -6.021 1.00 97.00 337 LEU A O 1
ATOM 2684 N N . VAL A 1 338 ? -3.987 1.862 -4.545 1.00 96.50 338 VAL A N 1
ATOM 2685 C CA . VAL A 1 338 ? -4.382 2.797 -3.483 1.00 96.50 338 VAL A CA 1
ATOM 2686 C C . VAL A 1 338 ? -3.163 3.534 -2.945 1.00 96.50 338 VAL A C 1
ATOM 2688 O O . VAL A 1 338 ? -3.203 4.760 -2.914 1.00 96.50 338 VAL A O 1
ATOM 2691 N N . HIS A 1 339 ? -2.070 2.838 -2.603 1.00 94.88 339 HIS A N 1
ATOM 2692 C CA . HIS A 1 339 ? -0.827 3.488 -2.163 1.00 94.88 339 HIS A CA 1
ATOM 2693 C C . HIS A 1 339 ? -0.347 4.551 -3.165 1.00 94.88 339 HIS A C 1
ATOM 2695 O O . HIS A 1 339 ? 0.060 5.644 -2.767 1.00 94.88 339 HIS A O 1
ATOM 2701 N N . ALA A 1 340 ? -0.451 4.275 -4.469 1.00 93.94 340 ALA A N 1
ATOM 27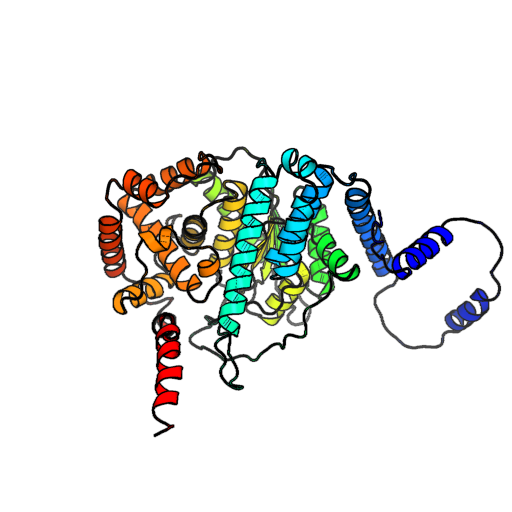02 C CA . ALA A 1 340 ? -0.099 5.235 -5.511 1.00 93.94 340 ALA A CA 1
ATOM 2703 C C . ALA A 1 340 ? -0.976 6.501 -5.503 1.00 93.94 340 ALA A C 1
ATOM 2705 O O . ALA A 1 340 ? -0.459 7.617 -5.598 1.00 93.94 340 ALA A O 1
ATOM 2706 N N . GLU A 1 341 ? -2.295 6.354 -5.359 1.00 93.44 341 GLU A N 1
ATOM 2707 C CA . GLU A 1 341 ? -3.214 7.496 -5.326 1.00 93.44 341 GLU A CA 1
ATOM 2708 C C . GLU A 1 341 ? -3.181 8.253 -3.987 1.00 93.44 341 GLU A C 1
ATOM 2710 O O . GLU A 1 341 ? -3.177 9.486 -4.003 1.00 93.44 341 GLU A O 1
ATOM 2715 N N . VAL A 1 342 ? -3.063 7.550 -2.851 1.00 91.81 342 VAL A N 1
ATOM 2716 C CA . VAL A 1 342 ? -2.866 8.148 -1.518 1.00 91.81 342 VAL A CA 1
ATOM 2717 C C . VAL A 1 342 ? -1.578 8.958 -1.500 1.00 91.81 342 VAL A C 1
ATOM 2719 O O . VAL A 1 342 ? -1.613 10.124 -1.122 1.00 91.81 342 VAL A O 1
ATOM 2722 N N . LYS A 1 343 ? -0.454 8.412 -1.980 1.00 88.25 343 LYS A N 1
ATOM 2723 C CA . LYS A 1 343 ? 0.828 9.135 -2.004 1.00 88.25 343 LYS A CA 1
ATOM 2724 C C . LYS A 1 343 ? 0.797 10.382 -2.895 1.00 88.25 343 LYS A C 1
ATOM 2726 O O . LYS A 1 343 ? 1.539 11.327 -2.628 1.00 88.25 343 LYS A O 1
ATOM 2731 N N . ALA A 1 344 ? -0.040 10.389 -3.933 1.00 86.44 344 ALA A N 1
ATOM 2732 C CA . ALA A 1 344 ? -0.237 11.539 -4.813 1.00 86.44 344 ALA A CA 1
ATOM 2733 C C . ALA A 1 344 ? -1.150 12.627 -4.211 1.00 86.44 344 ALA A C 1
ATOM 2735 O O . ALA A 1 344 ? -0.987 13.797 -4.545 1.00 86.44 344 ALA A O 1
ATOM 2736 N N . ASP A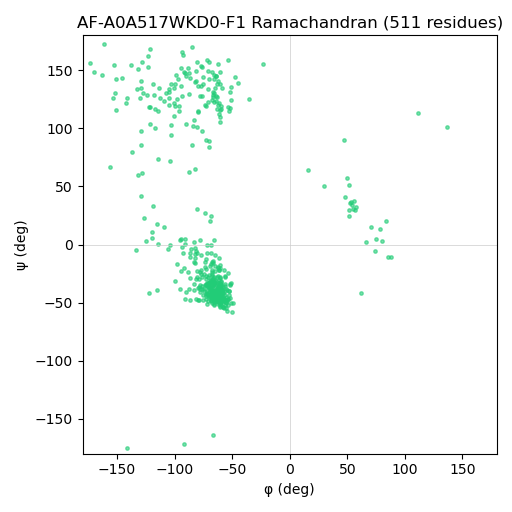 1 345 ? -2.111 12.256 -3.359 1.00 88.31 345 ASP A N 1
ATOM 2737 C CA . ASP A 1 345 ? -3.093 13.174 -2.755 1.00 88.31 345 ASP A CA 1
ATOM 2738 C C . ASP A 1 345 ? -2.675 13.682 -1.364 1.00 88.31 345 ASP A C 1
ATOM 2740 O O . ASP A 1 345 ? -2.878 14.846 -1.026 1.00 88.31 345 ASP A O 1
ATOM 2744 N N . LEU A 1 346 ? -2.068 12.793 -0.575 1.00 87.12 346 LEU A N 1
ATOM 2745 C CA . LEU A 1 346 ? -1.621 12.987 0.799 1.00 87.12 346 LEU A CA 1
ATOM 2746 C C . LEU A 1 346 ? -0.218 12.361 0.976 1.00 87.12 346 LEU A C 1
ATOM 2748 O O . LEU A 1 346 ? -0.081 11.252 1.500 1.00 87.12 346 LEU A O 1
ATOM 2752 N N . PRO A 1 347 ? 0.862 13.052 0.551 1.00 82.75 347 PRO A N 1
ATOM 2753 C CA . PRO A 1 347 ? 2.215 12.486 0.520 1.00 82.75 347 PRO A CA 1
ATOM 2754 C C . PRO A 1 347 ? 2.781 12.029 1.873 1.00 82.75 347 PRO A C 1
ATOM 2756 O O . PRO A 1 347 ? 3.744 11.257 1.885 1.00 82.75 347 PRO A O 1
ATOM 2759 N N . PHE A 1 348 ? 2.203 12.484 2.987 1.00 79.62 348 PHE A N 1
ATOM 2760 C CA . PHE A 1 348 ? 2.564 12.107 4.359 1.00 79.62 348 PHE A CA 1
ATOM 2761 C C . PHE A 1 348 ? 1.399 11.444 5.107 1.00 79.62 348 PHE A C 1
ATOM 2763 O O . PHE A 1 348 ? 1.249 11.638 6.310 1.00 79.62 348 PHE A O 1
ATOM 2770 N N . ALA A 1 349 ? 0.551 10.687 4.402 1.00 86.94 349 ALA A N 1
ATOM 2771 C CA . ALA A 1 349 ? -0.483 9.885 5.048 1.00 86.94 349 ALA A CA 1
ATOM 2772 C C . ALA A 1 349 ? 0.146 9.013 6.155 1.00 86.94 349 ALA A C 1
ATOM 2774 O O . ALA A 1 349 ? 1.160 8.355 5.893 1.00 86.94 349 ALA A O 1
ATOM 2775 N N . PRO A 1 350 ? -0.412 8.994 7.381 1.00 90.50 350 PRO A N 1
ATOM 2776 C CA . PRO A 1 350 ? 0.104 8.126 8.428 1.00 90.50 350 PRO A CA 1
ATOM 2777 C C . PRO A 1 350 ? -0.062 6.669 7.996 1.00 90.50 350 PRO A C 1
ATOM 2779 O O . PRO A 1 350 ? -1.094 6.309 7.423 1.00 90.50 350 PRO A O 1
ATOM 2782 N N . ARG A 1 351 ? 0.954 5.830 8.244 1.00 89.75 351 ARG A N 1
ATOM 2783 C CA . ARG A 1 351 ? 1.041 4.502 7.611 1.00 89.75 351 ARG A CA 1
ATOM 2784 C C . ARG A 1 351 ? -0.173 3.623 7.913 1.00 89.75 351 ARG A C 1
ATOM 2786 O O . ARG A 1 351 ? -0.664 2.961 7.006 1.00 89.75 351 ARG A O 1
ATOM 2793 N N . TRP A 1 352 ? -0.728 3.712 9.123 1.00 96.69 352 TRP A N 1
ATOM 2794 C CA . TRP A 1 352 ? -1.955 3.007 9.501 1.00 96.69 352 TRP A CA 1
ATOM 2795 C C . TRP A 1 352 ? -3.173 3.372 8.634 1.00 96.69 352 TRP A C 1
ATOM 2797 O O . TRP A 1 352 ? -4.012 2.510 8.381 1.00 96.69 352 TRP A O 1
ATOM 2807 N N . LEU A 1 353 ? -3.282 4.622 8.161 1.00 96.06 353 LEU A N 1
ATOM 2808 C CA . LEU A 1 353 ? -4.382 5.075 7.303 1.00 96.06 353 LEU A CA 1
ATOM 2809 C C . LEU A 1 353 ? -4.134 4.732 5.831 1.00 96.06 353 LEU A C 1
ATOM 2811 O O . LEU A 1 353 ? -5.061 4.328 5.136 1.00 96.06 353 LEU A O 1
ATOM 2815 N N . ASP A 1 354 ? -2.892 4.870 5.371 1.00 95.44 354 ASP A N 1
ATOM 2816 C CA . ASP A 1 354 ? -2.458 4.442 4.036 1.00 95.44 354 ASP A CA 1
ATOM 2817 C C . ASP A 1 354 ? -2.746 2.940 3.825 1.00 95.44 354 ASP A C 1
ATOM 2819 O O . ASP A 1 354 ? -3.404 2.547 2.864 1.00 95.44 354 ASP A O 1
ATOM 2823 N N . GLU A 1 355 ? -2.382 2.112 4.807 1.00 97.25 355 GLU A N 1
ATOM 2824 C CA . GLU A 1 355 ? -2.680 0.673 4.865 1.00 97.25 355 GLU A CA 1
ATOM 2825 C C . GLU A 1 355 ? -4.166 0.370 5.085 1.00 97.25 355 GLU A C 1
ATOM 2827 O O . GLU A 1 355 ? -4.701 -0.571 4.501 1.00 97.25 355 GLU A O 1
ATOM 2832 N N . CYS A 1 356 ? -4.880 1.171 5.881 1.00 97.62 356 CYS A N 1
ATOM 2833 C CA . CYS A 1 356 ? -6.333 1.055 6.033 1.00 97.62 356 CYS A CA 1
ATOM 2834 C C . CYS A 1 356 ? -7.026 1.206 4.672 1.00 97.62 356 CYS A C 1
ATOM 2836 O O . CYS A 1 356 ? -7.738 0.300 4.239 1.00 97.62 356 CYS A O 1
ATOM 2838 N N . LEU A 1 357 ? -6.754 2.295 3.948 1.00 96.56 357 LEU A N 1
ATOM 2839 C CA . LEU A 1 357 ? -7.317 2.522 2.618 1.00 96.56 357 LEU A CA 1
ATOM 2840 C C . LEU A 1 357 ? -6.881 1.429 1.631 1.00 96.56 357 LEU A C 1
ATOM 2842 O O . LEU A 1 357 ? -7.725 0.890 0.914 1.00 96.56 357 LEU A O 1
ATOM 2846 N N . ALA A 1 358 ? -5.593 1.068 1.603 1.00 97.25 358 ALA A N 1
ATOM 2847 C CA . ALA A 1 358 ? -5.074 0.070 0.668 1.00 97.25 358 ALA A CA 1
ATOM 2848 C C . ALA A 1 358 ? -5.701 -1.308 0.879 1.00 97.25 358 ALA A C 1
ATOM 2850 O O . ALA A 1 358 ? -6.185 -1.937 -0.068 1.00 97.25 358 ALA A O 1
ATOM 2851 N N . THR A 1 359 ? -5.781 -1.750 2.134 1.00 97.62 359 THR A N 1
ATOM 2852 C CA . THR A 1 359 ? -6.378 -3.041 2.461 1.00 97.62 359 THR A CA 1
ATOM 2853 C C . THR A 1 359 ? -7.876 -3.072 2.171 1.00 97.62 359 THR A C 1
ATOM 2855 O O . THR A 1 359 ? -8.334 -4.051 1.584 1.00 97.62 359 THR A O 1
ATOM 2858 N N . LEU A 1 360 ? -8.652 -2.018 2.466 1.00 97.00 360 LEU A N 1
ATOM 2859 C CA . LEU A 1 360 ? -10.101 -1.972 2.187 1.00 97.00 360 LEU A CA 1
ATOM 2860 C C . LEU A 1 360 ? -10.463 -2.352 0.736 1.00 97.00 360 LEU A C 1
ATOM 2862 O O . LEU A 1 360 ? -11.490 -2.997 0.514 1.00 97.00 360 LEU A O 1
ATOM 2866 N N . HIS A 1 361 ? -9.603 -2.038 -0.238 1.00 95.94 361 HIS A N 1
ATOM 2867 C CA . HIS A 1 361 ? -9.830 -2.330 -1.658 1.00 95.94 361 HIS A CA 1
ATOM 2868 C C . HIS A 1 361 ? -9.377 -3.722 -2.144 1.00 95.94 361 HIS A C 1
ATOM 2870 O O . HIS A 1 361 ? -9.710 -4.093 -3.270 1.00 95.94 361 HIS A O 1
ATOM 2876 N N . GLU A 1 362 ? -8.690 -4.527 -1.323 1.00 95.06 362 GLU A N 1
ATOM 2877 C CA . GLU A 1 362 ? -8.208 -5.870 -1.715 1.00 95.06 362 GLU A CA 1
ATOM 2878 C C . GLU A 1 362 ? -9.333 -6.846 -2.095 1.00 95.06 362 GLU A C 1
ATOM 2880 O O . GLU A 1 362 ? -9.156 -7.722 -2.941 1.00 95.06 362 GLU A O 1
ATOM 2885 N N . GLU A 1 363 ? -10.478 -6.744 -1.421 1.00 93.50 363 GLU A N 1
ATOM 2886 C CA . GLU A 1 363 ? -11.623 -7.629 -1.621 1.00 93.50 363 GLU A CA 1
ATOM 2887 C C . GLU A 1 363 ? -12.902 -6.852 -1.291 1.00 93.50 363 GLU A C 1
ATOM 2889 O O . GLU A 1 363 ? -13.087 -6.394 -0.159 1.00 93.50 363 GLU A O 1
ATOM 2894 N N . THR A 1 364 ? -13.749 -6.651 -2.305 1.00 93.25 364 THR A N 1
ATOM 2895 C CA . THR A 1 364 ? -14.947 -5.800 -2.239 1.00 93.25 364 THR A CA 1
ATOM 2896 C C . THR A 1 364 ? -16.142 -6.457 -2.931 1.00 93.25 364 THR A C 1
ATOM 2898 O O . THR A 1 364 ? -15.979 -7.262 -3.847 1.00 93.25 364 THR A O 1
ATOM 2901 N N . SER A 1 365 ? -17.353 -6.079 -2.520 1.00 91.69 365 SER A N 1
ATOM 2902 C CA . SER A 1 365 ? -18.615 -6.420 -3.182 1.00 91.69 365 SER A CA 1
ATOM 2903 C C . SER A 1 365 ? -19.433 -5.147 -3.385 1.00 91.69 365 SER A C 1
ATOM 2905 O O . SER A 1 365 ? -19.633 -4.374 -2.448 1.00 91.69 365 SER A O 1
ATOM 2907 N N . ASN A 1 366 ? -19.856 -4.880 -4.624 1.00 88.50 366 ASN A N 1
ATOM 2908 C CA . ASN A 1 366 ? -20.522 -3.629 -5.021 1.00 88.50 366 ASN A CA 1
ATOM 2909 C C . ASN A 1 366 ? -19.762 -2.347 -4.602 1.00 88.50 366 ASN A C 1
ATOM 2911 O O . ASN A 1 366 ? -20.367 -1.309 -4.357 1.00 88.50 366 ASN A O 1
ATOM 2915 N N . GLY A 1 367 ? -18.428 -2.421 -4.518 1.00 85.88 367 GLY A N 1
ATOM 2916 C CA . GLY A 1 367 ? -17.556 -1.326 -4.074 1.00 85.88 367 GLY A CA 1
ATOM 2917 C C . GLY A 1 367 ? -17.358 -1.217 -2.558 1.00 85.88 367 GLY A C 1
ATOM 2918 O O . GLY A 1 367 ? -16.453 -0.503 -2.139 1.00 85.88 367 GLY A O 1
ATOM 2919 N N . ASN A 1 368 ? -18.126 -1.951 -1.748 1.00 90.56 368 ASN A N 1
ATOM 2920 C CA . ASN A 1 368 ? -17.957 -1.999 -0.295 1.00 90.56 368 ASN A CA 1
ATOM 2921 C C . ASN A 1 368 ? -16.922 -3.066 0.102 1.00 90.56 368 ASN A C 1
ATOM 2923 O O . ASN A 1 368 ? -16.902 -4.134 -0.518 1.00 90.56 368 ASN A O 1
ATOM 2927 N N . PRO A 1 369 ? -16.091 -2.836 1.132 1.00 94.56 369 PRO A N 1
ATOM 2928 C CA . PRO A 1 369 ? -15.178 -3.849 1.662 1.00 94.56 369 PRO A CA 1
ATOM 2929 C C . PRO A 1 369 ? -15.959 -5.050 2.216 1.00 94.56 369 PRO A C 1
ATOM 2931 O O . PRO A 1 369 ? -16.993 -4.881 2.860 1.00 94.56 369 PRO A O 1
ATOM 2934 N N . ILE A 1 370 ? -15.454 -6.266 1.995 1.00 95.25 370 ILE A N 1
ATOM 2935 C CA . ILE A 1 370 ? -15.995 -7.494 2.609 1.00 95.25 370 ILE A CA 1
ATOM 2936 C C . ILE A 1 370 ? -14.928 -8.222 3.434 1.00 95.25 370 ILE A C 1
ATOM 2938 O O . ILE A 1 370 ? -13.744 -7.886 3.371 1.00 95.25 370 ILE A O 1
ATOM 2942 N N . ASP A 1 371 ? -15.327 -9.206 4.234 1.00 95.75 371 ASP A N 1
ATOM 2943 C CA . ASP A 1 371 ? -14.389 -9.953 5.077 1.00 95.75 371 ASP A CA 1
ATOM 2944 C C . ASP A 1 371 ? -13.478 -10.862 4.238 1.00 95.75 371 ASP A C 1
ATOM 2946 O O . ASP A 1 371 ? -13.904 -11.472 3.258 1.00 95.75 371 ASP A O 1
ATOM 2950 N N . ASN A 1 372 ? -12.212 -10.971 4.641 1.00 94.56 372 ASN A N 1
ATOM 2951 C CA . ASN A 1 372 ? -11.194 -11.784 3.974 1.00 94.56 372 ASN A CA 1
ATOM 2952 C C . ASN A 1 372 ? -10.259 -12.481 4.980 1.00 94.56 372 ASN A C 1
ATOM 2954 O O . ASN A 1 372 ? -10.443 -12.385 6.196 1.00 94.56 372 ASN A O 1
ATOM 2958 N N . TYR A 1 373 ? -9.228 -13.173 4.483 1.00 94.12 373 TYR A N 1
ATOM 2959 C CA . TYR A 1 373 ? -8.255 -13.910 5.303 1.00 94.12 373 TYR A CA 1
ATOM 2960 C C . TYR A 1 373 ? -7.580 -13.077 6.410 1.00 94.12 373 TYR A C 1
ATOM 2962 O O . TYR A 1 373 ? -7.167 -13.647 7.422 1.00 94.12 373 TYR A O 1
ATOM 2970 N N . ARG A 1 374 ? -7.496 -11.743 6.272 1.00 96.19 374 ARG A N 1
ATOM 2971 C CA . ARG A 1 374 ? -6.941 -10.866 7.314 1.00 96.19 374 ARG A CA 1
ATOM 2972 C C . ARG A 1 374 ? -7.747 -10.935 8.620 1.00 96.19 374 ARG A C 1
ATOM 2974 O O . ARG A 1 374 ? -7.179 -10.678 9.676 1.00 96.19 374 ARG A O 1
ATOM 2981 N N . LEU A 1 375 ? -9.023 -11.347 8.595 1.00 97.50 375 LEU A N 1
ATOM 2982 C CA . LEU A 1 375 ? -9.832 -11.479 9.817 1.00 97.50 375 LEU A CA 1
ATOM 2983 C C . LEU A 1 375 ? -9.222 -12.497 10.789 1.00 97.50 375 LEU A C 1
ATOM 2985 O O . LEU A 1 375 ? -9.235 -12.277 11.997 1.00 97.50 375 LEU A O 1
ATOM 2989 N N . PHE A 1 376 ? -8.611 -13.568 10.268 1.00 96.75 376 PHE A N 1
ATOM 2990 C CA . PHE A 1 376 ? -7.950 -14.579 11.092 1.00 96.75 376 PHE A CA 1
ATOM 2991 C C . PHE A 1 376 ? -6.747 -14.030 11.865 1.00 96.75 376 PHE A C 1
ATOM 2993 O O . PHE A 1 376 ? -6.491 -14.515 12.962 1.00 96.75 376 PHE A O 1
ATOM 3000 N N . TYR A 1 377 ? -6.025 -13.039 11.327 1.00 97.38 377 TYR A N 1
ATOM 3001 C CA . TYR A 1 377 ? -4.897 -12.411 12.026 1.00 97.38 377 TYR A CA 1
ATOM 3002 C C . TYR A 1 377 ? -5.402 -11.664 13.260 1.00 97.38 377 TYR A C 1
ATOM 3004 O O . TYR A 1 377 ? -4.937 -11.914 14.368 1.00 97.38 377 TYR A O 1
ATOM 3012 N N . VAL A 1 378 ? -6.404 -10.798 13.075 1.00 98.19 378 VAL A N 1
ATOM 3013 C CA . VAL A 1 378 ? -6.952 -9.975 14.161 1.00 98.19 378 VAL A CA 1
ATOM 3014 C C . VAL A 1 378 ? -7.684 -10.840 15.192 1.00 98.19 378 VAL A C 1
ATOM 3016 O O . VAL A 1 378 ? -7.504 -10.634 16.387 1.00 98.19 378 VAL A O 1
ATOM 3019 N N . GLN A 1 379 ? -8.451 -11.851 14.762 1.00 97.62 379 GLN A N 1
ATOM 3020 C CA . GLN A 1 379 ? -9.103 -12.796 15.678 1.00 97.62 379 GLN A CA 1
ATOM 3021 C C . GLN A 1 379 ? -8.082 -13.621 16.474 1.00 97.62 379 GLN A C 1
ATOM 3023 O O . GLN A 1 379 ? -8.163 -13.642 17.697 1.00 97.62 379 GLN A O 1
ATOM 3028 N N . ALA A 1 380 ? -7.069 -14.213 15.827 1.00 97.00 380 ALA A N 1
ATOM 3029 C CA . ALA A 1 380 ? -6.030 -14.960 16.541 1.00 97.00 380 ALA A CA 1
ATOM 3030 C C . ALA A 1 380 ? -5.247 -14.072 17.524 1.00 97.00 380 ALA A C 1
ATOM 3032 O O . ALA A 1 380 ? -4.947 -14.513 18.629 1.00 97.00 380 ALA A O 1
ATOM 3033 N N . ALA A 1 381 ? -4.959 -12.818 17.164 1.00 97.88 381 ALA A N 1
ATOM 3034 C CA . ALA A 1 381 ? -4.281 -11.879 18.056 1.00 97.88 381 ALA A CA 1
ATOM 3035 C C . ALA A 1 381 ? -5.170 -11.448 19.235 1.00 97.88 381 ALA A C 1
ATOM 3037 O O . ALA A 1 381 ? -4.671 -11.248 20.338 1.00 97.88 381 ALA A O 1
ATOM 3038 N N . ILE A 1 382 ? -6.490 -11.358 19.053 1.00 97.88 382 ILE A N 1
ATOM 3039 C CA . ILE A 1 382 ? -7.435 -11.132 20.155 1.00 97.88 382 ILE A CA 1
ATOM 3040 C C . ILE A 1 382 ? -7.506 -12.350 21.085 1.00 97.88 382 ILE A C 1
ATOM 3042 O O . ILE A 1 382 ? -7.480 -12.179 22.302 1.00 97.88 382 ILE A O 1
ATOM 3046 N N . ASP A 1 383 ? -7.596 -13.559 20.527 1.00 97.25 383 ASP A N 1
ATOM 3047 C CA . ASP A 1 383 ? -7.734 -14.806 21.291 1.00 97.25 383 ASP A CA 1
ATOM 3048 C C . ASP A 1 383 ? -6.461 -15.141 22.088 1.00 97.25 383 ASP A C 1
ATOM 3050 O O . ASP A 1 383 ? -6.537 -15.723 23.166 1.00 97.25 383 ASP A O 1
ATOM 3054 N N . GLN A 1 384 ? -5.293 -14.738 21.577 1.00 96.75 384 GLN A N 1
ATOM 3055 C CA . GLN A 1 384 ? -3.986 -14.933 22.213 1.00 96.75 384 GLN A CA 1
ATOM 3056 C C . GLN A 1 384 ? -3.516 -13.720 23.042 1.00 96.75 384 GLN A C 1
ATOM 3058 O O . GLN A 1 384 ? -2.406 -13.741 23.561 1.00 96.75 384 GLN A O 1
ATOM 3063 N N . ASN A 1 385 ? -4.340 -12.671 23.170 1.00 96.44 385 ASN A N 1
ATOM 3064 C CA . ASN A 1 385 ? -4.018 -11.409 23.856 1.00 96.44 385 ASN A CA 1
ATOM 3065 C C . ASN A 1 385 ? -2.776 -10.659 23.307 1.00 96.44 385 ASN A C 1
ATOM 3067 O O . ASN A 1 385 ? -2.091 -9.960 24.045 1.00 96.44 385 ASN A O 1
ATOM 3071 N N . LYS A 1 386 ? -2.523 -10.776 21.997 1.00 96.50 386 LYS A N 1
ATOM 3072 C CA . LYS A 1 386 ? -1.407 -10.149 21.259 1.00 96.50 386 LYS A CA 1
ATOM 3073 C C . LYS A 1 386 ? -1.816 -8.971 20.372 1.00 96.50 386 LYS A C 1
ATOM 3075 O O . LYS A 1 386 ? -0.974 -8.370 19.720 1.00 96.50 386 LYS A O 1
ATOM 3080 N N . LEU A 1 387 ? -3.112 -8.658 20.260 1.00 97.56 387 LEU A N 1
ATOM 3081 C CA . LEU A 1 387 ? -3.557 -7.527 19.439 1.00 97.56 387 LEU A CA 1
ATOM 3082 C C . LEU A 1 387 ? -3.215 -6.197 20.146 1.00 97.56 387 LEU A C 1
ATOM 3084 O O . LEU A 1 387 ? -3.794 -5.969 21.222 1.00 97.56 387 LEU A O 1
ATOM 3088 N N . PRO A 1 388 ? -2.396 -5.304 19.540 1.00 96.94 388 PRO A N 1
ATOM 3089 C CA . PRO A 1 388 ? -2.073 -3.982 20.090 1.00 96.94 388 PRO A CA 1
ATOM 3090 C C . PRO A 1 388 ? -3.324 -3.168 20.422 1.00 96.94 388 PRO A C 1
ATOM 3092 O O . PRO A 1 388 ? -4.404 -3.444 19.887 1.00 96.94 388 PRO A O 1
ATOM 3095 N N . SER A 1 389 ? -3.225 -2.160 21.294 1.00 98.25 389 SER A N 1
ATOM 3096 C CA . SER A 1 389 ? -4.359 -1.248 21.478 1.00 98.25 389 SER A CA 1
ATOM 3097 C C . SER A 1 389 ? -4.550 -0.366 20.241 1.00 98.25 389 SER A C 1
ATOM 3099 O O . SER A 1 389 ? -3.604 -0.118 19.492 1.00 98.25 389 SER A O 1
ATOM 3101 N N . LEU A 1 390 ? -5.759 0.164 20.023 1.00 98.50 390 LEU A N 1
ATOM 3102 C 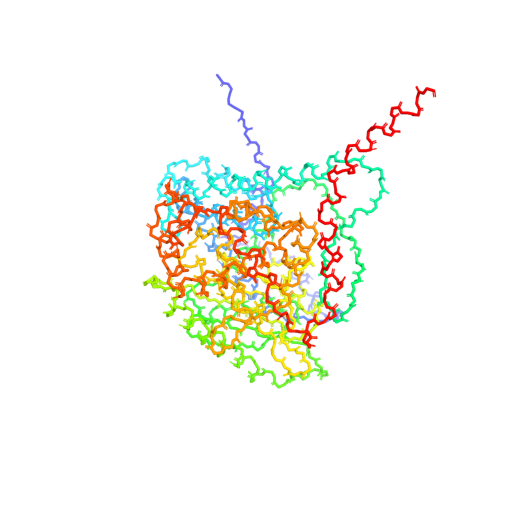CA . LEU A 1 390 ? -5.962 1.185 18.982 1.00 98.50 390 LEU A CA 1
ATOM 3103 C C . LEU A 1 390 ? -5.045 2.407 19.164 1.00 98.50 390 LEU A C 1
ATOM 3105 O O . LEU A 1 390 ? -4.716 3.051 18.174 1.00 98.50 390 LEU A O 1
ATOM 3109 N N . SER A 1 391 ? -4.638 2.727 20.398 1.00 97.88 391 SER A N 1
ATOM 3110 C CA . SER A 1 391 ? -3.696 3.817 20.677 1.00 97.88 391 SER A CA 1
ATOM 3111 C C . SER A 1 391 ? -2.316 3.500 20.099 1.00 97.88 391 SER A C 1
ATOM 3113 O O . SER A 1 391 ? -1.777 4.291 19.331 1.00 97.88 391 SER A O 1
ATOM 3115 N N . ASP A 1 392 ? -1.786 2.313 20.402 1.00 96.69 392 ASP A N 1
ATOM 3116 C CA . ASP A 1 392 ? -0.466 1.868 19.935 1.00 96.69 392 ASP A CA 1
ATOM 3117 C C . ASP A 1 392 ? -0.467 1.680 18.415 1.00 96.69 392 ASP A C 1
ATOM 3119 O O . ASP A 1 392 ? 0.454 2.099 17.727 1.00 96.69 392 ASP A O 1
ATOM 3123 N N . PHE A 1 393 ? -1.552 1.128 17.866 1.00 97.81 393 PHE A N 1
ATOM 3124 C CA . PHE A 1 393 ? -1.738 0.952 16.429 1.00 97.81 393 PHE A CA 1
ATOM 3125 C C . PHE A 1 393 ? -1.776 2.283 15.657 1.00 97.81 393 PHE A C 1
ATOM 3127 O O . PHE A 1 393 ? -1.112 2.413 14.629 1.00 97.81 393 PHE A O 1
ATOM 3134 N N . ILE A 1 394 ? -2.518 3.287 16.137 1.00 96.75 394 ILE A N 1
ATOM 3135 C CA . ILE A 1 394 ? -2.605 4.611 15.490 1.00 96.75 394 ILE A CA 1
ATOM 3136 C C . ILE A 1 394 ? -1.282 5.389 15.612 1.00 96.75 394 ILE A C 1
ATOM 3138 O O . ILE A 1 394 ? -0.946 6.171 14.717 1.00 96.75 394 ILE A O 1
ATOM 3142 N N . SER A 1 395 ? -0.535 5.158 16.694 1.00 92.25 395 SER A N 1
ATOM 3143 C CA . SER A 1 395 ? 0.781 5.753 16.960 1.00 92.25 395 SER A CA 1
ATOM 3144 C C . SER A 1 395 ? 1.962 4.926 16.437 1.00 92.25 395 SER A C 1
ATOM 3146 O O . SER A 1 395 ? 3.102 5.337 16.638 1.00 92.25 395 SER A O 1
ATOM 3148 N N . SER A 1 396 ? 1.705 3.780 15.796 1.00 87.50 396 SER A N 1
ATOM 3149 C CA . SER A 1 396 ? 2.741 2.818 15.406 1.00 87.50 396 SER A CA 1
ATOM 3150 C C . SER A 1 396 ? 3.792 3.436 14.490 1.00 87.50 396 SER A C 1
ATOM 3152 O O . SER A 1 396 ? 3.475 4.146 13.526 1.00 87.50 396 SER A O 1
ATOM 3154 N N . ASP A 1 397 ? 5.059 3.150 14.785 1.00 78.44 397 ASP A N 1
ATOM 3155 C CA . ASP A 1 397 ? 6.161 3.666 13.991 1.00 78.44 397 ASP A CA 1
ATOM 3156 C C . ASP A 1 397 ? 6.301 2.893 12.674 1.00 78.44 397 ASP A C 1
ATOM 3158 O O . ASP A 1 397 ? 5.946 1.721 12.539 1.00 78.44 397 ASP A O 1
ATOM 3162 N N . ILE A 1 398 ? 6.838 3.570 11.665 1.00 72.75 398 ILE A N 1
ATOM 3163 C CA . ILE A 1 398 ? 7.008 3.034 10.313 1.00 72.75 398 ILE A CA 1
ATOM 3164 C C . ILE A 1 398 ? 7.953 1.814 10.250 1.00 72.75 398 ILE A C 1
ATOM 3166 O O . ILE A 1 398 ? 7.860 1.041 9.298 1.00 72.75 398 ILE A O 1
ATOM 3170 N N . SER A 1 399 ? 8.820 1.580 11.241 1.00 73.75 399 SER A N 1
ATOM 3171 C CA . SER A 1 399 ? 9.661 0.377 11.296 1.00 73.75 399 SER A CA 1
ATOM 3172 C C . SER A 1 399 ? 8.856 -0.879 11.653 1.00 73.75 399 SER A C 1
ATOM 3174 O O . SER A 1 399 ? 9.104 -1.930 11.058 1.00 73.75 399 SER A O 1
ATOM 3176 N N . GLN A 1 400 ? 7.815 -0.769 12.492 1.00 80.56 400 GLN A N 1
ATOM 3177 C CA . GLN A 1 400 ? 6.879 -1.873 12.765 1.00 80.56 400 GLN A CA 1
ATOM 3178 C C . GLN A 1 400 ? 6.166 -2.345 11.482 1.00 80.56 400 GLN A C 1
ATOM 3180 O O . GLN A 1 400 ? 6.003 -3.544 11.250 1.00 80.56 400 GLN A O 1
ATOM 3185 N N . TRP A 1 401 ? 5.835 -1.410 10.583 1.00 83.75 401 TRP A N 1
ATOM 3186 C CA . TRP A 1 401 ? 5.219 -1.682 9.273 1.00 83.75 401 TRP A CA 1
ATOM 3187 C C . TRP A 1 401 ? 6.150 -2.334 8.238 1.00 83.75 401 TRP A C 1
ATOM 3189 O O . TRP A 1 401 ? 5.679 -2.754 7.183 1.00 83.75 401 TRP A O 1
ATOM 3199 N N . TYR A 1 402 ? 7.446 -2.462 8.535 1.00 76.56 402 TYR A N 1
ATOM 3200 C CA . TYR A 1 402 ? 8.399 -3.266 7.758 1.00 76.56 402 TYR A CA 1
ATOM 3201 C C . TYR A 1 402 ? 8.942 -4.476 8.541 1.00 76.56 402 TYR A C 1
ATOM 3203 O O . TYR A 1 402 ? 9.774 -5.220 8.019 1.00 76.56 402 TYR A O 1
ATOM 3211 N N . GLY A 1 403 ? 8.493 -4.667 9.784 1.00 82.12 403 GLY A N 1
ATOM 3212 C CA . GLY A 1 403 ? 8.895 -5.759 10.663 1.00 82.12 403 GLY A CA 1
ATOM 3213 C C . GLY A 1 403 ? 7.990 -6.988 10.568 1.00 82.12 403 GLY A C 1
ATOM 3214 O O . GLY A 1 403 ? 7.087 -7.084 9.735 1.00 82.12 403 GLY A O 1
ATOM 3215 N N . GLU A 1 404 ? 8.211 -7.939 11.475 1.00 85.75 404 GLU A N 1
ATOM 3216 C CA . GLU A 1 404 ? 7.427 -9.179 11.543 1.00 85.75 404 GLU A CA 1
ATOM 3217 C C . GLU A 1 404 ? 5.950 -8.940 11.894 1.00 85.75 404 GLU A C 1
ATOM 3219 O O . GLU A 1 404 ? 5.110 -9.759 11.530 1.00 85.75 404 GLU A O 1
ATOM 3224 N N . GLU A 1 405 ? 5.617 -7.813 12.532 1.00 90.62 405 GLU A N 1
ATOM 3225 C CA . GLU A 1 405 ? 4.249 -7.396 12.877 1.00 90.62 405 GLU A CA 1
ATOM 3226 C C . GLU A 1 405 ? 3.428 -6.901 11.675 1.00 90.62 405 GLU A C 1
ATOM 3228 O O . GLU A 1 405 ? 2.197 -6.888 11.741 1.00 90.62 405 GLU A O 1
ATOM 3233 N N . ALA A 1 406 ? 4.068 -6.507 10.566 1.00 89.62 406 ALA A N 1
ATOM 3234 C CA . ALA A 1 406 ? 3.404 -5.825 9.452 1.00 89.62 406 ALA A CA 1
ATOM 3235 C C . ALA A 1 406 ? 2.154 -6.557 8.896 1.00 89.62 406 ALA A C 1
ATOM 3237 O O . ALA A 1 406 ? 1.137 -5.897 8.663 1.00 89.62 406 ALA A O 1
ATOM 3238 N N . PRO A 1 407 ? 2.128 -7.903 8.749 1.00 93.94 407 PRO A N 1
ATOM 3239 C CA . PRO A 1 407 ? 0.909 -8.634 8.393 1.00 93.94 407 PRO A CA 1
ATOM 3240 C C . PRO A 1 407 ? -0.255 -8.457 9.383 1.00 93.94 407 PRO A C 1
ATOM 3242 O O . PRO A 1 407 ? -1.406 -8.350 8.946 1.00 93.94 407 PRO A O 1
ATOM 3245 N N . LEU A 1 408 ? 0.024 -8.413 10.693 1.00 97.19 408 LEU A N 1
ATOM 3246 C CA . LEU A 1 408 ? -0.976 -8.167 11.737 1.00 97.19 408 LEU A CA 1
ATOM 3247 C C . LEU A 1 408 ? -1.426 -6.701 11.743 1.00 97.19 408 LEU A C 1
ATOM 3249 O O . LEU A 1 408 ? -2.628 -6.451 11.806 1.00 97.19 408 LEU A O 1
ATOM 3253 N N . LEU A 1 409 ? -0.504 -5.744 11.608 1.00 97.31 409 LEU A N 1
ATOM 3254 C CA . LEU A 1 409 ? -0.832 -4.314 11.557 1.00 97.31 409 LEU A CA 1
ATOM 3255 C C . LEU A 1 409 ? -1.693 -3.977 10.331 1.00 97.31 409 LEU A C 1
ATOM 3257 O O . LEU A 1 409 ? -2.743 -3.355 10.473 1.00 97.31 409 LEU A O 1
ATOM 3261 N N . ALA A 1 410 ? -1.351 -4.482 9.144 1.00 96.88 410 ALA A N 1
ATOM 3262 C CA . ALA A 1 410 ? -2.183 -4.320 7.949 1.00 96.88 410 ALA A CA 1
ATOM 3263 C C . ALA A 1 410 ? -3.539 -5.051 8.073 1.00 96.88 410 ALA A C 1
ATOM 3265 O O . ALA A 1 410 ? -4.563 -4.581 7.575 1.00 96.88 410 ALA A O 1
ATOM 3266 N N . ALA A 1 411 ? -3.602 -6.182 8.786 1.00 98.12 411 ALA A N 1
ATOM 3267 C CA . ALA A 1 411 ? -4.881 -6.809 9.117 1.00 98.12 411 ALA A CA 1
ATOM 3268 C C . ALA A 1 411 ? -5.733 -5.949 10.066 1.00 98.12 411 ALA A C 1
ATOM 3270 O O . ALA A 1 411 ? -6.928 -5.770 9.823 1.00 98.12 411 ALA A O 1
ATOM 3271 N N . MET A 1 412 ? -5.126 -5.379 11.107 1.00 98.44 412 MET A N 1
ATOM 3272 C CA . MET A 1 412 ? -5.776 -4.464 12.043 1.00 98.44 412 MET A CA 1
ATOM 3273 C C . MET A 1 412 ? -6.269 -3.199 11.329 1.00 98.44 412 MET A C 1
ATOM 3275 O O . MET A 1 412 ? -7.417 -2.810 11.534 1.00 98.44 412 MET A O 1
ATOM 3279 N N . ALA A 1 413 ? -5.474 -2.644 10.408 1.00 98.50 413 ALA A N 1
ATOM 3280 C CA . ALA A 1 413 ? -5.845 -1.512 9.561 1.00 98.50 413 ALA A CA 1
ATOM 3281 C C . ALA A 1 413 ? -7.111 -1.783 8.744 1.00 98.50 413 ALA A C 1
ATOM 3283 O O . ALA A 1 413 ? -8.040 -0.976 8.792 1.00 98.50 413 ALA A O 1
ATOM 3284 N N . ARG A 1 414 ? -7.195 -2.948 8.079 1.00 98.31 414 ARG A N 1
ATOM 3285 C CA . ARG A 1 414 ? -8.394 -3.350 7.327 1.00 98.31 414 ARG A CA 1
ATOM 3286 C C . ARG A 1 414 ? -9.634 -3.313 8.211 1.00 98.31 414 ARG A C 1
ATOM 3288 O O . ARG A 1 414 ? -10.602 -2.630 7.889 1.00 98.31 414 ARG A O 1
ATOM 3295 N N . TYR A 1 415 ? -9.629 -4.056 9.320 1.00 98.56 415 TYR A N 1
ATOM 3296 C CA . TYR A 1 415 ? -10.834 -4.192 10.144 1.00 98.56 415 TYR A CA 1
ATOM 3297 C C . TYR A 1 415 ? -11.152 -2.932 10.937 1.00 98.56 415 TYR A C 1
ATOM 3299 O O . TYR A 1 415 ? -12.329 -2.689 11.199 1.00 98.56 415 TYR A O 1
ATOM 3307 N N . PHE A 1 416 ? -10.158 -2.106 11.267 1.00 98.56 416 PHE A N 1
ATOM 3308 C CA . PHE A 1 416 ? -10.412 -0.786 11.826 1.00 98.56 416 PHE A CA 1
ATOM 3309 C C . PHE A 1 416 ? -11.065 0.135 10.785 1.00 98.56 416 PHE A C 1
ATOM 3311 O O . PHE A 1 416 ? -12.062 0.780 11.095 1.00 98.56 416 PHE A O 1
ATOM 3318 N N . GLY A 1 417 ? -10.622 0.098 9.524 1.00 97.94 417 GLY A N 1
ATOM 3319 C CA . GLY A 1 417 ? -11.299 0.759 8.405 1.00 97.94 417 GLY A CA 1
ATOM 3320 C C . GLY A 1 417 ? -12.760 0.333 8.247 1.00 97.94 417 GLY A C 1
ATOM 3321 O O . GLY A 1 417 ? -13.648 1.182 8.224 1.00 97.94 417 GLY A O 1
ATOM 3322 N N . ILE A 1 418 ? -13.034 -0.978 8.222 1.00 97.75 418 ILE A N 1
ATOM 3323 C CA . ILE A 1 418 ? -14.412 -1.499 8.142 1.00 97.75 418 ILE A CA 1
ATOM 3324 C C . ILE A 1 418 ? -15.226 -1.066 9.376 1.00 97.75 418 ILE A C 1
ATOM 3326 O O . ILE A 1 418 ? -16.371 -0.644 9.236 1.00 97.75 418 ILE A O 1
ATOM 3330 N N . TYR A 1 419 ? -14.636 -1.092 10.576 1.00 98.12 419 TYR A N 1
ATOM 3331 C CA . TYR A 1 419 ? -15.278 -0.613 11.805 1.00 98.12 419 TYR A CA 1
ATOM 3332 C C . TYR A 1 419 ? -15.666 0.874 11.719 1.00 98.12 419 TYR A C 1
ATOM 3334 O O . TYR A 1 419 ? -16.802 1.216 12.060 1.00 98.12 419 TYR A O 1
ATOM 3342 N N . LEU A 1 420 ? -14.774 1.742 11.224 1.00 96.88 420 LEU A N 1
ATOM 3343 C CA . LEU A 1 420 ? -15.049 3.167 11.001 1.00 96.88 420 LEU A CA 1
ATOM 3344 C C . LEU A 1 420 ? -16.149 3.383 9.950 1.00 96.88 420 LEU A C 1
ATOM 3346 O O . LEU A 1 420 ? -16.999 4.254 10.134 1.00 96.88 420 LEU A O 1
ATOM 3350 N N . ILE A 1 421 ? -16.179 2.582 8.880 1.00 95.38 421 ILE A N 1
ATOM 3351 C CA . ILE A 1 421 ? -17.223 2.655 7.846 1.00 95.38 421 ILE A CA 1
ATOM 3352 C C . ILE A 1 421 ? -18.580 2.215 8.407 1.00 95.38 421 ILE A C 1
ATOM 3354 O O . ILE A 1 421 ? -19.550 2.959 8.274 1.00 95.38 421 ILE A O 1
ATOM 3358 N N . GLU A 1 422 ? -18.663 1.054 9.065 1.00 96.00 422 GLU A N 1
ATOM 3359 C CA . GLU A 1 422 ? -19.931 0.492 9.556 1.00 96.00 422 GLU A CA 1
ATOM 3360 C C . GLU A 1 422 ? -20.507 1.272 10.755 1.00 96.00 422 GLU A C 1
ATOM 3362 O O . GLU A 1 422 ? -21.723 1.417 10.862 1.00 96.00 422 GLU A O 1
ATOM 3367 N N . ASN A 1 423 ? -19.664 1.830 11.636 1.00 94.44 423 ASN A N 1
ATOM 3368 C CA . ASN A 1 423 ? -20.119 2.587 12.817 1.00 94.44 423 ASN A CA 1
ATOM 3369 C C . ASN A 1 423 ? -20.194 4.107 12.575 1.00 94.44 423 ASN A C 1
ATOM 3371 O O . ASN A 1 423 ? -20.924 4.803 13.280 1.00 94.44 423 ASN A O 1
ATOM 3375 N N . GLY A 1 424 ? -19.448 4.627 11.595 1.00 87.19 424 GLY A N 1
ATOM 3376 C CA . GLY A 1 424 ? -19.418 6.040 11.202 1.00 87.19 424 GLY A CA 1
ATOM 3377 C C . GLY A 1 424 ? -20.172 6.363 9.905 1.00 87.19 424 GLY A C 1
ATOM 3378 O O . GLY A 1 424 ? -20.196 7.525 9.498 1.00 87.19 424 GLY A O 1
ATOM 3379 N N . ASN A 1 425 ? -20.775 5.355 9.260 1.00 82.19 425 ASN A N 1
ATOM 3380 C CA . ASN A 1 425 ? -21.482 5.431 7.976 1.00 82.19 425 ASN A CA 1
ATOM 3381 C C . ASN A 1 425 ? -20.661 6.135 6.878 1.00 82.19 425 ASN A C 1
ATOM 3383 O O . ASN A 1 425 ? -21.087 7.165 6.349 1.00 82.19 425 ASN A O 1
ATOM 3387 N N . GLN A 1 426 ? -19.457 5.610 6.602 1.00 87.62 426 GLN A N 1
ATOM 3388 C CA . GLN A 1 426 ? -18.410 6.147 5.703 1.00 87.62 426 GLN A CA 1
ATOM 3389 C C . GLN A 1 426 ? -17.837 7.529 6.102 1.00 87.62 426 GLN A C 1
ATOM 3391 O O . GLN A 1 426 ? -16.622 7.715 6.100 1.00 87.62 426 GLN A O 1
ATOM 3396 N N . ARG A 1 427 ? -18.683 8.472 6.536 1.00 90.31 427 ARG A N 1
ATOM 3397 C CA . ARG A 1 427 ? -18.356 9.877 6.835 1.00 90.31 427 ARG A CA 1
ATOM 3398 C C . ARG A 1 427 ? -17.179 10.060 7.785 1.00 90.31 427 ARG A C 1
ATOM 3400 O O . ARG A 1 427 ? -16.455 11.036 7.649 1.00 90.31 427 ARG A O 1
ATOM 3407 N N . VAL A 1 428 ? -16.988 9.163 8.755 1.00 93.69 428 VAL A N 1
ATOM 3408 C CA . VAL A 1 428 ? -15.840 9.252 9.672 1.00 93.69 428 VAL A CA 1
ATOM 3409 C C . VAL A 1 428 ? -14.519 9.048 8.934 1.00 93.69 428 VAL A C 1
ATOM 3411 O O . VAL A 1 428 ? -13.585 9.805 9.183 1.00 93.69 428 VAL A O 1
ATOM 3414 N N . LEU A 1 429 ? -14.440 8.077 8.020 1.00 93.62 429 LEU A N 1
ATOM 3415 C CA . LEU A 1 429 ? -13.236 7.827 7.226 1.00 93.62 429 LEU A CA 1
ATOM 3416 C C . LEU A 1 429 ? -12.980 8.987 6.251 1.00 93.62 429 LEU A C 1
ATOM 3418 O O . LEU A 1 429 ? -11.849 9.460 6.153 1.00 93.62 429 LEU A O 1
ATOM 3422 N N . ASP A 1 430 ? -14.035 9.508 5.617 1.00 91.75 430 ASP A N 1
ATOM 3423 C CA . ASP A 1 430 ? -13.945 10.667 4.719 1.00 91.75 430 ASP A CA 1
ATOM 3424 C C . ASP A 1 430 ? -13.481 11.935 5.461 1.00 91.75 430 ASP A C 1
ATOM 3426 O O . ASP A 1 430 ? -12.599 12.648 4.983 1.00 91.75 430 ASP A O 1
ATOM 3430 N N . SER A 1 431 ? -14.050 12.219 6.640 1.00 93.56 431 SER A N 1
ATOM 3431 C CA . SER A 1 431 ? -13.656 13.361 7.475 1.00 93.56 431 SER A CA 1
ATOM 3432 C C . SER A 1 431 ? -12.239 13.210 8.014 1.00 93.56 431 SER A C 1
ATOM 3434 O O . SER A 1 431 ? -11.473 14.165 7.951 1.00 93.56 431 SER A O 1
ATOM 3436 N N . LEU A 1 432 ? -11.864 12.020 8.495 1.00 94.19 432 LEU A N 1
ATOM 3437 C CA . LEU A 1 432 ? -10.503 11.712 8.937 1.00 94.19 432 LEU A CA 1
ATOM 3438 C C . LEU A 1 432 ? -9.495 12.005 7.820 1.00 94.19 432 LEU A C 1
ATOM 3440 O O . LEU A 1 432 ? -8.512 12.708 8.042 1.00 94.19 432 LEU A O 1
ATOM 3444 N N . TYR A 1 433 ? -9.772 11.508 6.613 1.00 93.12 433 TYR A N 1
ATOM 3445 C CA . TYR A 1 433 ? -8.924 11.722 5.448 1.00 93.12 433 TYR A CA 1
ATOM 3446 C C . TYR A 1 433 ? -8.819 13.209 5.073 1.00 93.12 433 TYR A C 1
ATOM 3448 O O . TYR A 1 433 ? -7.721 13.725 4.865 1.00 93.12 433 TYR A O 1
ATOM 3456 N N . LYS A 1 434 ? -9.953 13.922 5.043 1.00 91.56 434 LYS A N 1
ATOM 3457 C CA . LYS A 1 434 ? -10.011 15.353 4.706 1.00 91.56 434 LYS A CA 1
ATOM 3458 C C . LYS A 1 434 ? -9.314 16.234 5.738 1.00 91.56 434 LYS A C 1
ATOM 3460 O O . LYS A 1 434 ? -8.599 17.150 5.343 1.00 91.56 434 LYS A O 1
ATOM 3465 N N . GLU A 1 435 ? -9.466 15.950 7.030 1.00 93.06 435 GLU A N 1
ATOM 3466 C CA . GLU A 1 435 ? -8.772 16.686 8.093 1.00 93.06 435 GLU A CA 1
ATOM 3467 C C . GLU A 1 435 ? -7.257 16.432 8.066 1.00 93.06 435 GLU A C 1
ATOM 3469 O O . GLU A 1 435 ? -6.488 17.387 8.142 1.00 93.06 435 GLU A O 1
ATOM 3474 N N . LEU A 1 436 ? -6.810 15.186 7.861 1.00 91.19 436 LEU A N 1
ATOM 3475 C CA . LEU A 1 436 ? -5.380 14.871 7.716 1.00 91.19 436 LEU A CA 1
ATOM 3476 C C . LEU A 1 436 ? -4.760 15.478 6.455 1.00 91.19 436 LEU A C 1
ATOM 3478 O O . LEU A 1 436 ? -3.598 15.875 6.476 1.00 91.19 436 LEU A O 1
ATOM 3482 N N . ARG A 1 437 ? -5.524 15.590 5.364 1.00 88.31 437 ARG A N 1
ATOM 3483 C CA . ARG A 1 437 ? -5.068 16.247 4.133 1.00 88.31 437 ARG A CA 1
ATOM 3484 C C . ARG A 1 437 ? -5.070 17.776 4.216 1.00 88.31 437 ARG A C 1
ATOM 3486 O O . ARG A 1 437 ? -4.273 18.413 3.534 1.00 88.31 437 ARG A O 1
ATOM 3493 N N . ALA A 1 438 ? -5.943 18.364 5.030 1.00 89.19 438 ALA A N 1
ATOM 3494 C CA . ALA A 1 438 ? -5.958 19.802 5.295 1.00 89.19 438 ALA A CA 1
ATOM 3495 C C . ALA A 1 438 ? -4.945 20.236 6.374 1.00 89.19 438 ALA A C 1
ATOM 3497 O O . ALA A 1 438 ? -4.718 21.434 6.543 1.00 89.19 438 ALA A O 1
ATOM 3498 N N . ALA A 1 439 ? -4.356 19.288 7.109 1.00 86.88 439 ALA A N 1
ATOM 3499 C CA . ALA A 1 439 ? -3.413 19.564 8.182 1.00 86.88 439 ALA A CA 1
ATOM 3500 C C . ALA A 1 439 ? -2.106 20.207 7.690 1.00 86.88 439 ALA A C 1
ATOM 3502 O O . ALA A 1 439 ? -1.532 19.823 6.670 1.00 86.88 439 ALA A O 1
ATOM 3503 N N . ASP A 1 440 ? -1.584 21.142 8.485 1.00 78.38 440 ASP A N 1
ATOM 3504 C CA . ASP A 1 440 ? -0.214 21.627 8.341 1.00 78.38 440 ASP A CA 1
ATOM 3505 C C . ASP A 1 440 ? 0.765 20.531 8.789 1.00 78.38 440 ASP A C 1
ATOM 3507 O O . ASP A 1 440 ? 0.736 20.085 9.934 1.00 78.38 440 ASP A O 1
ATOM 3511 N N . PHE A 1 441 ? 1.676 20.128 7.902 1.00 71.31 441 PHE A N 1
ATOM 3512 C CA . PHE A 1 441 ? 2.702 19.122 8.189 1.00 71.31 441 PHE A CA 1
ATOM 3513 C C . PHE A 1 441 ? 3.649 19.519 9.337 1.00 71.31 441 PHE A C 1
ATOM 3515 O O . PHE A 1 441 ? 4.308 18.648 9.902 1.00 71.31 441 PHE A O 1
ATOM 3522 N N . LYS A 1 442 ? 3.750 20.815 9.673 1.00 69.19 442 LYS A N 1
ATOM 3523 C CA . LYS A 1 442 ? 4.529 21.297 10.828 1.00 69.19 442 LYS A CA 1
ATOM 3524 C C . LYS A 1 442 ? 3.807 21.086 12.156 1.00 69.19 442 LYS A C 1
ATOM 3526 O O . LYS A 1 442 ? 4.458 21.034 13.193 1.00 69.19 442 LYS A O 1
ATOM 3531 N N . ASN A 1 443 ? 2.481 20.984 12.111 1.00 74.31 443 ASN A N 1
ATOM 3532 C CA . ASN A 1 443 ? 1.593 20.861 13.260 1.00 74.31 443 ASN A CA 1
ATOM 3533 C C . ASN A 1 443 ? 0.600 19.708 13.004 1.00 74.31 443 ASN A C 1
ATOM 3535 O O . ASN A 1 443 ? -0.609 19.953 12.921 1.00 74.31 443 ASN A O 1
ATOM 3539 N N . PRO A 1 444 ? 1.087 18.464 12.806 1.00 78.50 444 PRO A N 1
ATOM 3540 C CA . PRO A 1 444 ? 0.219 17.337 12.497 1.00 78.50 444 PRO A CA 1
ATOM 3541 C C . PRO A 1 444 ? -0.774 17.116 13.650 1.00 78.50 444 PRO A C 1
ATOM 3543 O O . PRO A 1 444 ? -0.384 17.206 14.818 1.00 78.50 444 PRO A O 1
ATOM 3546 N N . PRO A 1 445 ? -2.058 16.841 13.361 1.00 85.94 445 PRO A N 1
ATOM 3547 C CA . PRO A 1 445 ? -3.047 16.609 14.399 1.00 85.94 445 PRO A CA 1
ATOM 3548 C C . PRO A 1 445 ? -2.718 15.327 15.162 1.00 85.94 445 PRO A C 1
ATOM 3550 O O . PRO A 1 445 ? -2.297 14.332 14.576 1.00 85.94 445 PRO A O 1
ATOM 3553 N N . ASP A 1 446 ? -3.008 15.314 16.460 1.00 94.25 446 ASP A N 1
ATOM 3554 C CA . ASP A 1 446 ? -3.036 14.074 17.231 1.00 94.25 446 ASP A CA 1
ATOM 3555 C C . ASP A 1 446 ? -4.097 13.137 16.621 1.00 94.25 446 ASP A C 1
ATOM 3557 O O . ASP A 1 446 ? -5.306 13.392 16.684 1.00 94.25 446 ASP A O 1
ATOM 3561 N N . HIS A 1 447 ? -3.632 12.054 15.992 1.00 94.94 447 HIS A N 1
ATOM 3562 C CA . HIS A 1 447 ? -4.481 11.091 15.296 1.00 94.94 447 HIS A CA 1
ATOM 3563 C C . HIS A 1 447 ? -5.463 10.384 16.244 1.00 94.94 447 HIS A C 1
ATOM 3565 O O . HIS A 1 447 ? -6.588 10.081 15.842 1.00 94.94 447 HIS A O 1
ATOM 3571 N N . ILE A 1 448 ? -5.076 10.150 17.504 1.00 97.12 448 ILE A N 1
ATOM 3572 C CA . ILE A 1 448 ? -5.920 9.508 18.518 1.00 97.12 448 ILE A CA 1
ATOM 3573 C C . ILE A 1 448 ? -7.051 10.456 18.919 1.00 97.12 448 ILE A C 1
ATOM 3575 O O . ILE A 1 448 ? -8.214 10.041 18.976 1.00 97.12 448 ILE A O 1
ATOM 3579 N N . GLN A 1 449 ? -6.741 11.734 19.156 1.00 97.44 449 GLN A N 1
ATOM 3580 C CA . GLN A 1 449 ? -7.744 12.760 19.453 1.00 97.44 449 GLN A CA 1
ATOM 3581 C C . GLN A 1 449 ? -8.679 12.999 18.262 1.00 97.44 449 GLN A C 1
ATOM 3583 O O . GLN A 1 449 ? -9.893 13.093 18.452 1.00 97.44 449 GLN A O 1
ATOM 3588 N N . LEU A 1 450 ? -8.145 13.039 17.037 1.00 96.62 450 LEU A N 1
ATOM 3589 C CA . LEU A 1 450 ? -8.916 13.184 15.800 1.00 96.62 450 LEU A CA 1
ATOM 3590 C C . LEU A 1 450 ? -9.924 12.036 15.625 1.00 96.62 450 LEU A C 1
ATOM 3592 O O . LEU A 1 450 ? -11.123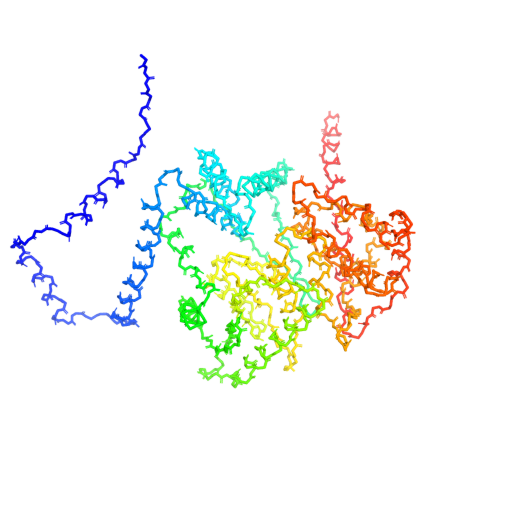 12.285 15.485 1.00 96.62 450 LEU A O 1
ATOM 3596 N N . VAL A 1 451 ? -9.464 10.785 15.722 1.00 96.88 451 VAL A N 1
ATOM 3597 C CA . VAL A 1 451 ? -10.323 9.589 15.665 1.00 96.88 451 VAL A CA 1
ATOM 3598 C C . VAL A 1 451 ? -11.361 9.596 16.792 1.00 96.88 451 VAL A C 1
ATOM 3600 O O . VAL A 1 451 ? -12.549 9.387 16.534 1.00 96.88 451 VAL A O 1
ATOM 3603 N N . SER A 1 452 ? -10.949 9.901 18.028 1.00 97.38 452 SER A N 1
ATOM 3604 C CA . SER A 1 452 ? -11.845 9.947 19.195 1.00 97.38 452 SER A CA 1
ATOM 3605 C C . SER A 1 452 ? -12.940 11.010 19.047 1.00 97.38 452 SER A C 1
ATOM 3607 O O . SER A 1 452 ? -14.108 10.753 19.355 1.00 97.38 452 SER A O 1
ATOM 3609 N N . ARG A 1 453 ? -12.593 12.195 18.522 1.00 97.38 453 ARG A N 1
ATOM 3610 C CA . ARG A 1 453 ? -13.535 13.288 18.237 1.00 97.38 453 ARG A CA 1
ATOM 3611 C C . ARG A 1 453 ? -14.525 12.908 17.142 1.00 97.38 453 ARG A C 1
ATOM 3613 O O . ARG A 1 453 ? -15.728 13.083 17.338 1.00 97.38 453 ARG A O 1
ATOM 3620 N N . LEU A 1 454 ? -14.045 12.387 16.011 1.00 96.62 454 LEU A N 1
ATOM 3621 C CA . LEU A 1 454 ? -14.903 12.019 14.879 1.00 96.62 454 LEU A CA 1
ATOM 3622 C C . LEU A 1 454 ? -15.878 10.891 15.240 1.00 96.62 454 LEU A C 1
ATOM 3624 O O . LEU A 1 454 ? -17.059 10.970 14.904 1.00 96.62 454 LEU A O 1
ATOM 3628 N N . MET A 1 455 ? -15.415 9.894 15.998 1.00 96.88 455 MET A N 1
ATOM 3629 C CA . MET A 1 455 ? -16.247 8.797 16.506 1.00 96.88 455 MET A CA 1
ATOM 3630 C C . MET A 1 455 ? -17.068 9.151 17.758 1.00 96.88 455 MET A C 1
ATOM 3632 O O . MET A 1 455 ? -17.884 8.340 18.199 1.00 96.88 455 MET A O 1
ATOM 3636 N N . ARG A 1 456 ? -16.856 10.338 18.349 1.00 97.00 456 ARG A N 1
ATOM 3637 C CA . ARG A 1 456 ? -17.500 10.819 19.589 1.00 97.00 456 ARG A CA 1
ATOM 3638 C C . ARG A 1 456 ? -17.370 9.844 20.770 1.00 97.00 456 ARG A C 1
ATOM 3640 O O . ARG A 1 456 ? -18.297 9.688 21.564 1.00 97.00 456 ARG A O 1
ATOM 3647 N N . LYS A 1 457 ? -16.221 9.171 20.881 1.00 97.69 457 LYS A N 1
ATOM 3648 C CA . LYS A 1 457 ? -15.910 8.173 21.918 1.00 97.69 457 LYS A CA 1
ATOM 3649 C C . LYS A 1 457 ? -14.424 8.250 22.289 1.00 97.69 457 LYS A C 1
ATOM 3651 O O . LYS A 1 457 ? -13.609 8.429 21.391 1.00 97.69 457 LYS A O 1
ATOM 3656 N N . PRO A 1 458 ? -14.043 8.058 23.564 1.00 98.00 458 PRO A N 1
ATOM 3657 C CA . PRO A 1 458 ? -12.634 7.973 23.946 1.00 98.00 458 PRO A CA 1
ATOM 3658 C C . PRO A 1 458 ? -11.984 6.703 23.375 1.00 98.00 458 PRO A C 1
ATOM 3660 O O . PRO A 1 458 ? -12.636 5.659 23.279 1.00 98.00 458 PRO A O 1
ATOM 3663 N N . ILE A 1 459 ? -10.687 6.766 23.054 1.00 98.00 459 ILE A N 1
ATOM 3664 C CA . ILE A 1 459 ? -9.972 5.689 22.350 1.00 98.00 459 ILE A CA 1
ATOM 3665 C C . ILE A 1 459 ? -10.053 4.318 23.044 1.00 98.00 459 ILE A C 1
ATOM 3667 O O . ILE A 1 459 ? -10.283 3.318 22.375 1.00 98.00 459 ILE A O 1
ATOM 3671 N N . GLY A 1 460 ? -9.992 4.250 24.380 1.00 98.06 460 GLY A N 1
ATOM 3672 C CA . GLY A 1 460 ? -10.141 2.981 25.114 1.00 98.06 460 GLY A CA 1
ATOM 3673 C C . GLY A 1 460 ? -11.536 2.346 24.989 1.00 98.06 460 GLY A C 1
ATOM 3674 O O . GLY A 1 460 ? -11.685 1.121 25.017 1.00 98.06 460 GLY A O 1
ATOM 3675 N N . LYS A 1 461 ? -12.580 3.163 24.778 1.00 98.38 461 LYS A N 1
ATOM 3676 C CA . LYS A 1 461 ? -13.926 2.660 24.471 1.00 98.38 461 LYS A CA 1
ATOM 3677 C C . LYS A 1 461 ? -14.038 2.218 23.011 1.00 98.38 461 LYS A C 1
ATOM 3679 O O . LYS A 1 461 ? -14.711 1.230 22.733 1.00 98.38 461 LYS A O 1
ATOM 3684 N N . LEU A 1 462 ? -13.354 2.903 22.093 1.00 98.12 462 LEU A N 1
ATOM 3685 C CA . LEU A 1 462 ? -13.241 2.461 20.701 1.00 98.12 462 LEU A CA 1
ATOM 3686 C C . LEU A 1 462 ? -12.496 1.131 20.584 1.00 98.12 462 LEU A C 1
ATOM 3688 O O . LEU A 1 462 ? -12.947 0.273 19.840 1.00 98.12 462 LEU A O 1
ATOM 3692 N N . ASP A 1 463 ? -11.420 0.926 21.346 1.00 98.62 463 ASP A N 1
ATOM 3693 C CA . ASP A 1 463 ? -10.635 -0.313 21.327 1.00 98.62 463 ASP A CA 1
ATOM 3694 C C . ASP A 1 463 ? -11.472 -1.513 21.792 1.00 98.62 463 ASP A C 1
ATOM 3696 O O . ASP A 1 463 ? -11.586 -2.521 21.092 1.00 98.62 463 ASP A O 1
ATOM 3700 N N . SER A 1 464 ? -12.162 -1.368 22.925 1.00 98.50 464 SER A N 1
ATOM 3701 C CA . SER A 1 464 ? -13.047 -2.414 23.443 1.00 98.50 464 SER A CA 1
ATOM 3702 C C . SER A 1 464 ? -14.276 -2.661 22.549 1.00 98.50 464 SER A C 1
ATOM 3704 O O . SER A 1 464 ? -14.682 -3.814 22.377 1.00 98.50 464 SER A O 1
ATOM 3706 N N . ASP A 1 465 ? -14.841 -1.629 21.913 1.00 98.44 465 ASP A N 1
ATOM 3707 C CA . ASP A 1 465 ? -15.898 -1.794 20.904 1.00 98.44 465 ASP A CA 1
ATOM 3708 C C . ASP A 1 465 ? -15.370 -2.478 19.624 1.00 98.44 465 ASP A C 1
ATOM 3710 O O . ASP A 1 465 ? -16.040 -3.362 19.087 1.00 98.44 465 ASP A O 1
ATOM 3714 N N . PHE A 1 466 ? -14.160 -2.138 19.168 1.00 98.56 466 PHE A N 1
ATOM 3715 C CA . PHE A 1 466 ? -13.493 -2.716 17.995 1.00 98.56 466 PHE A CA 1
ATOM 3716 C C . PHE A 1 466 ? -13.145 -4.200 18.188 1.00 98.56 466 PHE A C 1
ATOM 3718 O O . PHE A 1 466 ? -13.485 -5.027 17.338 1.00 98.56 466 PHE A O 1
ATOM 3725 N N . ARG A 1 467 ? -12.557 -4.585 19.330 1.00 98.56 467 ARG A N 1
ATOM 3726 C CA . ARG A 1 467 ? -12.290 -6.003 19.652 1.00 98.56 467 ARG A CA 1
ATOM 3727 C C . ARG A 1 467 ? -13.579 -6.827 19.652 1.00 98.56 467 ARG A C 1
ATOM 3729 O O . ARG A 1 467 ? -13.618 -7.934 19.116 1.00 98.56 467 ARG A O 1
ATOM 3736 N N . ASN A 1 468 ? -14.659 -6.277 20.209 1.00 98.44 468 ASN A N 1
ATOM 3737 C CA . ASN A 1 468 ? -15.969 -6.930 20.227 1.00 98.44 468 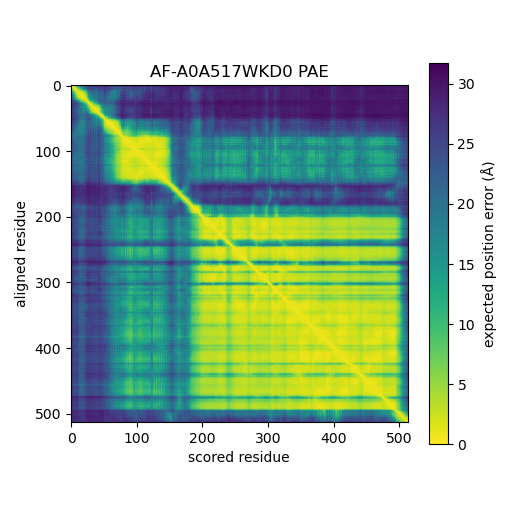ASN A CA 1
ATOM 3738 C C . ASN A 1 468 ? -16.631 -6.994 18.844 1.00 98.44 468 ASN A C 1
ATOM 3740 O O . ASN A 1 468 ? -17.320 -7.968 18.548 1.00 98.44 468 ASN A O 1
ATOM 3744 N N . PHE A 1 469 ? -16.411 -5.990 17.995 1.00 98.19 469 PHE A N 1
ATOM 3745 C CA . PHE A 1 469 ? -16.803 -6.007 16.590 1.00 98.19 469 PHE A CA 1
ATOM 3746 C C . PHE A 1 469 ? -16.104 -7.151 15.842 1.00 98.19 469 PHE A C 1
ATOM 3748 O O . PHE A 1 469 ? -16.786 -8.016 15.298 1.00 98.19 469 PHE A O 1
ATOM 3755 N N . VAL A 1 470 ? -14.770 -7.237 15.908 1.00 98.12 470 VAL A N 1
ATOM 3756 C CA . VAL A 1 470 ? -13.974 -8.283 15.236 1.00 98.12 470 VAL A CA 1
ATOM 3757 C C . VAL A 1 470 ? -14.353 -9.697 15.694 1.00 98.12 470 VAL A C 1
ATOM 3759 O O . VAL A 1 470 ? -14.505 -10.589 14.857 1.00 98.12 470 VAL A O 1
ATOM 3762 N N . ARG A 1 471 ? -14.569 -9.914 17.001 1.00 97.38 471 ARG A N 1
ATOM 3763 C CA . ARG A 1 471 ? -15.014 -11.215 17.548 1.00 97.38 471 ARG A CA 1
ATOM 3764 C C . ARG A 1 471 ? -16.364 -11.687 16.999 1.00 97.38 471 ARG A C 1
ATOM 3766 O O . ARG A 1 471 ? -16.603 -12.887 16.947 1.00 97.38 471 ARG A O 1
ATOM 3773 N N . LYS A 1 472 ? -17.255 -10.765 16.620 1.00 97.25 472 LYS A N 1
ATOM 3774 C CA . LYS A 1 472 ? -18.601 -11.082 16.107 1.00 97.25 472 LYS A CA 1
ATOM 3775 C C . LYS A 1 472 ? -18.638 -11.346 14.598 1.00 97.25 472 LYS A C 1
ATOM 3777 O O . LYS A 1 472 ? -19.669 -11.796 14.102 1.00 97.25 472 LYS A O 1
ATOM 3782 N N . ARG A 1 473 ? -17.559 -11.055 13.862 1.00 95.62 473 ARG A N 1
ATOM 3783 C CA . ARG A 1 473 ? -17.497 -11.275 12.409 1.00 95.62 473 ARG A CA 1
ATOM 3784 C C . ARG A 1 473 ? -17.181 -12.732 12.081 1.00 95.62 473 ARG A C 1
ATOM 3786 O O . ARG A 1 473 ? -16.340 -13.361 12.721 1.00 95.62 473 ARG A O 1
ATOM 3793 N N . ASN A 1 474 ? -17.841 -13.251 11.050 1.00 90.81 474 ASN A N 1
ATOM 3794 C CA . ASN A 1 474 ? -17.663 -14.622 10.588 1.00 90.81 474 ASN A CA 1
ATOM 3795 C C . ASN A 1 474 ? -16.754 -14.635 9.349 1.00 90.81 474 ASN A C 1
ATOM 3797 O O . ASN A 1 474 ? -17.187 -14.183 8.289 1.00 90.81 474 ASN A O 1
ATOM 3801 N N . PRO A 1 475 ? -15.517 -15.160 9.433 1.00 81.06 475 PRO A N 1
ATOM 3802 C CA . PRO A 1 475 ? -14.633 -15.226 8.274 1.00 81.06 475 PRO A CA 1
ATOM 3803 C C . PRO A 1 475 ? -15.208 -16.146 7.183 1.00 81.06 475 PRO A C 1
ATOM 3805 O O . PRO A 1 475 ? -15.777 -17.191 7.510 1.00 81.06 475 PRO A O 1
ATOM 3808 N N . PRO A 1 476 ? -15.020 -15.839 5.884 1.00 80.62 476 PRO A N 1
ATOM 3809 C CA . PRO A 1 476 ? -15.478 -16.709 4.802 1.00 80.62 476 PRO A CA 1
ATOM 3810 C C . PRO A 1 476 ? -14.646 -18.006 4.720 1.00 80.62 476 PRO A C 1
ATOM 3812 O O . PRO A 1 476 ? -13.646 -18.112 4.005 1.00 80.62 476 PRO A O 1
ATOM 3815 N N . LEU A 1 477 ? -15.095 -19.022 5.469 1.00 78.50 477 LEU A N 1
ATOM 3816 C CA . LEU A 1 477 ? -14.444 -20.329 5.673 1.00 78.50 477 LEU A CA 1
ATOM 3817 C C . LEU A 1 477 ? -14.393 -21.249 4.436 1.00 78.50 477 LEU A C 1
ATOM 3819 O O . LEU A 1 477 ? -13.913 -22.379 4.548 1.00 78.50 477 LEU A O 1
ATOM 3823 N N . SER A 1 478 ? -14.920 -20.836 3.284 1.00 84.00 478 SER A N 1
ATOM 3824 C CA . SER A 1 478 ? -14.817 -21.588 2.024 1.00 84.00 478 SER A CA 1
ATOM 3825 C C . SER A 1 478 ? -13.525 -21.262 1.273 1.00 84.00 478 SER A C 1
ATOM 3827 O O . SER A 1 478 ? -12.806 -22.172 0.880 1.00 84.00 478 SER A O 1
ATOM 3829 N N . LYS A 1 479 ? -13.205 -19.971 1.124 1.00 84.00 479 LYS A N 1
ATOM 3830 C CA . LYS A 1 479 ? -12.076 -19.476 0.318 1.00 84.00 479 LYS A CA 1
ATOM 3831 C C . LYS A 1 479 ? -10.734 -19.505 1.053 1.00 84.00 479 LYS A C 1
ATOM 3833 O O . LYS A 1 479 ? -9.697 -19.722 0.437 1.00 84.00 479 LYS A O 1
ATOM 3838 N N . TRP A 1 480 ? -10.748 -19.275 2.368 1.00 87.50 480 TRP A N 1
ATOM 3839 C CA . TRP A 1 480 ? -9.533 -18.982 3.142 1.00 87.50 480 TRP A CA 1
ATOM 3840 C C . TRP A 1 480 ? -9.227 -19.990 4.264 1.00 87.50 480 TRP A C 1
ATOM 3842 O O . TRP A 1 480 ? -8.364 -19.728 5.102 1.00 87.50 480 TRP A O 1
ATOM 3852 N N . ARG A 1 481 ? -9.925 -21.135 4.300 1.00 86.19 481 ARG A N 1
ATOM 3853 C CA . ARG A 1 481 ? -9.872 -22.126 5.396 1.00 86.19 481 ARG A CA 1
ATOM 3854 C C . ARG A 1 481 ? -8.451 -22.512 5.800 1.00 86.19 481 ARG A C 1
ATOM 3856 O O . ARG A 1 481 ? -8.106 -22.443 6.978 1.00 86.19 481 ARG A O 1
ATOM 3863 N N . ASP A 1 482 ? -7.643 -22.869 4.810 1.00 88.19 482 ASP A N 1
ATOM 3864 C CA . ASP A 1 482 ? -6.324 -23.478 5.002 1.00 88.19 482 ASP A CA 1
ATOM 3865 C C . ASP A 1 482 ? -5.303 -22.492 5.587 1.00 88.19 482 ASP A C 1
ATOM 3867 O O . ASP A 1 482 ? -4.302 -22.895 6.180 1.00 88.19 482 ASP A O 1
ATOM 3871 N N . LEU A 1 483 ? -5.577 -21.185 5.486 1.00 89.19 483 LEU A N 1
ATOM 3872 C CA . LEU A 1 483 ? -4.709 -20.148 6.036 1.00 89.19 483 LEU A CA 1
ATOM 3873 C C . LEU A 1 483 ? -4.870 -20.008 7.555 1.00 89.19 483 LEU A C 1
ATOM 3875 O O . LEU A 1 483 ? -3.920 -19.606 8.222 1.00 89.19 483 LEU A O 1
ATOM 3879 N N . ARG A 1 484 ? -6.024 -20.377 8.138 1.00 91.31 484 ARG A N 1
ATOM 3880 C CA . ARG A 1 484 ? -6.326 -20.144 9.566 1.00 91.31 484 ARG A CA 1
ATOM 3881 C C . ARG A 1 484 ? -5.264 -20.741 10.500 1.00 91.31 484 ARG A C 1
ATOM 3883 O O . ARG A 1 484 ? -4.801 -20.064 11.416 1.00 91.31 484 ARG A O 1
ATOM 3890 N N . SER A 1 485 ? -4.833 -21.976 10.243 1.00 91.69 485 SER A N 1
ATOM 3891 C CA . SER A 1 485 ? -3.823 -22.675 11.057 1.00 91.69 485 SER A CA 1
ATOM 3892 C C . SER A 1 485 ? -2.387 -22.201 10.802 1.00 91.69 485 SER A C 1
ATOM 3894 O O . SER A 1 485 ? -1.512 -22.400 11.644 1.00 91.69 485 SER A O 1
ATOM 3896 N N . ALA A 1 486 ? -2.107 -21.588 9.648 1.00 92.69 486 ALA A N 1
ATOM 3897 C CA . ALA A 1 486 ? -0.832 -20.916 9.393 1.00 92.69 486 ALA A CA 1
ATOM 3898 C C . ALA A 1 486 ? -0.779 -19.569 10.130 1.00 92.69 486 ALA A C 1
ATOM 3900 O O . ALA A 1 486 ? 0.165 -19.308 10.870 1.00 92.69 486 ALA A O 1
ATOM 3901 N N . ILE A 1 487 ? -1.843 -18.773 10.007 1.00 94.94 487 ILE A N 1
ATOM 3902 C CA . ILE A 1 487 ? -1.986 -17.451 10.623 1.00 94.94 487 ILE A CA 1
ATOM 3903 C C . ILE A 1 487 ? -1.958 -17.539 12.153 1.00 94.94 487 ILE A C 1
ATOM 3905 O O . ILE A 1 487 ? -1.210 -16.801 12.785 1.00 94.94 487 ILE A O 1
ATOM 3909 N N . SER A 1 488 ? -2.695 -18.482 12.753 1.00 94.44 488 SER A N 1
ATOM 3910 C CA . SER A 1 488 ? -2.707 -18.660 14.215 1.00 94.44 488 SER A CA 1
ATOM 3911 C C . SER A 1 488 ? -1.319 -18.998 14.785 1.00 94.44 488 SER A C 1
ATOM 3913 O O . SER A 1 488 ? -0.954 -18.495 15.846 1.00 94.44 488 SER A O 1
ATOM 3915 N N . ARG A 1 489 ? -0.513 -19.788 14.052 1.00 94.38 489 ARG A N 1
ATOM 3916 C CA . ARG A 1 489 ? 0.886 -20.091 14.412 1.00 94.38 489 ARG A CA 1
ATOM 3917 C C . ARG A 1 489 ? 1.818 -18.899 14.216 1.00 94.38 489 ARG A C 1
ATOM 3919 O O . ARG A 1 489 ? 2.691 -18.692 15.044 1.00 94.38 489 ARG A O 1
ATOM 3926 N N . TYR A 1 490 ? 1.642 -18.127 13.143 1.00 94.38 490 TYR A N 1
ATOM 3927 C CA . TYR A 1 490 ? 2.394 -16.887 12.941 1.00 94.38 490 TYR A CA 1
ATOM 3928 C C . TYR A 1 490 ? 2.153 -15.913 14.107 1.00 94.38 490 TYR A C 1
ATOM 3930 O O . TYR A 1 490 ? 3.117 -15.472 14.722 1.00 94.38 490 TYR A O 1
ATOM 3938 N N . VAL A 1 491 ? 0.887 -15.671 14.481 1.00 95.75 491 VAL A N 1
ATOM 3939 C CA . VAL A 1 491 ? 0.533 -14.784 15.604 1.00 95.75 491 VAL A CA 1
ATOM 3940 C C . VAL A 1 491 ? 1.126 -15.295 16.921 1.00 95.75 491 VAL A C 1
ATOM 3942 O O . VAL A 1 491 ? 1.694 -14.516 17.682 1.00 95.75 491 VAL A O 1
ATOM 3945 N N . HIS A 1 492 ? 1.078 -16.608 17.163 1.00 94.88 492 HIS A N 1
ATOM 3946 C CA . HIS A 1 492 ? 1.664 -17.216 18.361 1.00 94.88 492 HIS A CA 1
ATOM 3947 C C . HIS A 1 492 ? 3.153 -16.900 18.537 1.00 94.88 492 HIS A C 1
ATOM 3949 O O . HIS A 1 492 ? 3.595 -16.676 19.661 1.00 94.88 492 HIS A O 1
ATOM 3955 N N . ASN A 1 493 ? 3.898 -16.779 17.440 1.00 93.25 493 ASN A N 1
ATOM 3956 C CA . ASN A 1 493 ? 5.341 -16.576 17.473 1.00 93.25 493 ASN A CA 1
ATOM 3957 C C . ASN A 1 493 ? 5.782 -15.101 17.601 1.00 93.25 493 ASN A C 1
ATOM 3959 O O . ASN A 1 493 ? 6.985 -14.870 17.693 1.00 93.25 493 ASN A O 1
ATOM 3963 N N . LEU A 1 494 ? 4.866 -14.119 17.589 1.00 89.38 494 LEU A N 1
ATOM 3964 C CA . LEU A 1 494 ? 5.230 -12.689 17.532 1.00 89.38 494 LEU A CA 1
ATOM 3965 C C . LEU A 1 494 ? 5.999 -12.180 18.768 1.00 89.38 494 LEU A C 1
ATOM 3967 O O . LEU A 1 494 ? 6.983 -11.469 18.604 1.00 89.38 494 LEU A O 1
ATOM 3971 N N . ASP A 1 495 ? 5.620 -12.600 19.977 1.00 73.31 495 ASP A N 1
ATOM 3972 C CA . ASP A 1 495 ? 6.210 -12.073 21.229 1.00 73.31 495 ASP A CA 1
ATOM 3973 C C . ASP A 1 495 ? 7.392 -12.916 21.747 1.00 73.31 495 ASP A C 1
ATOM 3975 O O . ASP A 1 495 ? 8.000 -12.618 22.771 1.00 73.31 495 ASP A O 1
ATOM 3979 N N . ASP A 1 496 ? 7.719 -14.014 21.062 1.00 62.31 496 ASP A N 1
ATOM 3980 C CA . ASP A 1 496 ? 8.519 -15.127 21.593 1.00 62.31 496 ASP A CA 1
ATOM 3981 C C . ASP A 1 496 ? 10.044 -14.844 21.561 1.00 62.31 496 ASP A C 1
ATOM 3983 O O . ASP A 1 496 ? 10.865 -15.750 21.362 1.00 62.31 496 ASP A O 1
ATOM 3987 N N . LYS A 1 497 ? 10.425 -13.564 21.686 1.00 53.56 497 LYS A N 1
ATOM 3988 C CA . LYS A 1 497 ? 11.787 -13.026 21.536 1.00 53.56 497 LYS A CA 1
ATOM 3989 C C . LYS A 1 497 ? 12.291 -12.286 22.774 1.00 53.56 497 LYS A C 1
ATOM 3991 O O . LYS A 1 497 ? 13.435 -12.536 23.154 1.00 53.56 497 LYS A O 1
ATOM 3996 N N . ASP A 1 498 ? 11.462 -11.478 23.430 1.00 51.69 498 ASP A N 1
ATOM 3997 C CA . ASP A 1 498 ? 11.896 -10.693 24.596 1.00 51.69 498 ASP A CA 1
ATOM 3998 C C . ASP A 1 498 ? 12.181 -11.605 25.809 1.00 51.69 498 ASP A C 1
ATOM 4000 O O . ASP A 1 498 ? 13.275 -11.560 26.378 1.00 51.69 498 ASP A O 1
ATOM 4004 N N . ASP A 1 499 ? 11.300 -12.574 26.093 1.00 51.06 499 ASP A N 1
ATOM 4005 C CA . ASP A 1 499 ? 11.480 -13.588 27.158 1.00 51.06 499 ASP A CA 1
ATOM 4006 C C . ASP A 1 499 ? 12.712 -14.499 26.962 1.00 51.06 499 ASP A C 1
ATOM 4008 O O . ASP A 1 499 ? 13.233 -15.101 27.913 1.00 51.06 499 ASP A O 1
ATOM 4012 N N . LYS A 1 500 ? 13.207 -14.622 25.722 1.00 49.78 500 LYS A N 1
ATOM 4013 C CA . LYS A 1 500 ? 14.419 -15.402 25.414 1.00 49.78 500 LYS A CA 1
ATOM 4014 C C . LYS A 1 500 ? 15.700 -14.616 25.651 1.00 49.78 500 LYS A C 1
ATOM 4016 O O . LYS A 1 500 ? 16.766 -15.231 25.730 1.00 49.78 500 LYS A O 1
ATOM 4021 N N . GLN A 1 501 ? 15.614 -13.296 25.792 1.00 48.88 501 GLN A N 1
ATOM 4022 C CA . GLN A 1 501 ? 16.773 -12.461 26.064 1.00 48.88 501 GLN A CA 1
ATOM 4023 C C . GLN A 1 501 ? 17.146 -12.534 27.556 1.00 48.88 501 GLN A C 1
ATOM 4025 O O . GLN A 1 501 ? 18.292 -12.870 27.865 1.00 48.88 501 GLN A O 1
ATOM 4030 N N . GLU A 1 502 ? 16.181 -12.389 28.475 1.00 49.53 502 GLU A N 1
ATOM 4031 C CA . GLU A 1 502 ? 16.434 -12.461 29.930 1.00 49.53 502 GLU A CA 1
ATOM 4032 C C . GLU A 1 502 ? 16.863 -13.860 30.418 1.00 49.53 502 GLU A C 1
ATOM 4034 O O . GLU A 1 502 ? 17.801 -13.991 31.211 1.00 49.53 502 GLU A O 1
ATOM 4039 N N . ASN A 1 503 ? 16.257 -14.935 29.899 1.00 50.03 503 ASN A N 1
ATOM 4040 C CA . ASN A 1 503 ? 16.608 -16.303 30.310 1.00 50.03 503 ASN A CA 1
ATOM 4041 C C . ASN A 1 503 ? 17.976 -16.795 29.787 1.00 50.03 503 ASN A C 1
ATOM 4043 O O . ASN A 1 503 ? 18.491 -17.817 30.251 1.00 50.03 503 ASN A O 1
ATOM 4047 N N . SER A 1 504 ? 18.596 -16.084 28.838 1.00 50.03 504 SER A N 1
ATOM 4048 C CA . SER A 1 504 ? 19.899 -16.472 28.275 1.00 50.03 504 SER A CA 1
ATOM 4049 C C . SER A 1 504 ? 21.103 -16.080 29.149 1.00 50.03 504 SER A C 1
ATOM 4051 O O . SER A 1 504 ? 22.158 -16.722 29.066 1.00 50.03 504 SER A O 1
ATOM 4053 N N . ASP A 1 505 ? 20.943 -15.077 30.020 1.00 51.97 505 ASP A N 1
ATOM 4054 C CA . ASP A 1 505 ? 21.987 -14.629 30.948 1.00 51.97 505 ASP A CA 1
ATOM 4055 C C . ASP A 1 505 ? 21.806 -15.183 32.370 1.00 51.97 505 ASP A C 1
ATOM 4057 O O . ASP A 1 505 ? 22.804 -15.524 33.015 1.00 51.97 505 ASP A O 1
ATOM 4061 N N . SER A 1 506 ? 20.570 -15.426 32.826 1.00 50.78 506 SER A N 1
ATOM 4062 C CA . SER A 1 506 ? 20.322 -16.132 34.096 1.00 50.78 506 SER A CA 1
ATOM 4063 C C . SER A 1 506 ? 20.894 -17.563 34.087 1.00 50.78 506 SER A C 1
ATOM 4065 O O . SER A 1 506 ? 21.517 -17.999 35.060 1.00 50.78 506 SER A O 1
ATOM 4067 N N . GLY A 1 507 ? 20.810 -18.261 32.946 1.00 47.22 507 GLY A N 1
ATOM 4068 C CA . GLY A 1 507 ? 21.353 -19.612 32.755 1.00 47.22 507 GLY A CA 1
ATOM 4069 C C . GLY A 1 507 ? 22.887 -19.729 32.793 1.00 47.22 507 GLY A C 1
ATOM 4070 O O . GLY A 1 507 ? 23.407 -20.839 32.931 1.00 47.22 507 GLY A O 1
ATOM 4071 N N . LYS A 1 508 ? 23.637 -18.618 32.706 1.00 49.19 508 LYS A N 1
ATOM 4072 C CA . LYS A 1 508 ? 25.109 -18.625 32.858 1.00 49.19 508 LYS A CA 1
ATOM 4073 C C . LYS A 1 508 ? 25.549 -18.501 34.318 1.00 49.19 508 LYS A C 1
ATOM 4075 O O . LYS A 1 508 ? 26.586 -19.055 34.674 1.00 49.19 508 LYS A O 1
ATOM 4080 N N . ALA A 1 509 ? 24.756 -17.851 35.172 1.00 49.09 509 ALA A N 1
ATOM 4081 C CA . ALA A 1 509 ? 25.085 -17.645 36.586 1.00 49.09 509 ALA A CA 1
ATOM 4082 C C . ALA A 1 509 ? 24.966 -18.922 37.448 1.00 49.09 509 ALA A C 1
ATOM 4084 O O . ALA A 1 509 ? 25.588 -19.015 38.504 1.00 49.09 509 ALA A O 1
ATOM 4085 N N . GLN A 1 510 ? 24.200 -19.925 37.000 1.00 47.16 510 GLN A N 1
ATOM 4086 C CA . GLN A 1 510 ? 24.013 -21.205 37.706 1.00 47.16 510 GLN A CA 1
ATOM 4087 C C . GLN A 1 510 ? 24.963 -22.336 37.265 1.00 47.16 510 GLN A C 1
ATOM 4089 O O . GLN A 1 510 ? 24.845 -23.451 37.764 1.00 47.16 510 GLN A O 1
ATOM 4094 N N . ARG A 1 511 ? 25.926 -22.076 36.366 1.00 45.09 511 ARG A N 1
ATOM 4095 C CA . ARG A 1 511 ? 26.982 -23.044 35.986 1.00 45.09 511 ARG A CA 1
ATOM 4096 C C . ARG A 1 511 ? 28.381 -22.682 36.506 1.00 45.09 511 ARG A C 1
ATOM 4098 O O . ARG A 1 511 ? 29.368 -23.244 36.043 1.00 45.09 511 ARG A O 1
ATOM 4105 N N . SER A 1 512 ? 28.465 -21.760 37.466 1.00 45.41 512 SER A N 1
ATOM 4106 C CA . SER A 1 512 ? 29.712 -21.351 38.130 1.00 45.41 512 SER A CA 1
ATOM 4107 C C . SER A 1 512 ? 29.602 -21.379 39.663 1.00 45.41 512 SER A C 1
ATOM 4109 O O . SER A 1 512 ? 30.062 -20.454 40.338 1.00 45.41 512 SER A O 1
ATOM 4111 N N . LYS A 1 513 ? 28.959 -22.419 40.203 1.00 39.38 513 LYS A N 1
ATOM 4112 C CA . LYS A 1 513 ? 29.000 -22.830 41.612 1.00 39.38 513 LYS A CA 1
ATOM 4113 C C . LYS A 1 513 ? 29.063 -24.350 41.686 1.00 39.38 513 LYS A C 1
ATOM 4115 O O . LYS A 1 513 ? 28.401 -24.973 40.827 1.00 39.38 513 LYS A O 1
#

Secondary structure (DSSP, 8-state):
---------HHHHHHHHHHHHTSS------HHHHHHHHHHHTT--------HHHHHHHHHHHHHHHHHHHHHHHHS-TT-HHHHHHHHHHHHHHHHTT-HHHHHHHHHHHHT-HHHHHH-EETTEEHHHHHHHHHHHHHHHHHHHHHHHHT--SS----------BTTB-------PPPSPPPS--HHHHHHHHTT---TT-HHHHHHHHHHHHHTTT--EEEEEETTEEEEEE---GGGS--S-HHHHHHHHHHHHHHHHHHHHHT----S-PPPEEEEEE-SS-HHHHHHHHHHHH---S---SEEEETTTTEEEE-S-SEETTEE--HHHHHHHHHHHHHHH-TT--HHHHHHHHHHTSSEETTEE---THHHHHHHHHHTT-PPPHHHHHT--TTGGGSTTHHHHHHHHHHHHHHHHHHHTTHHHHHHHHHHHHS-TTS---HHHHHHHHTTS-HHHHHHHHHHHHHH----TTTSGGGHHHHHHHHHTTTTTHHHHHHHHHHHHTT--

Solvent-accessible surface area (backbone atoms only — not comparable to full-atom values): 29623 Å² total; per-residue (Å²): 135,88,80,83,84,80,82,74,62,67,68,64,56,54,59,50,49,56,60,55,62,73,73,63,82,92,83,90,84,61,78,75,55,53,63,61,49,46,60,66,69,73,61,81,84,83,90,88,89,80,65,62,72,62,56,49,48,53,49,49,52,49,51,46,54,51,48,51,50,48,44,52,54,70,66,27,48,86,66,27,36,63,30,38,48,55,35,41,49,50,10,54,49,26,41,78,68,70,37,40,69,58,11,39,53,23,29,56,54,32,64,76,26,55,72,13,25,69,71,18,59,52,98,86,40,55,30,50,61,55,40,52,56,52,37,50,52,34,53,52,53,53,48,55,61,48,58,75,62,67,73,74,72,85,92,63,88,82,75,80,76,74,81,62,92,47,98,75,51,84,78,92,78,85,88,83,88,84,77,76,95,75,74,80,74,51,70,73,51,52,46,63,55,62,72,50,62,43,54,55,85,37,70,70,62,26,52,55,50,54,51,51,33,33,45,76,57,76,40,59,65,46,75,32,80,49,97,56,35,40,32,36,32,33,64,82,58,64,92,80,40,80,79,75,46,64,66,52,38,45,51,51,43,53,50,55,50,54,48,52,55,50,50,36,77,74,73,48,86,57,92,61,91,72,68,28,32,39,36,42,34,23,44,42,79,45,64,70,56,24,36,46,49,37,34,34,68,69,63,40,66,96,65,86,59,54,44,48,60,40,89,88,44,38,31,33,40,32,31,49,30,31,36,55,100,89,44,81,55,55,26,60,60,37,22,34,52,36,46,54,51,45,46,71,66,33,76,79,56,55,66,55,56,47,35,13,58,11,42,38,54,34,45,60,57,99,85,40,64,54,82,47,70,46,50,44,40,47,46,40,17,56,78,68,73,64,55,72,52,58,66,55,52,74,65,54,57,75,64,50,65,75,42,92,54,22,70,47,52,44,22,45,20,25,55,50,43,52,48,36,29,75,76,42,68,44,52,38,53,54,49,52,52,50,53,62,60,70,44,51,85,91,62,64,72,60,62,64,59,51,52,18,59,67,70,72,42,57,57,75,58,49,34,56,51,49,56,54,51,58,71,71,58,80,64,59,65,82,88,42,49,67,49,46,72,54,41,42,52,55,56,66,56,70,70,73,54,64,72,55,56,62,56,62,58,58,64,56,67,73,74,76,118